Protein AF-A0A9D9LHK0-F1 (afdb_monomer_lite)

Structure (mmCIF, N/CA/C/O backbone):
data_AF-A0A9D9LHK0-F1
#
_entry.id   AF-A0A9D9LHK0-F1
#
loop_
_atom_site.group_PDB
_atom_site.id
_atom_site.type_symbol
_atom_site.label_atom_id
_atom_site.label_alt_id
_atom_site.label_comp_id
_atom_site.label_asym_id
_atom_site.label_entity_id
_atom_site.label_seq_id
_atom_site.pdbx_PDB_ins_code
_atom_site.Cartn_x
_atom_site.Cartn_y
_atom_site.Cartn_z
_atom_site.occupancy
_atom_site.B_iso_or_equiv
_atom_site.auth_seq_id
_atom_site.auth_comp_id
_atom_site.auth_asym_id
_atom_site.auth_atom_id
_atom_site.pdbx_PDB_model_num
ATOM 1 N N . MET A 1 1 ? 52.132 -9.011 28.107 1.00 34.47 1 MET A N 1
ATOM 2 C CA . MET A 1 1 ? 52.948 -7.834 28.507 1.00 34.47 1 MET A CA 1
ATOM 3 C C . MET A 1 1 ? 52.013 -6.724 28.990 1.00 34.47 1 MET A C 1
ATOM 5 O O . MET A 1 1 ? 50.834 -6.835 28.705 1.00 34.47 1 MET A O 1
ATOM 9 N N . LYS A 1 2 ? 52.547 -5.733 29.728 1.00 32.88 2 LYS A N 1
ATOM 10 C CA . LYS A 1 2 ? 52.077 -4.342 29.995 1.00 32.88 2 LYS A CA 1
ATOM 11 C C . LYS A 1 2 ? 50.683 -3.899 29.463 1.00 32.88 2 LYS A C 1
ATOM 13 O O . LYS A 1 2 ? 50.415 -4.134 28.296 1.00 32.88 2 LYS A O 1
ATOM 18 N N . ASN A 1 3 ? 49.856 -3.099 30.164 1.00 31.59 3 ASN A N 1
ATOM 19 C CA . ASN A 1 3 ? 49.909 -2.528 31.533 1.00 31.59 3 ASN A CA 1
ATOM 20 C C . ASN A 1 3 ? 48.580 -1.801 31.907 1.00 31.59 3 ASN A C 1
ATOM 22 O O . ASN A 1 3 ? 47.917 -1.320 31.002 1.00 31.59 3 ASN A O 1
ATOM 26 N N . ILE A 1 4 ? 48.306 -1.661 33.226 1.00 32.28 4 ILE A N 1
ATOM 27 C CA . ILE A 1 4 ? 47.768 -0.491 34.003 1.00 32.28 4 ILE A CA 1
ATOM 28 C C . ILE A 1 4 ? 46.711 0.417 33.311 1.00 32.28 4 ILE A C 1
ATOM 30 O O . ILE A 1 4 ? 46.987 0.959 32.251 1.00 32.28 4 ILE A O 1
ATOM 34 N N . PHE A 1 5 ? 45.549 0.781 33.883 1.00 30.02 5 PHE A N 1
ATOM 35 C CA . PHE A 1 5 ? 45.076 0.889 35.291 1.00 30.02 5 PHE A CA 1
ATOM 36 C C . PHE A 1 5 ? 44.111 -0.278 35.696 1.00 30.02 5 PHE A C 1
ATOM 38 O O . PHE A 1 5 ? 44.142 -1.294 35.014 1.00 30.02 5 PHE A O 1
ATOM 45 N N . ARG A 1 6 ? 43.368 -0.397 36.828 1.00 32.59 6 ARG A N 1
ATOM 46 C CA . ARG A 1 6 ? 42.810 0.491 37.899 1.00 32.59 6 ARG A CA 1
ATOM 47 C C . ARG A 1 6 ? 41.660 1.412 37.427 1.00 32.59 6 ARG A C 1
ATOM 49 O O . ARG A 1 6 ? 41.635 1.759 36.260 1.00 32.59 6 ARG A O 1
ATOM 56 N N . ARG A 1 7 ? 40.671 1.834 38.236 1.00 33.31 7 ARG A N 1
ATOM 57 C CA . ARG A 1 7 ? 40.294 1.735 39.685 1.00 33.31 7 ARG A CA 1
ATOM 58 C C . ARG A 1 7 ? 38.730 1.768 39.740 1.00 33.31 7 ARG A C 1
ATOM 60 O O . ARG A 1 7 ? 38.166 2.258 38.775 1.00 33.31 7 ARG A O 1
ATOM 67 N N . VAL A 1 8 ? 37.941 1.428 40.776 1.00 29.02 8 VAL A N 1
ATOM 68 C CA . VAL A 1 8 ? 37.994 0.668 42.063 1.00 29.02 8 VAL A CA 1
ATOM 69 C C . VAL A 1 8 ? 36.534 0.676 42.605 1.00 29.02 8 VAL A C 1
ATOM 71 O O . VAL A 1 8 ? 35.859 1.668 42.365 1.00 29.02 8 VAL A O 1
ATOM 74 N N . ALA A 1 9 ? 35.974 -0.255 43.389 1.00 26.88 9 ALA A N 1
ATOM 75 C CA . ALA A 1 9 ? 36.167 -1.697 43.634 1.00 26.88 9 ALA A CA 1
ATOM 76 C C . ALA A 1 9 ? 34.973 -2.208 44.500 1.00 26.88 9 ALA A C 1
ATOM 78 O O . ALA A 1 9 ? 34.130 -1.413 44.911 1.00 26.88 9 ALA A O 1
ATOM 79 N N . SER A 1 10 ? 34.886 -3.508 44.810 1.00 25.06 10 SER A N 1
ATOM 80 C CA . SER A 1 10 ? 33.902 -4.095 45.748 1.00 25.06 10 SER A CA 1
ATOM 81 C C . SER A 1 10 ? 34.407 -5.429 46.313 1.00 25.06 10 SER A C 1
ATOM 83 O O . SER A 1 10 ? 34.939 -6.209 45.531 1.00 25.06 10 SER A O 1
ATOM 85 N N . MET A 1 11 ? 34.169 -5.692 47.614 1.00 26.09 11 MET A N 1
ATOM 86 C CA . MET A 1 11 ? 34.353 -6.985 48.334 1.00 26.09 11 MET A CA 1
ATOM 87 C C . MET A 1 11 ? 35.801 -7.575 48.326 1.00 26.09 11 MET A C 1
ATOM 89 O O . MET A 1 11 ? 36.613 -7.219 47.483 1.00 26.09 11 MET A O 1
ATOM 93 N N . LEU A 1 12 ? 36.279 -8.431 49.247 1.00 26.14 12 LEU A N 1
ATOM 94 C CA . LEU A 1 12 ? 35.709 -9.236 50.349 1.00 26.14 12 LEU A CA 1
ATOM 95 C C . LEU A 1 12 ? 36.831 -9.576 51.392 1.00 26.14 12 LEU A C 1
ATOM 97 O O . LEU A 1 12 ? 37.996 -9.276 51.138 1.00 26.14 12 LEU A O 1
ATOM 101 N N . ALA A 1 13 ? 36.499 -10.342 52.450 1.00 27.64 13 ALA A N 1
ATOM 102 C CA . ALA A 1 13 ? 37.400 -11.135 53.327 1.00 27.64 13 ALA A CA 1
ATOM 103 C C . ALA A 1 13 ? 38.243 -10.336 54.368 1.00 27.64 13 ALA A C 1
ATOM 105 O O . ALA A 1 13 ? 38.327 -9.117 54.281 1.00 27.64 13 ALA A O 1
ATOM 106 N N . VAL A 1 14 ? 38.839 -10.918 55.429 1.00 29.03 14 VAL A N 1
ATOM 107 C CA . VAL A 1 14 ? 39.177 -12.327 55.786 1.00 29.03 14 VAL A CA 1
ATOM 108 C C . VAL A 1 14 ? 38.738 -12.658 57.240 1.00 29.03 14 VAL A C 1
ATOM 110 O O . VAL A 1 14 ? 38.367 -11.760 57.988 1.00 29.03 14 VAL A O 1
ATOM 113 N N . ALA A 1 15 ? 38.744 -13.939 57.640 1.00 28.22 15 ALA A N 1
ATOM 114 C CA . ALA A 1 15 ? 38.181 -14.458 58.898 1.00 28.22 15 ALA A CA 1
ATOM 115 C C . ALA A 1 15 ? 39.210 -15.037 59.908 1.00 28.22 15 ALA A C 1
ATOM 117 O O . ALA A 1 15 ? 40.351 -15.300 59.546 1.00 28.22 15 ALA A O 1
ATOM 118 N N . PHE A 1 16 ? 38.716 -15.338 61.124 1.00 28.36 16 PHE A N 1
ATOM 119 C CA . PHE A 1 16 ? 39.218 -16.295 62.143 1.00 28.36 16 PHE A CA 1
ATOM 120 C C . PHE A 1 16 ? 40.612 -16.116 62.794 1.00 28.36 16 PHE A C 1
ATOM 122 O O . PHE A 1 16 ? 41.638 -16.156 62.127 1.00 28.36 16 PHE A O 1
ATOM 129 N N . VAL A 1 17 ? 40.637 -16.118 64.140 1.00 28.39 17 VAL A N 1
ATOM 130 C CA . VAL A 1 17 ? 41.328 -17.094 65.034 1.00 28.39 17 VAL A CA 1
ATOM 131 C C . VAL A 1 17 ? 40.947 -16.782 66.504 1.00 28.39 17 VAL A C 1
ATOM 133 O O . VAL A 1 17 ? 40.496 -15.678 66.798 1.00 28.39 17 VAL A O 1
ATOM 136 N N . ALA A 1 18 ? 41.035 -17.762 67.413 1.00 29.98 18 ALA A N 1
ATOM 137 C CA . ALA A 1 18 ? 40.440 -17.723 68.760 1.00 29.98 18 ALA A CA 1
ATOM 138 C C . ALA A 1 18 ? 41.452 -17.641 69.926 1.00 29.98 18 ALA A C 1
ATOM 140 O O . ALA A 1 18 ? 42.600 -18.058 69.784 1.00 29.98 18 ALA A O 1
ATOM 141 N N . ALA A 1 19 ? 40.979 -17.216 71.109 1.00 27.14 19 ALA A N 1
ATOM 142 C CA . ALA A 1 19 ? 41.570 -17.504 72.425 1.00 27.14 19 ALA A CA 1
ATOM 143 C C . ALA A 1 19 ? 40.523 -17.355 73.557 1.00 27.14 19 ALA A C 1
ATOM 145 O O . ALA A 1 19 ? 39.486 -16.723 73.371 1.00 27.14 19 ALA A O 1
ATOM 146 N N . MET A 1 20 ? 40.788 -17.941 74.731 1.00 32.50 20 MET A N 1
ATOM 147 C CA . MET A 1 20 ? 39.913 -17.911 75.920 1.00 32.50 20 MET A CA 1
ATOM 148 C C . MET A 1 20 ? 40.327 -16.790 76.892 1.00 32.50 20 MET A C 1
ATOM 150 O O . MET A 1 20 ? 41.525 -16.620 77.105 1.00 32.50 20 MET A O 1
ATOM 154 N N . SER A 1 21 ? 39.382 -16.125 77.578 1.00 26.83 21 SER A N 1
ATOM 155 C CA . SER A 1 21 ? 39.274 -16.135 79.065 1.00 26.83 21 SER A CA 1
ATOM 156 C C . SER A 1 21 ? 38.387 -15.023 79.679 1.00 26.83 21 SER A C 1
ATOM 158 O O . SER A 1 21 ? 38.600 -13.844 79.457 1.00 26.83 21 SER A O 1
ATOM 160 N N . LEU A 1 22 ? 37.423 -15.464 80.501 1.00 30.61 22 LEU A N 1
ATOM 161 C CA . LEU A 1 22 ? 37.010 -14.955 81.828 1.00 30.61 22 LEU A CA 1
ATOM 162 C C . LEU A 1 22 ? 36.865 -13.442 82.173 1.00 30.61 22 LEU A C 1
ATOM 164 O O . LEU A 1 22 ? 37.808 -12.667 82.120 1.00 30.61 22 LEU A O 1
ATOM 168 N N . VAL A 1 23 ? 35.722 -13.170 82.831 1.00 31.73 23 VAL A N 1
ATOM 169 C CA . VAL A 1 23 ? 35.391 -12.074 83.782 1.00 31.73 23 VAL A CA 1
ATOM 170 C C . VAL A 1 23 ? 34.970 -10.702 83.217 1.00 31.73 23 VAL A C 1
ATOM 172 O O . VAL A 1 23 ? 35.766 -9.817 82.936 1.00 31.73 23 VAL A O 1
ATOM 175 N N . ALA A 1 24 ? 33.642 -10.559 83.192 1.00 36.31 24 ALA A N 1
ATOM 176 C CA . ALA A 1 24 ? 32.796 -9.381 83.399 1.00 36.31 24 ALA A CA 1
ATOM 177 C C . ALA A 1 24 ? 33.424 -8.008 83.739 1.00 36.31 24 ALA A C 1
ATOM 179 O O . ALA A 1 24 ? 34.045 -7.827 84.785 1.00 36.31 24 ALA A O 1
ATOM 180 N N . CYS A 1 25 ? 32.980 -7.004 82.978 1.00 27.94 25 CYS A N 1
ATOM 181 C CA . CYS A 1 25 ? 32.290 -5.830 83.527 1.00 27.94 25 CYS A CA 1
ATOM 182 C C . CYS A 1 25 ? 30.966 -5.642 82.759 1.00 27.94 25 CYS A C 1
ATOM 184 O O . CYS A 1 25 ? 30.819 -6.174 81.660 1.00 27.94 25 CYS A O 1
ATOM 186 N N . SER A 1 26 ? 29.990 -4.955 83.353 1.00 45.53 26 SER A N 1
ATOM 187 C CA . SER A 1 26 ? 28.621 -4.841 82.831 1.00 45.53 26 SER A CA 1
ATOM 188 C C . SER A 1 26 ? 28.404 -3.609 81.952 1.00 45.53 26 SER A C 1
ATOM 190 O O . SER A 1 26 ? 28.669 -2.494 82.400 1.00 45.53 26 SER A O 1
ATOM 192 N N . GLU A 1 27 ? 27.785 -3.803 80.790 1.00 41.22 27 GLU A N 1
ATOM 193 C CA . GLU A 1 27 ? 26.935 -2.796 80.146 1.00 41.22 27 GLU A CA 1
ATOM 194 C C . GLU A 1 27 ? 25.495 -3.331 80.153 1.00 41.22 27 GLU A C 1
ATOM 196 O O . GLU A 1 27 ? 25.272 -4.527 79.947 1.00 41.22 27 GLU A O 1
ATOM 201 N N . GLU A 1 28 ? 24.523 -2.477 80.475 1.00 43.56 28 GLU A N 1
ATOM 202 C CA . GLU A 1 28 ? 23.112 -2.866 80.562 1.00 43.56 28 GLU A CA 1
ATOM 203 C C . GLU A 1 28 ? 22.485 -2.886 79.164 1.00 43.56 28 GLU A C 1
ATOM 205 O O . GLU A 1 28 ? 22.019 -1.864 78.659 1.00 43.56 28 GLU A O 1
ATOM 210 N N . GLU A 1 29 ? 22.447 -4.064 78.538 1.00 40.56 29 GLU A N 1
ATOM 211 C CA . GLU A 1 29 ? 21.591 -4.302 77.375 1.00 40.56 29 GLU A CA 1
ATOM 212 C C . GLU A 1 29 ? 20.126 -4.302 77.842 1.00 40.56 29 GLU A C 1
ATOM 214 O O . GLU A 1 29 ? 19.578 -5.317 78.278 1.00 40.56 29 GLU A O 1
ATOM 219 N N . VAL A 1 30 ? 19.507 -3.118 77.820 1.00 42.59 30 VAL A N 1
ATOM 220 C CA . VAL A 1 30 ? 18.085 -2.937 78.129 1.00 42.59 30 VAL A CA 1
ATOM 221 C C . VAL A 1 30 ? 17.279 -3.693 77.080 1.00 42.59 30 VAL A C 1
ATOM 223 O O . VAL A 1 30 ? 17.154 -3.244 75.941 1.00 42.59 30 VAL A O 1
ATOM 226 N N . ALA A 1 31 ? 16.743 -4.851 77.466 1.00 46.81 31 ALA A N 1
ATOM 227 C CA . ALA A 1 31 ? 15.894 -5.649 76.596 1.00 46.81 31 ALA A CA 1
ATOM 228 C C . ALA A 1 31 ? 14.715 -4.804 76.086 1.00 46.81 31 ALA A C 1
ATOM 230 O O . ALA A 1 31 ? 14.000 -4.193 76.886 1.00 46.81 31 ALA A O 1
ATOM 231 N N . GLU A 1 32 ? 14.503 -4.799 74.764 1.00 52.53 32 GLU A N 1
ATOM 232 C CA . GLU A 1 32 ? 13.276 -4.269 74.160 1.00 52.53 32 GLU A CA 1
ATOM 233 C C . GLU A 1 32 ? 12.071 -4.870 74.906 1.00 52.53 32 GLU A C 1
ATOM 235 O O . GLU A 1 32 ? 11.996 -6.099 75.049 1.00 52.53 32 GLU A O 1
ATOM 240 N N . PRO A 1 33 ? 11.141 -4.044 75.420 1.00 58.41 33 PRO A N 1
ATOM 241 C CA . PRO A 1 33 ? 9.968 -4.556 76.109 1.00 58.41 33 PRO A CA 1
ATOM 242 C C . PRO A 1 33 ? 9.177 -5.439 75.146 1.00 58.41 33 PRO A C 1
ATOM 244 O O . PRO A 1 33 ? 9.015 -5.094 73.976 1.00 58.41 33 PRO A O 1
ATOM 247 N N . ASN A 1 34 ? 8.682 -6.576 75.639 1.00 77.00 34 ASN A N 1
ATOM 248 C CA . ASN A 1 34 ? 7.937 -7.536 74.829 1.00 77.00 34 ASN A CA 1
ATOM 249 C C . ASN A 1 34 ? 6.773 -6.802 74.137 1.00 77.00 34 ASN A C 1
ATOM 251 O O . ASN A 1 34 ? 5.915 -6.237 74.812 1.00 77.00 34 ASN A O 1
ATOM 255 N N . ARG A 1 35 ? 6.795 -6.703 72.805 1.00 88.56 35 ARG A N 1
ATOM 256 C CA . ARG A 1 35 ? 6.018 -5.698 72.062 1.00 88.56 35 ARG A CA 1
ATOM 257 C C . ARG A 1 35 ? 4.896 -6.350 71.265 1.00 88.56 35 ARG A C 1
ATOM 259 O O . ARG A 1 35 ? 5.109 -7.370 70.614 1.00 88.56 35 ARG A O 1
ATOM 266 N N . LEU A 1 36 ? 3.715 -5.737 71.286 1.00 92.69 36 LEU A N 1
ATOM 267 C CA . LEU A 1 36 ? 2.568 -6.202 70.509 1.00 92.69 36 LEU A CA 1
ATOM 268 C C . LEU A 1 36 ? 2.834 -6.111 68.999 1.00 92.69 36 LEU A C 1
ATOM 270 O O . LEU A 1 36 ? 3.449 -5.159 68.510 1.00 92.69 36 LEU A O 1
ATOM 274 N N . ALA A 1 37 ? 2.311 -7.079 68.244 1.00 92.88 37 ALA A N 1
ATOM 275 C CA . ALA A 1 37 ? 2.323 -7.027 66.787 1.00 92.88 37 ALA A CA 1
ATOM 276 C C . ALA A 1 37 ? 1.425 -5.887 66.271 1.00 92.88 37 ALA A C 1
ATOM 278 O O . ALA A 1 37 ? 0.368 -5.601 66.835 1.00 92.88 37 ALA A O 1
ATOM 279 N N . ALA A 1 38 ? 1.830 -5.232 65.180 1.00 92.75 38 ALA A N 1
ATOM 280 C CA . ALA A 1 38 ? 0.990 -4.232 64.526 1.00 92.75 38 ALA A CA 1
ATOM 281 C C . ALA A 1 38 ? -0.194 -4.919 63.810 1.00 92.75 38 ALA A C 1
ATOM 283 O O . ALA A 1 38 ? 0.035 -5.932 63.145 1.00 92.75 38 ALA A O 1
ATOM 284 N N . PRO A 1 39 ? -1.432 -4.390 63.886 1.00 95.19 39 PRO A N 1
ATOM 285 C CA . PRO A 1 39 ? -2.587 -5.015 63.244 1.00 95.19 39 PRO A CA 1
ATOM 286 C C . PRO A 1 39 ? -2.411 -5.229 61.732 1.00 95.19 39 PRO A C 1
ATOM 288 O O . PRO A 1 39 ? -2.063 -4.309 60.985 1.00 95.19 39 PRO A O 1
ATOM 291 N N . GLU A 1 40 ? -2.698 -6.445 61.266 1.00 93.00 40 GLU A N 1
ATOM 292 C CA . GLU A 1 40 ? -2.875 -6.749 59.844 1.00 93.00 40 GLU A CA 1
ATOM 293 C C . GLU A 1 40 ? -4.301 -6.373 59.438 1.00 93.00 40 GLU A C 1
ATOM 295 O O . GLU A 1 40 ? -5.254 -6.993 59.903 1.00 93.00 40 GLU A O 1
ATOM 300 N N . VAL A 1 41 ? -4.438 -5.324 58.624 1.00 93.94 41 VAL A N 1
ATOM 301 C CA . VAL A 1 41 ? -5.727 -4.704 58.289 1.00 93.94 41 VAL A CA 1
ATOM 302 C C . VAL A 1 41 ? -6.147 -5.062 56.867 1.00 93.94 41 VAL A C 1
ATOM 304 O O . VAL A 1 41 ? -5.502 -4.631 55.910 1.00 93.94 41 VAL A O 1
ATOM 307 N N . ASP A 1 42 ? -7.263 -5.774 56.759 1.00 90.81 42 ASP A N 1
ATOM 308 C CA . ASP A 1 42 ? -8.048 -5.942 55.539 1.00 90.81 42 ASP A CA 1
ATOM 309 C C . ASP A 1 42 ? -9.061 -4.786 55.408 1.00 90.81 42 ASP A C 1
ATOM 311 O O . ASP A 1 42 ? -9.512 -4.228 56.415 1.00 90.81 42 ASP A O 1
ATOM 315 N N . VAL A 1 43 ? -9.421 -4.404 54.177 1.00 89.38 43 VAL A N 1
ATOM 316 C CA . VAL A 1 43 ? -10.263 -3.225 53.888 1.00 89.38 43 VAL A CA 1
ATOM 317 C C . VAL A 1 43 ? -11.364 -3.573 52.886 1.00 89.38 43 VAL A C 1
ATOM 319 O O . VAL A 1 43 ? -11.082 -4.152 51.839 1.00 89.38 43 VAL A O 1
ATOM 322 N N . VAL A 1 44 ? -12.602 -3.162 53.171 1.00 85.69 44 VAL A N 1
ATOM 323 C CA . VAL A 1 44 ? -13.753 -3.282 52.261 1.00 85.69 44 VAL A CA 1
ATOM 324 C C . VAL A 1 44 ? -14.313 -1.887 51.987 1.00 85.69 44 VAL A C 1
ATOM 326 O O . VAL A 1 44 ? -14.848 -1.232 52.879 1.00 85.69 44 VAL A O 1
ATOM 329 N N . PHE A 1 45 ? -14.172 -1.416 50.751 1.00 82.38 45 PHE A N 1
ATOM 330 C CA . PHE A 1 45 ? -14.632 -0.093 50.318 1.00 82.38 45 PHE A CA 1
ATOM 331 C C . PHE A 1 45 ? -16.142 -0.067 50.018 1.00 82.38 45 PHE A C 1
ATOM 333 O O . PHE A 1 45 ? -16.744 -1.119 49.807 1.00 82.38 45 PHE A O 1
ATOM 340 N N . ARG A 1 46 ? -16.719 1.144 49.975 1.00 78.62 46 ARG A N 1
ATOM 341 C CA . ARG A 1 46 ? -18.020 1.555 49.393 1.00 78.62 46 ARG A CA 1
ATOM 342 C C . ARG A 1 46 ? -17.917 3.020 48.921 1.00 78.62 46 ARG A C 1
ATOM 344 O O . ARG A 1 46 ? -16.907 3.660 49.209 1.00 78.62 46 ARG A O 1
ATOM 351 N N . SER A 1 47 ? -18.937 3.586 48.276 1.00 69.19 47 SER A N 1
ATOM 352 C CA . SER A 1 47 ? -18.993 5.006 47.844 1.00 69.19 47 SER A CA 1
ATOM 353 C C . SER A 1 47 ? -18.551 6.014 48.917 1.00 69.19 47 SER A C 1
ATOM 355 O O . SER A 1 47 ? -17.576 6.747 48.736 1.00 69.19 47 SER A O 1
ATOM 357 N N . GLU A 1 48 ? -19.275 6.057 50.039 1.00 81.56 48 GLU A N 1
ATOM 358 C CA . GLU A 1 48 ? -19.073 7.039 51.120 1.00 81.56 48 GLU A CA 1
ATOM 359 C C . GLU A 1 48 ? -18.562 6.419 52.432 1.00 81.56 48 GLU A C 1
ATOM 361 O O . GLU A 1 48 ? -18.590 7.047 53.496 1.00 81.56 48 GLU A O 1
ATOM 366 N N . SER A 1 49 ? -18.108 5.162 52.388 1.00 84.75 49 SER A N 1
ATOM 367 C CA . SER A 1 49 ? -17.581 4.470 53.565 1.00 84.75 49 SER A CA 1
ATOM 368 C C . SER A 1 49 ? -16.505 3.448 53.230 1.00 84.75 49 SER A C 1
ATOM 370 O O . SER A 1 49 ? -16.413 2.968 52.105 1.00 84.75 49 SER A O 1
ATOM 372 N N . PHE A 1 50 ? -15.716 3.063 54.227 1.00 89.31 50 PHE A N 1
ATOM 373 C CA . PHE A 1 50 ? -14.980 1.804 54.180 1.00 89.31 50 PHE A CA 1
ATOM 374 C C . PHE A 1 50 ? -15.039 1.107 55.540 1.00 89.31 50 PHE A C 1
ATOM 376 O O . PHE A 1 50 ? -14.988 1.754 56.592 1.00 89.31 50 PHE A O 1
ATOM 383 N N . ASP A 1 51 ? -15.149 -0.216 55.505 1.00 90.31 51 ASP A N 1
ATOM 384 C CA . ASP A 1 51 ? -14.927 -1.066 56.667 1.00 90.31 51 ASP A CA 1
ATOM 385 C C . ASP A 1 51 ? -13.454 -1.477 56.692 1.00 90.31 51 ASP A C 1
ATOM 387 O O . ASP A 1 51 ? -12.824 -1.684 55.651 1.00 90.31 51 ASP A O 1
ATOM 391 N N . VAL A 1 52 ? -12.918 -1.646 57.892 1.00 93.62 52 VAL A N 1
ATOM 392 C CA . VAL A 1 52 ? -11.640 -2.313 58.133 1.00 93.62 52 VAL A CA 1
ATOM 393 C C . VAL A 1 52 ? -11.832 -3.441 59.128 1.00 93.62 52 VAL A C 1
ATOM 395 O O . VAL A 1 52 ? -12.571 -3.302 60.104 1.00 93.62 52 VAL A O 1
ATOM 398 N N . THR A 1 53 ? -11.133 -4.544 58.902 1.00 95.44 53 THR A N 1
ATOM 399 C CA . THR A 1 53 ? -11.125 -5.716 59.781 1.00 95.44 53 THR A CA 1
ATOM 400 C C . THR A 1 53 ? -9.698 -6.181 59.997 1.00 95.44 53 THR A C 1
ATOM 402 O O . THR A 1 53 ? -8.874 -6.101 59.090 1.00 95.44 53 THR A O 1
ATOM 405 N N . TRP A 1 54 ? -9.396 -6.682 61.189 1.00 96.19 54 TRP A N 1
ATOM 406 C CA . TRP A 1 54 ? -8.104 -7.289 61.494 1.00 96.19 54 TRP A CA 1
ATOM 407 C C . TRP A 1 54 ? -8.281 -8.526 62.375 1.00 96.19 54 TRP A C 1
ATOM 409 O O . TRP A 1 54 ? -9.337 -8.748 62.970 1.00 96.19 54 TRP A O 1
ATOM 419 N N . LYS A 1 55 ? -7.243 -9.359 62.462 1.00 95.00 55 LYS A N 1
ATOM 420 C CA . LYS A 1 55 ? -7.193 -10.455 63.444 1.00 95.00 55 LYS A CA 1
ATOM 421 C C . LYS A 1 55 ? -6.840 -9.885 64.815 1.00 95.00 55 LYS A C 1
ATOM 423 O O . LYS A 1 55 ? -6.062 -8.937 64.902 1.00 95.00 55 LYS A O 1
ATOM 428 N N . ALA A 1 56 ? -7.384 -10.471 65.880 1.00 95.19 56 ALA A N 1
ATOM 429 C CA . ALA A 1 56 ? -6.994 -10.104 67.238 1.00 95.19 56 ALA A CA 1
ATOM 430 C C . ALA A 1 56 ? -5.478 -10.293 67.429 1.00 95.19 56 ALA A C 1
ATOM 432 O O . ALA A 1 56 ? -4.928 -11.320 67.034 1.00 95.19 56 ALA A O 1
ATOM 433 N N . VAL A 1 57 ? -4.816 -9.295 68.015 1.00 95.00 57 VAL A N 1
ATOM 434 C CA . VAL A 1 57 ? -3.393 -9.353 68.365 1.00 95.00 57 VAL A CA 1
ATOM 435 C C . VAL A 1 57 ? -3.258 -9.981 69.750 1.00 95.00 57 VAL A C 1
ATOM 437 O O . VAL A 1 57 ? -3.811 -9.462 70.719 1.00 95.00 57 VAL A O 1
ATOM 440 N N . ASP A 1 58 ? -2.516 -11.084 69.849 1.00 91.25 58 ASP A N 1
ATOM 441 C CA . ASP A 1 58 ? -2.257 -11.752 71.127 1.00 91.25 58 ASP A CA 1
ATOM 442 C C . ASP A 1 58 ? -1.584 -10.788 72.122 1.00 91.25 58 ASP A C 1
ATOM 444 O O . ASP A 1 58 ? -0.589 -10.136 71.806 1.00 91.25 58 ASP A O 1
ATOM 448 N N . GLY A 1 59 ? -2.145 -10.694 73.332 1.00 87.75 59 GLY A N 1
ATOM 449 C CA . GLY A 1 59 ? -1.682 -9.785 74.389 1.00 87.75 59 GLY A CA 1
ATOM 450 C C . GLY A 1 59 ? -2.217 -8.347 74.314 1.00 87.75 59 GLY A C 1
ATOM 451 O O . GLY A 1 59 ? -1.910 -7.559 75.204 1.00 87.75 59 GLY A O 1
ATOM 452 N N . ALA A 1 60 ? -3.014 -7.986 73.301 1.00 91.50 60 ALA A N 1
ATOM 453 C CA . ALA A 1 60 ? -3.625 -6.660 73.209 1.00 91.50 60 ALA A CA 1
ATOM 454 C C . ALA A 1 60 ? -4.962 -6.580 73.971 1.00 91.50 60 ALA A C 1
ATOM 456 O O . ALA A 1 60 ? -5.880 -7.355 73.707 1.00 91.50 60 ALA A O 1
ATOM 457 N N . ASP A 1 61 ? -5.105 -5.578 74.843 1.00 91.44 61 ASP A N 1
ATOM 458 C CA . ASP A 1 61 ? -6.376 -5.239 75.507 1.00 91.44 61 ASP A CA 1
ATOM 459 C C . ASP A 1 61 ? -7.316 -4.438 74.586 1.00 91.44 61 ASP A C 1
ATOM 461 O O . ASP A 1 61 ? -8.526 -4.367 74.812 1.00 91.44 61 ASP A O 1
ATOM 465 N N . GLY A 1 62 ? -6.768 -3.807 73.545 1.00 94.19 62 GLY A N 1
ATOM 466 C CA . GLY A 1 62 ? -7.527 -3.040 72.565 1.00 94.19 62 GLY A CA 1
ATOM 467 C C . GLY A 1 62 ? -6.643 -2.391 71.504 1.00 94.19 62 GLY A C 1
ATOM 468 O O . GLY A 1 62 ? -5.474 -2.737 71.329 1.00 94.19 62 GLY A O 1
ATOM 469 N N . TYR A 1 63 ? -7.218 -1.428 70.788 1.00 97.25 63 TYR A N 1
ATOM 470 C CA . TYR A 1 63 ? -6.595 -0.748 69.657 1.00 97.25 63 TYR A CA 1
ATOM 471 C C . TYR A 1 63 ? -6.818 0.760 69.748 1.00 97.25 63 TYR A C 1
ATOM 473 O O . TYR A 1 63 ? -7.885 1.214 70.168 1.00 97.25 63 TYR A O 1
ATOM 481 N N . VAL A 1 64 ? -5.820 1.532 69.320 1.00 97.06 64 VAL A N 1
ATOM 482 C CA . VAL A 1 64 ? -5.903 2.992 69.168 1.00 97.06 64 VAL A CA 1
ATOM 483 C C . VAL A 1 64 ? -5.809 3.321 67.687 1.00 97.06 64 VAL A C 1
ATOM 485 O O . VAL A 1 64 ? -4.953 2.767 66.994 1.00 97.06 64 VAL A O 1
ATOM 488 N N . TYR A 1 65 ? -6.676 4.204 67.196 1.00 96.81 65 TYR A N 1
ATOM 489 C CA . TYR A 1 65 ? -6.747 4.571 65.787 1.00 96.81 65 TYR A CA 1
ATOM 490 C C . TYR A 1 65 ? -6.983 6.068 65.565 1.00 96.81 65 TYR A C 1
ATOM 492 O O . TYR A 1 65 ? -7.530 6.766 66.413 1.00 96.81 65 TYR A O 1
ATOM 500 N N . SER A 1 66 ? -6.579 6.558 64.395 1.00 95.56 66 SER A N 1
ATOM 501 C CA . SER A 1 66 ? -6.873 7.907 63.902 1.00 95.56 66 SER A CA 1
ATOM 502 C C . SER A 1 66 ? -7.092 7.848 62.392 1.00 95.56 66 SER A C 1
ATOM 504 O O . SER A 1 66 ? -6.316 7.213 61.674 1.00 95.56 66 SER A O 1
ATOM 506 N N . LEU A 1 67 ? -8.139 8.514 61.902 1.00 94.62 67 LEU A N 1
ATOM 507 C CA . LEU A 1 67 ? -8.376 8.716 60.475 1.00 94.62 67 LEU A CA 1
ATOM 508 C C . LEU A 1 67 ? -8.004 10.152 60.098 1.00 94.62 67 LEU A C 1
ATOM 510 O O . LEU A 1 67 ? -8.460 11.102 60.730 1.00 94.62 67 LEU A O 1
ATOM 514 N N . ASN A 1 68 ? -7.190 10.317 59.055 1.00 92.12 68 ASN A N 1
ATOM 515 C CA . ASN A 1 68 ? -6.828 11.610 58.455 1.00 92.12 68 ASN A CA 1
ATOM 516 C C . ASN A 1 68 ? -6.175 12.627 59.418 1.00 92.12 68 ASN A C 1
ATOM 518 O O . ASN A 1 68 ? -6.124 13.816 59.110 1.00 92.12 68 ASN A O 1
ATOM 522 N N . GLY A 1 69 ? -5.648 12.174 60.562 1.00 88.81 69 GLY A N 1
ATOM 523 C CA . GLY A 1 69 ? -5.081 13.048 61.593 1.00 88.81 69 GLY A CA 1
ATOM 524 C C . GLY A 1 69 ? -6.115 13.667 62.541 1.00 88.81 69 GLY A C 1
ATOM 525 O O . GLY A 1 69 ? -5.789 14.628 63.233 1.00 88.81 69 GLY A O 1
ATOM 526 N N . ALA A 1 70 ? -7.340 13.131 62.587 1.00 92.19 70 ALA A N 1
ATOM 527 C CA . ALA A 1 70 ? -8.284 13.396 63.673 1.00 92.19 70 ALA A CA 1
ATOM 528 C C . ALA A 1 70 ? -7.753 12.871 65.025 1.00 92.19 70 ALA A C 1
ATOM 530 O O . ALA A 1 70 ? -6.788 12.102 65.067 1.00 92.19 70 ALA A O 1
ATOM 531 N N . GLU A 1 71 ? -8.393 13.272 66.127 1.00 95.00 71 GLU A N 1
ATOM 532 C CA . GLU A 1 71 ? -8.032 12.826 67.482 1.00 95.00 71 GLU A CA 1
ATOM 533 C C . GLU A 1 71 ? -8.001 11.291 67.602 1.00 95.00 71 GLU A C 1
ATOM 535 O O . GLU A 1 71 ? -8.790 10.587 66.968 1.00 95.00 71 GLU A O 1
ATOM 540 N N . GLU A 1 72 ? -7.072 10.772 68.409 1.00 95.88 72 GLU A N 1
ATOM 541 C CA . GLU A 1 72 ? -6.919 9.331 68.622 1.00 95.88 72 GLU A CA 1
ATOM 542 C C . GLU A 1 72 ? -8.124 8.756 69.383 1.00 95.88 72 GLU A C 1
ATOM 544 O O . GLU A 1 72 ? -8.460 9.199 70.482 1.00 95.88 72 GLU 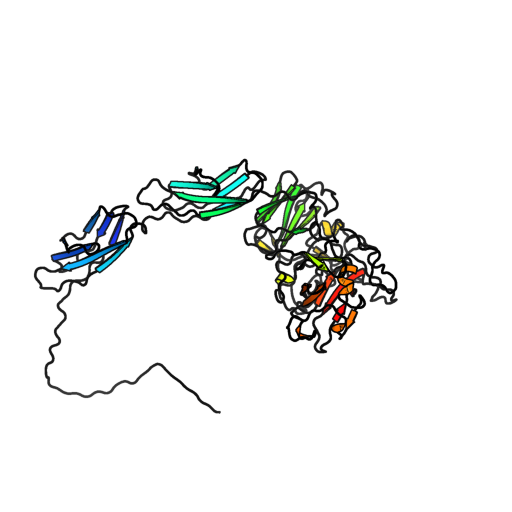A O 1
ATOM 549 N N . GLN A 1 73 ? -8.760 7.741 68.801 1.00 96.12 73 GLN A N 1
ATOM 550 C CA . GLN A 1 73 ? -9.898 7.023 69.371 1.00 96.12 73 GLN A CA 1
ATOM 551 C C . GLN A 1 73 ? -9.515 5.584 69.718 1.00 96.12 73 GLN A C 1
ATOM 553 O O . GLN A 1 73 ? -8.560 5.028 69.175 1.00 96.12 73 GLN A O 1
ATOM 558 N N . THR A 1 74 ? -10.258 4.966 70.637 1.00 95.19 74 THR A N 1
ATOM 559 C CA . THR A 1 74 ? -9.985 3.608 71.125 1.00 95.19 74 THR A CA 1
ATOM 560 C C . THR A 1 74 ? -11.118 2.643 70.786 1.00 95.19 74 THR A C 1
ATOM 562 O O . THR A 1 74 ? -12.277 3.036 70.651 1.00 95.19 74 THR A O 1
ATOM 565 N N . THR A 1 75 ? -10.790 1.362 70.621 1.00 95.44 75 THR A N 1
ATOM 566 C CA . THR A 1 75 ? -11.769 0.282 70.432 1.00 95.44 75 THR A CA 1
ATOM 567 C C . THR A 1 75 ? -11.235 -1.045 70.968 1.00 95.44 75 THR A C 1
ATOM 569 O O . THR A 1 75 ? -10.030 -1.285 70.958 1.00 95.44 75 THR A O 1
ATOM 572 N N . THR A 1 76 ? -12.131 -1.924 71.412 1.00 95.00 76 THR A N 1
ATOM 573 C CA . THR A 1 76 ? -11.832 -3.335 71.719 1.00 95.00 76 THR A CA 1
ATOM 574 C C . THR A 1 76 ? -12.331 -4.291 70.629 1.00 95.00 76 THR A C 1
ATOM 576 O O . THR A 1 76 ? -11.995 -5.472 70.645 1.00 95.00 76 THR A O 1
ATOM 579 N N . ALA A 1 77 ? -13.110 -3.797 69.659 1.00 95.88 77 ALA A N 1
ATOM 580 C CA . ALA A 1 77 ? -13.533 -4.573 68.497 1.00 95.88 77 ALA A CA 1
ATOM 581 C C . ALA A 1 77 ? -12.397 -4.685 67.471 1.00 95.88 77 ALA A C 1
ATOM 583 O O . ALA A 1 77 ? -11.632 -3.741 67.283 1.00 95.88 77 ALA A O 1
ATOM 584 N N . THR A 1 78 ? -12.334 -5.806 66.749 1.00 96.19 78 THR A N 1
ATOM 585 C CA . THR A 1 78 ? -11.360 -6.047 65.667 1.00 96.19 78 THR A CA 1
ATOM 586 C C . THR A 1 78 ? -11.881 -5.617 64.287 1.00 96.19 78 THR A C 1
ATOM 588 O O . THR A 1 78 ? -11.519 -6.180 63.251 1.00 96.19 78 THR A O 1
ATOM 591 N N . SER A 1 79 ? -12.794 -4.646 64.282 1.00 95.25 79 SER A N 1
ATOM 592 C CA . SER A 1 79 ? -13.433 -4.090 63.092 1.00 95.25 79 SER A CA 1
ATOM 593 C C . SER A 1 79 ? -13.876 -2.652 63.343 1.00 95.25 79 SER A C 1
ATOM 595 O O . SER A 1 79 ? -14.427 -2.363 64.409 1.00 95.25 79 SER A O 1
ATOM 597 N N . LEU A 1 80 ? -13.717 -1.775 62.354 1.00 95.31 80 LEU A N 1
ATOM 598 C CA . LEU A 1 80 ? -14.251 -0.409 62.361 1.00 95.31 80 LEU A CA 1
ATOM 599 C C . LEU A 1 80 ? -14.935 -0.109 61.030 1.00 95.31 80 LEU A C 1
ATOM 601 O O . LEU A 1 80 ? -14.548 -0.644 59.994 1.00 95.31 80 LEU A O 1
ATOM 605 N N . LYS A 1 81 ? -15.915 0.792 61.065 1.00 93.25 81 LYS A N 1
ATOM 606 C CA . LYS A 1 81 ? -16.562 1.357 59.883 1.00 93.25 81 LYS A CA 1
ATOM 607 C C . LYS A 1 81 ? -16.412 2.871 59.914 1.00 93.25 81 LYS A C 1
ATOM 609 O O . LYS A 1 81 ? -16.720 3.494 60.928 1.00 93.25 81 LYS A O 1
ATOM 614 N N . PHE A 1 82 ? -15.960 3.447 58.808 1.00 91.75 82 PHE A N 1
ATOM 615 C CA . PHE A 1 82 ? -15.829 4.890 58.632 1.00 91.75 82 PHE A CA 1
ATOM 616 C C . PHE A 1 82 ? -16.836 5.349 57.580 1.00 91.75 82 PHE A C 1
ATOM 618 O O . PHE A 1 82 ? -16.799 4.849 56.461 1.00 91.75 82 PHE A O 1
ATOM 625 N N . GLU A 1 83 ? -17.739 6.264 57.935 1.00 90.25 83 GLU A N 1
ATOM 626 C CA . GLU A 1 83 ? -18.855 6.734 57.093 1.00 90.25 83 GLU A CA 1
ATOM 627 C C . GLU A 1 83 ? -18.782 8.248 56.840 1.00 90.25 83 GLU A C 1
ATOM 629 O O . GLU A 1 83 ? -18.039 8.964 57.514 1.00 90.25 83 GLU A O 1
ATOM 634 N N . GLY A 1 84 ? -19.571 8.746 55.881 1.00 85.25 84 GLY A N 1
ATOM 635 C CA . GLY A 1 84 ? -19.625 10.172 55.535 1.00 85.25 84 GLY A CA 1
ATOM 636 C C . GLY A 1 84 ? -18.364 10.676 54.826 1.00 85.25 84 GLY A C 1
ATOM 637 O O . GLY A 1 84 ? -18.060 11.870 54.857 1.00 85.25 84 GLY A O 1
ATOM 638 N N . LEU A 1 85 ? -17.600 9.768 54.215 1.00 86.31 85 LEU A N 1
ATOM 639 C CA . LEU A 1 85 ? -16.371 10.089 53.503 1.00 86.31 85 LEU A CA 1
ATOM 640 C C . LEU A 1 85 ? -16.691 10.503 52.068 1.00 86.31 85 LEU A C 1
ATOM 642 O O . LEU A 1 85 ? -17.466 9.854 51.376 1.00 86.31 85 LEU A O 1
ATOM 646 N N . LYS A 1 86 ? -16.053 11.567 51.576 1.00 80.44 86 LYS A N 1
ATOM 647 C CA . LYS A 1 86 ? -16.273 12.012 50.196 1.00 80.44 86 LYS A CA 1
ATOM 648 C C . LYS A 1 86 ? -15.686 11.003 49.202 1.00 80.44 86 LYS A C 1
ATOM 650 O O . LYS A 1 86 ? -14.493 10.694 49.283 1.00 80.44 86 LYS A O 1
ATOM 655 N N . TYR A 1 87 ? -16.471 10.589 48.208 1.00 75.12 87 TYR A N 1
ATOM 656 C CA . TYR A 1 87 ? -15.986 9.754 47.108 1.00 75.12 87 TYR A CA 1
ATOM 657 C C . TYR A 1 87 ? -14.724 10.331 46.439 1.00 75.12 87 TYR A C 1
ATOM 659 O O . TYR A 1 87 ? -14.590 11.545 46.252 1.00 75.12 87 TYR A O 1
ATOM 667 N N . GLY A 1 88 ? -13.770 9.457 46.108 1.00 72.56 88 GLY A N 1
ATOM 668 C CA . GLY A 1 88 ? -12.471 9.841 45.544 1.00 72.56 88 GLY A CA 1
ATOM 669 C C . GLY A 1 88 ? -11.534 10.613 46.484 1.00 72.56 88 GLY A C 1
ATOM 670 O O . GLY A 1 88 ? -10.496 11.091 46.031 1.00 72.56 88 GLY A O 1
ATOM 671 N N . SER A 1 89 ? -11.850 10.749 47.779 1.00 82.94 89 SER A N 1
ATOM 672 C CA . SER A 1 89 ? -10.906 11.320 48.748 1.00 82.94 89 SER A CA 1
ATOM 673 C C . SER A 1 89 ? -9.771 10.347 49.089 1.00 82.94 89 SER A C 1
ATOM 675 O O . SER A 1 89 ? -9.973 9.134 49.212 1.00 82.94 89 SER A O 1
ATOM 677 N N . ASN A 1 90 ? -8.570 10.905 49.270 1.00 87.56 90 ASN A N 1
ATOM 678 C CA . ASN A 1 90 ? -7.439 10.210 49.876 1.00 87.56 90 ASN A CA 1
ATOM 679 C C . ASN A 1 90 ? -7.628 10.192 51.393 1.00 87.56 90 ASN A C 1
ATOM 681 O O . ASN A 1 90 ? -7.773 11.244 52.014 1.00 87.56 90 ASN A O 1
ATOM 685 N N . ASN A 1 91 ? -7.588 9.001 51.972 1.00 90.06 91 ASN A N 1
ATOM 686 C CA . ASN A 1 91 ? -7.756 8.747 53.390 1.00 90.06 91 ASN A CA 1
ATOM 687 C C . ASN A 1 91 ? -6.514 8.031 53.931 1.00 90.06 91 ASN A C 1
ATOM 689 O O . ASN A 1 91 ? -5.901 7.222 53.239 1.00 90.06 91 ASN A O 1
ATOM 693 N N . THR A 1 92 ? -6.113 8.334 55.161 1.00 93.44 92 THR A N 1
ATOM 694 C CA . THR A 1 92 ? -5.020 7.642 55.856 1.00 93.44 92 THR A CA 1
ATOM 695 C C . THR A 1 92 ? -5.504 7.217 57.229 1.00 93.44 92 THR A C 1
ATOM 697 O O . THR A 1 92 ? -5.642 8.048 58.127 1.00 93.44 92 THR A O 1
ATOM 700 N N . LEU A 1 93 ? -5.758 5.920 57.380 1.00 94.94 93 LEU A N 1
ATOM 701 C CA . LEU A 1 93 ? -5.989 5.294 58.674 1.00 94.94 93 LEU A CA 1
ATOM 702 C C . LEU A 1 93 ? -4.637 4.995 59.325 1.00 94.94 93 LEU A C 1
ATOM 704 O O . LEU A 1 93 ? -3.732 4.447 58.692 1.00 94.94 93 LEU A O 1
ATOM 708 N N . LYS A 1 94 ? -4.513 5.310 60.609 1.00 96.19 94 LYS A N 1
ATOM 709 C CA . LYS A 1 94 ? -3.463 4.789 61.482 1.00 96.19 94 LYS A CA 1
ATOM 710 C C . LYS A 1 94 ? -4.112 3.930 62.551 1.00 96.19 94 LYS A C 1
ATOM 712 O O . LYS A 1 94 ? -5.115 4.352 63.119 1.00 96.19 94 LYS A O 1
ATOM 717 N N . ILE A 1 95 ? -3.548 2.760 62.833 1.00 96.94 95 ILE A N 1
ATOM 718 C CA . ILE A 1 95 ? -3.985 1.894 63.931 1.00 96.94 95 ILE A CA 1
ATOM 719 C C . ILE A 1 95 ? -2.793 1.202 64.603 1.00 96.94 95 ILE A C 1
ATOM 721 O O . ILE A 1 95 ? -1.837 0.807 63.934 1.00 96.94 95 ILE A O 1
ATOM 725 N N . LYS A 1 96 ? -2.845 1.054 65.927 1.00 96.31 96 LYS A N 1
ATOM 726 C CA . LYS A 1 96 ? -1.911 0.247 66.724 1.00 96.31 96 LYS A CA 1
ATOM 727 C C . LYS A 1 96 ? -2.666 -0.614 67.736 1.00 96.31 96 LYS A C 1
ATOM 729 O O . LYS A 1 96 ? -3.746 -0.232 68.188 1.00 96.31 96 LYS A O 1
ATOM 734 N N . ALA A 1 97 ? -2.093 -1.755 68.099 1.00 96.31 97 ALA A N 1
ATOM 735 C CA . ALA A 1 97 ? -2.539 -2.563 69.227 1.00 96.31 97 ALA A CA 1
ATOM 736 C C . ALA A 1 97 ? -1.947 -2.006 70.531 1.00 96.31 97 ALA A C 1
ATOM 738 O O . ALA A 1 97 ? -0.802 -1.546 70.549 1.00 96.31 97 ALA A O 1
ATOM 739 N N . VAL A 1 98 ? -2.718 -2.035 71.617 1.00 94.69 98 VAL A N 1
ATOM 740 C CA . VAL A 1 98 ? -2.296 -1.531 72.929 1.00 94.69 98 VAL A CA 1
ATOM 741 C C . VAL A 1 98 ? -2.653 -2.500 74.050 1.00 94.69 98 VAL A C 1
ATOM 743 O O . VAL A 1 98 ? -3.705 -3.135 74.048 1.00 94.69 98 VAL A O 1
ATOM 746 N N . ASP A 1 99 ? -1.764 -2.568 75.032 1.00 90.88 99 ASP A N 1
ATOM 747 C CA . ASP A 1 99 ? -1.962 -3.245 76.312 1.00 90.88 99 ASP A CA 1
ATOM 748 C C . ASP A 1 99 ? -2.241 -2.175 77.383 1.00 90.88 99 ASP A C 1
ATOM 750 O O . ASP A 1 99 ? -1.548 -1.154 77.442 1.00 90.88 99 ASP A O 1
ATOM 754 N N . SER A 1 100 ? -3.273 -2.363 78.205 1.00 82.06 100 SER A N 1
ATOM 755 C CA . SER A 1 100 ? -3.621 -1.466 79.313 1.00 82.06 100 SER A CA 1
ATOM 756 C C . SER A 1 100 ? -2.940 -1.868 80.626 1.00 82.06 100 SER A C 1
ATOM 758 O O . SER A 1 100 ? -2.682 -1.005 81.466 1.00 82.06 100 SER A O 1
ATOM 760 N N . SER A 1 101 ? -2.582 -3.147 80.773 1.00 80.50 101 SER A N 1
ATOM 761 C CA . SER A 1 101 ? -1.840 -3.696 81.914 1.00 80.50 101 SER A CA 1
ATOM 762 C C . SER A 1 101 ? -0.352 -3.319 81.916 1.00 80.50 101 SER A C 1
ATOM 764 O O . SER A 1 101 ? 0.270 -3.295 82.979 1.00 80.50 101 SER A O 1
ATOM 766 N N . LYS A 1 102 ? 0.204 -2.990 80.739 1.00 79.06 102 LYS A N 1
ATOM 767 C CA . LYS A 1 102 ? 1.631 -2.703 80.487 1.00 79.06 102 LYS A CA 1
ATOM 768 C C . LYS A 1 102 ? 2.573 -3.866 80.838 1.00 79.06 102 LYS A C 1
ATOM 770 O O . LYS A 1 102 ? 3.727 -3.651 81.205 1.00 79.06 102 LYS A O 1
ATOM 775 N N . ALA A 1 103 ? 2.093 -5.096 80.661 1.00 81.62 103 ALA A N 1
ATOM 776 C CA . ALA A 1 103 ? 2.923 -6.291 80.525 1.00 81.62 103 ALA A CA 1
ATOM 777 C C . ALA A 1 103 ? 3.666 -6.331 79.171 1.00 81.62 103 ALA A C 1
ATOM 779 O O . ALA A 1 103 ? 4.744 -6.919 79.075 1.00 81.62 103 ALA A O 1
ATOM 780 N N . PHE A 1 104 ? 3.105 -5.676 78.151 1.00 84.81 104 PHE A N 1
ATOM 781 C CA . PHE A 1 104 ? 3.652 -5.501 76.812 1.00 84.81 104 PHE A CA 1
ATOM 782 C C . PHE A 1 104 ? 3.765 -4.014 76.443 1.00 84.81 104 PHE A C 1
ATOM 784 O O . PHE A 1 104 ? 3.033 -3.156 76.948 1.00 84.81 104 PHE A O 1
ATOM 791 N N . ALA A 1 105 ? 4.666 -3.703 75.513 1.00 89.38 105 ALA A N 1
ATOM 792 C CA . ALA A 1 105 ? 4.699 -2.403 74.852 1.00 89.38 105 ALA A CA 1
ATOM 793 C C . ALA A 1 105 ? 3.686 -2.339 73.696 1.00 89.38 105 ALA A C 1
ATOM 795 O O . ALA A 1 105 ? 3.536 -3.301 72.939 1.00 89.38 105 ALA A O 1
ATOM 796 N N . ASP A 1 106 ? 3.033 -1.180 73.546 1.00 93.31 106 ASP A N 1
ATOM 797 C CA . ASP A 1 106 ? 2.182 -0.826 72.403 1.00 93.31 106 ASP A CA 1
ATOM 798 C C . ASP A 1 106 ? 2.848 -1.197 71.062 1.00 93.31 106 ASP A C 1
ATOM 800 O O . ASP A 1 106 ? 4.063 -1.044 70.892 1.00 93.31 106 ASP A O 1
ATOM 804 N N . SER A 1 107 ? 2.053 -1.634 70.081 1.00 94.88 107 SER A N 1
ATOM 805 C CA . SER A 1 107 ? 2.584 -1.925 68.750 1.00 94.88 107 SER A CA 1
ATOM 806 C C . SER A 1 107 ? 3.047 -0.656 68.037 1.00 94.88 107 SER A C 1
ATOM 808 O O . SER A 1 107 ? 2.549 0.446 68.279 1.00 94.88 107 SER A O 1
ATOM 810 N N . GLU A 1 108 ? 3.923 -0.834 67.050 1.00 95.12 108 GLU A N 1
ATOM 811 C CA . GLU A 1 108 ? 4.139 0.197 66.036 1.00 95.12 108 GLU A CA 1
ATOM 812 C C . GLU A 1 108 ? 2.838 0.515 65.279 1.00 95.12 108 GLU A C 1
ATOM 814 O O . GLU A 1 108 ? 1.931 -0.319 65.166 1.00 95.12 108 GLU A O 1
ATOM 819 N N . TRP A 1 109 ? 2.746 1.737 64.752 1.00 95.19 109 TRP A N 1
ATOM 820 C CA . TRP A 1 109 ? 1.577 2.203 64.005 1.00 95.19 109 TRP A CA 1
ATOM 821 C C . TRP A 1 109 ? 1.511 1.571 62.608 1.00 95.19 109 TRP A C 1
ATOM 823 O O . TRP A 1 109 ? 2.279 1.932 61.708 1.00 95.19 109 TRP A O 1
ATOM 833 N N . LYS A 1 110 ? 0.508 0.724 62.363 1.00 96.25 110 LYS A N 1
ATOM 834 C CA . LYS A 1 110 ? 0.098 0.375 61.000 1.00 96.25 110 LYS A CA 1
ATOM 835 C C . LYS A 1 110 ? -0.516 1.620 60.358 1.00 96.25 110 LYS A C 1
ATOM 837 O O . LYS A 1 110 ? -1.531 2.131 60.822 1.00 96.25 110 LYS A O 1
ATOM 842 N N . ASN A 1 111 ? 0.112 2.118 59.295 1.00 94.00 111 ASN A N 1
ATOM 843 C CA . ASN A 1 111 ? -0.417 3.202 58.469 1.00 94.00 111 ASN A CA 1
ATOM 844 C C . ASN A 1 111 ? -1.013 2.570 57.198 1.00 94.00 111 ASN A C 1
ATOM 846 O O . ASN A 1 111 ? -0.359 1.736 56.570 1.00 94.00 111 ASN A O 1
ATOM 850 N N . VAL A 1 112 ? -2.238 2.947 56.832 1.00 91.06 112 VAL A N 1
ATOM 851 C CA . VAL A 1 112 ? -2.958 2.441 55.654 1.00 91.06 112 VAL A CA 1
ATOM 852 C C . VAL A 1 112 ? -3.500 3.634 54.867 1.00 91.06 112 VAL A C 1
ATOM 854 O O . VAL A 1 112 ? -4.379 4.351 55.344 1.00 91.06 112 VAL A O 1
ATOM 857 N N . SER A 1 113 ? -2.960 3.861 53.669 1.00 89.62 113 SER A N 1
ATOM 858 C CA . SER A 1 113 ? -3.411 4.916 52.754 1.00 89.62 113 SER A CA 1
ATOM 859 C C . SER A 1 113 ? -4.368 4.339 51.713 1.00 89.62 113 SER A C 1
ATOM 861 O O . SER A 1 113 ? -4.079 3.313 51.102 1.00 89.62 113 SER A O 1
ATOM 863 N N . LEU A 1 114 ? -5.514 4.993 51.537 1.00 86.00 114 LEU A N 1
ATOM 864 C CA . LEU A 1 114 ? -6.685 4.493 50.819 1.00 86.00 114 LEU A CA 1
ATOM 865 C C . LEU A 1 114 ? -7.270 5.603 49.937 1.00 86.00 114 LEU A C 1
ATOM 867 O O . LEU A 1 114 ? -7.346 6.750 50.374 1.00 86.00 114 LEU A O 1
ATOM 871 N N . THR A 1 115 ? -7.757 5.274 48.741 1.00 82.25 115 THR A N 1
ATOM 872 C CA . THR A 1 115 ? -8.487 6.228 47.887 1.00 82.25 115 THR A CA 1
ATOM 873 C C . THR A 1 115 ? -9.797 5.602 47.426 1.00 82.25 115 THR A C 1
ATOM 875 O O . THR A 1 115 ? -9.789 4.576 46.747 1.00 82.25 115 THR A O 1
ATOM 878 N N . LEU A 1 116 ? -10.925 6.222 47.787 1.00 76.62 116 LEU A N 1
ATOM 879 C CA . LEU A 1 116 ? -12.265 5.626 47.647 1.00 76.62 116 LEU A CA 1
ATOM 880 C C . LEU A 1 116 ? -12.696 5.329 46.197 1.00 76.62 116 LEU A C 1
ATOM 882 O O . LEU A 1 116 ? -13.540 4.469 45.988 1.00 76.62 116 LEU A O 1
ATOM 886 N N . ASN A 1 117 ? -12.099 5.981 45.192 1.00 68.62 117 ASN A N 1
ATOM 887 C CA . ASN A 1 117 ? -12.400 5.732 43.774 1.00 68.62 117 ASN A CA 1
ATOM 888 C C . ASN A 1 117 ? -11.490 4.686 43.098 1.00 68.62 117 ASN A C 1
ATOM 890 O O . ASN A 1 117 ? -11.697 4.360 41.932 1.00 68.62 117 ASN A O 1
ATOM 894 N N . THR A 1 118 ? -10.471 4.162 43.787 1.00 63.28 118 THR A N 1
ATOM 895 C CA . THR A 1 118 ? -9.569 3.153 43.200 1.00 63.28 118 THR A CA 1
ATOM 896 C C . THR A 1 118 ? -10.190 1.757 43.218 1.00 63.28 118 THR A C 1
ATOM 898 O O . THR A 1 118 ? -9.886 0.961 42.337 1.00 63.28 118 THR A O 1
ATOM 901 N N . ALA A 1 119 ? -11.082 1.480 44.175 1.00 65.19 119 ALA A N 1
ATOM 902 C CA . ALA A 1 119 ? -11.764 0.193 44.321 1.00 65.19 119 ALA A CA 1
ATOM 903 C C . ALA A 1 119 ? -12.934 -0.019 43.339 1.00 65.19 119 ALA A C 1
ATOM 905 O O . ALA A 1 119 ? -13.316 -1.158 43.097 1.00 65.19 119 ALA A O 1
ATOM 906 N N . PHE A 1 120 ? -13.483 1.058 42.766 1.00 77.00 120 PHE A N 1
ATOM 907 C CA . PHE A 1 120 ? -14.708 1.026 41.959 1.00 77.00 120 PHE A CA 1
ATOM 908 C C . PHE A 1 120 ? -14.502 1.688 40.598 1.00 77.00 120 PHE A C 1
ATOM 910 O O . PHE A 1 120 ? -15.013 2.772 40.300 1.00 77.00 120 PHE A O 1
ATOM 917 N N . LYS A 1 121 ? -13.702 1.023 39.768 1.00 82.62 121 LYS A N 1
ATOM 918 C CA . LYS A 1 121 ? -13.509 1.379 38.364 1.00 82.62 121 LYS A CA 1
ATOM 919 C C . LYS A 1 121 ? -14.203 0.348 37.491 1.00 82.62 121 LYS A C 1
ATOM 921 O O . LYS A 1 121 ? -14.144 -0.844 37.773 1.00 82.62 121 LYS A O 1
ATOM 926 N N . LEU A 1 122 ? -14.846 0.833 36.438 1.00 90.31 122 LEU A N 1
ATOM 927 C CA . LEU A 1 122 ? -15.360 -0.013 35.369 1.00 90.31 122 LEU A CA 1
ATOM 928 C C . LEU A 1 122 ? -14.184 -0.560 34.551 1.00 90.31 122 LEU A C 1
ATOM 930 O O . LEU A 1 122 ? -13.162 0.119 34.417 1.00 90.31 122 LEU A O 1
ATOM 934 N N . GLY A 1 123 ? -14.331 -1.774 34.020 1.00 90.19 123 GLY A N 1
ATOM 935 C CA . GLY A 1 123 ? -13.319 -2.400 33.167 1.00 90.19 123 GLY A CA 1
ATOM 936 C C . GLY A 1 123 ? -13.042 -1.601 31.889 1.00 90.19 123 GLY A C 1
ATOM 937 O O . GLY A 1 123 ? -13.871 -0.814 31.432 1.00 90.19 123 GLY A O 1
ATOM 938 N N . GLU A 1 124 ? -11.864 -1.802 31.304 1.00 94.31 124 GLU A N 1
ATOM 939 C CA . GLU A 1 124 ? -11.460 -1.105 30.079 1.00 94.31 124 GLU A CA 1
ATOM 940 C C . GLU A 1 124 ? -12.165 -1.677 28.834 1.00 94.31 124 GLU A C 1
ATOM 942 O O . GLU A 1 124 ? -12.571 -2.844 28.808 1.00 94.31 124 GLU A O 1
ATOM 947 N N . ILE A 1 125 ? -12.314 -0.841 27.800 1.00 97.12 125 ILE A N 1
ATOM 948 C CA . ILE A 1 125 ? -12.872 -1.239 26.502 1.00 97.12 125 ILE A CA 1
ATOM 949 C C . ILE A 1 125 ? -11.922 -0.908 25.349 1.00 97.12 125 ILE A C 1
ATOM 951 O O . ILE A 1 125 ? -11.391 0.197 25.255 1.00 97.12 125 ILE A O 1
ATOM 955 N N . GLU A 1 126 ? -11.762 -1.870 24.450 1.00 96.25 126 GLU A N 1
ATOM 956 C CA . GLU A 1 126 ? -11.155 -1.747 23.129 1.00 96.25 126 GLU A CA 1
ATOM 957 C C . GLU A 1 126 ? -12.284 -1.520 22.109 1.00 96.25 126 GLU A C 1
ATOM 959 O O . GLU A 1 126 ? -13.293 -2.226 22.146 1.00 96.25 126 GLU A O 1
ATOM 964 N N . LEU A 1 127 ? -12.149 -0.534 21.214 1.00 95.69 127 LEU A N 1
ATOM 965 C CA . LEU A 1 127 ? -13.165 -0.217 20.199 1.00 95.69 127 LEU A CA 1
ATOM 966 C C . LEU A 1 127 ? -12.741 -0.748 18.828 1.00 95.69 127 LEU A C 1
ATOM 968 O O . LEU A 1 127 ? -11.561 -0.687 18.495 1.00 95.69 127 LEU A O 1
ATOM 972 N N . LYS A 1 128 ? -13.695 -1.221 18.015 1.00 92.94 128 LYS A N 1
ATOM 973 C CA . LYS A 1 128 ? -13.444 -1.694 16.638 1.00 92.94 128 LYS A CA 1
ATOM 974 C C . LYS A 1 128 ? -14.532 -1.215 15.683 1.00 92.94 128 LYS A C 1
ATOM 976 O O . LYS A 1 128 ? -15.714 -1.277 16.027 1.00 92.94 128 LYS A O 1
ATOM 981 N N . VAL A 1 129 ? -14.136 -0.763 14.493 1.00 92.31 129 VAL A N 1
ATOM 982 C CA . VAL A 1 129 ? -15.041 -0.348 13.405 1.00 92.31 129 VAL A CA 1
ATOM 983 C C . VAL A 1 129 ? -15.214 -1.503 12.418 1.00 92.31 129 VAL A C 1
ATOM 985 O O . VAL A 1 129 ? -14.264 -2.228 12.142 1.00 92.31 129 VAL A O 1
ATOM 988 N N . SER A 1 130 ? -16.429 -1.688 11.911 1.00 90.69 130 SER A N 1
ATOM 989 C CA . SER A 1 130 ? -16.800 -2.744 10.959 1.00 90.69 130 SER A CA 1
ATOM 990 C C . SER A 1 130 ? -18.024 -2.326 10.138 1.00 90.69 130 SER A C 1
ATOM 992 O O . SER A 1 130 ? -18.681 -1.335 10.471 1.00 90.69 130 SER A O 1
ATOM 994 N N . ASN A 1 131 ? -18.368 -3.096 9.100 1.00 88.81 131 ASN A N 1
ATOM 995 C CA . ASN A 1 131 ? -19.574 -2.899 8.281 1.00 88.81 131 ASN A CA 1
ATOM 996 C C . ASN A 1 131 ? -19.721 -1.467 7.723 1.00 88.81 131 ASN A C 1
ATOM 998 O O . ASN A 1 131 ? -20.819 -0.912 7.686 1.00 88.81 131 ASN A O 1
ATOM 1002 N N . GLN A 1 132 ? -18.606 -0.851 7.327 1.00 92.44 132 GLN A N 1
ATOM 1003 C CA . GLN A 1 132 ? -18.579 0.460 6.686 1.00 92.44 132 GLN A CA 1
ATOM 1004 C C . GLN A 1 132 ? -19.304 0.407 5.332 1.00 92.44 132 GLN A C 1
ATOM 1006 O O . GLN A 1 132 ? -18.997 -0.444 4.495 1.00 92.44 132 GLN A O 1
ATOM 1011 N N . THR A 1 133 ? -20.214 1.354 5.107 1.00 91.25 133 THR A N 1
ATOM 1012 C CA . THR A 1 133 ? -20.886 1.631 3.827 1.00 91.25 133 THR A CA 1
ATOM 1013 C C . THR A 1 133 ? -20.790 3.127 3.508 1.00 91.25 133 THR A C 1
ATOM 1015 O O . THR A 1 133 ? -20.349 3.912 4.349 1.00 91.25 133 THR A O 1
ATOM 1018 N N . GLU A 1 134 ? -21.239 3.547 2.324 1.00 89.81 134 GLU A N 1
ATOM 1019 C CA . GLU A 1 134 ? -21.252 4.959 1.892 1.00 89.81 134 GLU A CA 1
ATOM 1020 C C . GLU A 1 134 ? -22.096 5.877 2.820 1.00 89.81 134 GLU A C 1
ATOM 1022 O O . GLU A 1 134 ? -22.007 7.098 2.732 1.00 89.81 134 GLU A O 1
ATOM 1027 N N . SER A 1 135 ? -22.913 5.321 3.735 1.00 92.75 135 SER A N 1
ATOM 1028 C CA . SER A 1 135 ? -23.731 6.102 4.689 1.00 92.75 135 SER A CA 1
ATOM 1029 C C . SER A 1 135 ? -23.879 5.491 6.096 1.00 92.75 135 SER A C 1
ATOM 1031 O O . SER A 1 135 ? -24.706 5.960 6.893 1.00 92.75 135 SER A O 1
ATOM 1033 N N . SER A 1 136 ? -23.102 4.455 6.434 1.00 93.19 136 SER A N 1
ATOM 1034 C CA . SER A 1 136 ? -23.146 3.801 7.751 1.00 93.19 136 SER A CA 1
ATOM 1035 C C . SER A 1 136 ? -21.828 3.144 8.176 1.00 93.19 136 SER A C 1
ATOM 1037 O O . SER A 1 136 ? -20.931 2.927 7.364 1.00 93.19 136 SER A O 1
ATOM 1039 N N . PHE A 1 137 ? -21.724 2.819 9.466 1.00 96.00 137 PHE A N 1
ATOM 1040 C CA . PHE A 1 137 ? -20.736 1.888 10.027 1.00 96.00 137 PHE A CA 1
ATOM 1041 C C . PHE A 1 137 ? -21.222 1.331 11.376 1.00 96.00 137 PHE A C 1
ATOM 1043 O O . PHE A 1 137 ? -22.098 1.905 12.031 1.00 96.00 137 PHE A O 1
ATOM 1050 N N . VAL A 1 138 ? -20.608 0.241 11.840 1.00 96.06 138 VAL A N 1
ATOM 1051 C CA . VAL A 1 138 ? -20.802 -0.326 13.182 1.00 96.06 138 VAL A CA 1
ATOM 1052 C C . VAL A 1 138 ? -19.540 -0.128 14.015 1.00 96.06 138 VAL A C 1
ATOM 1054 O O . VAL A 1 138 ? -18.456 -0.544 13.610 1.00 96.06 138 VAL A O 1
ATOM 1057 N N . VAL A 1 139 ? -19.688 0.441 15.215 1.00 97.31 139 VAL A N 1
ATOM 1058 C CA . VAL A 1 139 ? -18.650 0.389 16.258 1.00 97.31 139 VAL A CA 1
ATOM 1059 C C . VAL A 1 139 ? -19.025 -0.673 17.284 1.00 97.31 139 VAL A C 1
ATOM 1061 O O . VAL A 1 139 ? -20.173 -0.736 17.720 1.00 97.31 139 VAL A O 1
ATOM 1064 N N . SER A 1 140 ? -18.054 -1.496 17.666 1.00 97.44 140 SER A N 1
ATOM 1065 C CA . SER A 1 140 ? -18.182 -2.594 18.631 1.00 97.44 140 SER A CA 1
ATOM 1066 C C . SER A 1 140 ? -17.097 -2.522 19.708 1.00 97.44 140 SER A C 1
ATOM 1068 O O . SER A 1 140 ? -16.100 -1.818 19.529 1.00 97.44 140 SER A O 1
ATOM 1070 N N . TRP A 1 141 ? -17.308 -3.204 20.836 1.00 98.06 141 TRP A N 1
ATOM 1071 C CA . TRP A 1 141 ? -16.396 -3.206 21.984 1.00 98.06 141 TRP A CA 1
ATOM 1072 C C . TRP A 1 141 ? -16.516 -4.478 22.838 1.00 98.06 141 TRP A C 1
ATOM 1074 O O . TRP A 1 141 ? -17.531 -5.173 22.805 1.00 98.06 141 TRP A O 1
ATOM 1084 N N . ASN A 1 142 ? -15.489 -4.800 23.632 1.00 97.44 142 ASN A N 1
ATOM 1085 C CA . ASN A 1 142 ? -15.580 -5.884 24.619 1.00 97.44 142 ASN A CA 1
ATOM 1086 C C . ASN A 1 142 ? -16.491 -5.512 25.800 1.00 97.44 142 ASN A C 1
ATOM 1088 O O . ASN A 1 142 ? -16.712 -4.341 26.103 1.00 97.44 142 ASN A O 1
ATOM 1092 N N . ALA A 1 143 ? -16.971 -6.523 26.527 1.00 97.00 143 ALA A N 1
ATOM 1093 C CA . ALA A 1 143 ? -17.636 -6.294 27.803 1.00 97.00 143 ALA A CA 1
ATOM 1094 C C . ALA A 1 143 ? -16.643 -5.750 28.847 1.00 97.00 143 ALA A C 1
ATOM 1096 O O . ALA A 1 143 ? -15.556 -6.307 29.017 1.00 97.00 143 ALA A O 1
ATOM 1097 N N . ALA A 1 144 ? -17.038 -4.691 29.552 1.00 96.12 144 ALA A N 1
ATOM 1098 C CA . ALA A 1 144 ? -16.326 -4.136 30.698 1.00 96.12 144 ALA A CA 1
ATOM 1099 C C . ALA A 1 144 ? -16.869 -4.700 32.019 1.00 96.12 144 ALA A C 1
ATOM 1101 O O . ALA A 1 144 ? -18.080 -4.816 32.213 1.00 96.12 144 ALA A O 1
ATOM 1102 N N . GLU A 1 145 ? -15.975 -5.000 32.961 1.00 92.75 145 GLU A N 1
ATOM 1103 C CA . GLU A 1 145 ? -16.357 -5.397 34.319 1.00 92.75 145 GLU A CA 1
ATOM 1104 C C . GLU A 1 145 ? -17.105 -4.260 35.044 1.00 92.75 145 GLU A C 1
ATOM 1106 O O . GLU A 1 145 ? -16.756 -3.086 34.909 1.00 92.75 145 GLU A O 1
ATOM 1111 N N . GLY A 1 146 ? -18.166 -4.605 35.781 1.00 90.31 146 GLY A N 1
ATOM 1112 C CA . GLY A 1 146 ? -19.035 -3.654 36.491 1.00 90.31 146 GLY A CA 1
ATOM 1113 C C . GLY A 1 146 ? -19.996 -2.837 35.611 1.00 90.31 146 GLY A C 1
ATOM 1114 O O . GLY A 1 146 ? -20.825 -2.106 36.150 1.00 90.31 146 GLY A O 1
ATOM 1115 N N . ALA A 1 147 ? -19.920 -2.939 34.279 1.00 95.88 147 ALA A N 1
ATOM 1116 C CA . ALA A 1 147 ? -20.762 -2.159 33.374 1.00 95.88 147 ALA A CA 1
ATOM 1117 C C . ALA A 1 147 ? -22.157 -2.783 33.192 1.00 95.88 147 ALA A C 1
ATOM 1119 O O . ALA A 1 147 ? -22.291 -3.937 32.789 1.00 95.88 147 ALA A O 1
ATOM 1120 N N . GLU A 1 148 ? -23.205 -1.991 33.420 1.00 96.38 148 GLU A N 1
ATOM 1121 C CA . GLU A 1 148 ? -24.593 -2.358 33.098 1.00 96.38 148 GLU A CA 1
ATOM 1122 C C . GLU A 1 148 ? -24.982 -1.947 31.670 1.00 96.38 148 GLU A C 1
ATOM 1124 O O . GLU A 1 148 ? -25.905 -2.508 31.078 1.00 96.38 148 GLU A O 1
ATOM 1129 N N . TYR A 1 149 ? -24.333 -0.908 31.141 1.00 97.50 149 TYR A N 1
ATOM 1130 C CA . TYR A 1 149 ? -24.585 -0.338 29.822 1.00 97.50 149 TYR A CA 1
ATOM 1131 C C . TYR A 1 149 ? -23.376 0.472 29.344 1.00 97.50 149 TYR A C 1
ATOM 1133 O O . TYR A 1 149 ? -22.391 0.642 30.061 1.00 97.50 149 TYR A O 1
ATOM 1141 N N . TYR A 1 150 ? -23.472 1.006 28.132 1.00 98.25 150 TYR A N 1
ATOM 1142 C CA . TYR A 1 150 ? -22.473 1.877 27.532 1.00 98.25 150 TYR A CA 1
ATOM 1143 C C . TYR A 1 150 ? -23.115 3.201 27.142 1.00 98.25 150 TYR A C 1
ATOM 1145 O O . TYR A 1 150 ? -24.263 3.250 26.693 1.00 98.25 150 TYR A O 1
ATOM 1153 N N . GLU A 1 151 ? -22.374 4.282 27.331 1.00 97.88 151 GLU A N 1
ATOM 1154 C CA . GLU A 1 151 ? -22.711 5.592 26.789 1.00 97.88 151 GLU A CA 1
ATOM 1155 C C . GLU A 1 151 ? -21.949 5.778 25.481 1.00 97.88 151 GLU A C 1
ATOM 1157 O O . GLU A 1 151 ? -20.742 5.538 25.427 1.00 97.88 151 GLU A O 1
ATOM 1162 N N . VAL A 1 152 ? -22.660 6.180 24.427 1.00 97.94 152 VAL A N 1
ATOM 1163 C CA . VAL A 1 152 ? -22.132 6.289 23.063 1.00 97.94 152 VAL A CA 1
ATOM 1164 C C . VAL A 1 152 ? -22.500 7.645 22.470 1.00 97.94 152 VAL A C 1
ATOM 1166 O O . VAL A 1 152 ? -23.648 8.076 22.572 1.00 97.94 152 VAL A O 1
ATOM 1169 N N . ALA A 1 153 ? -21.544 8.324 21.839 1.00 95.50 153 ALA A N 1
ATOM 1170 C CA . ALA A 1 153 ? -21.763 9.611 21.180 1.00 95.50 153 ALA A CA 1
ATOM 1171 C C . ALA A 1 153 ? -20.811 9.816 19.992 1.00 95.50 153 ALA A C 1
ATOM 1173 O O . ALA A 1 153 ? -19.705 9.282 19.966 1.00 95.50 153 ALA A O 1
ATOM 1174 N N . LEU A 1 154 ? -21.204 10.663 19.038 1.00 94.06 154 LEU A N 1
ATOM 1175 C CA . LEU A 1 154 ? -20.250 11.311 18.132 1.00 94.06 154 LEU A CA 1
ATOM 1176 C C . LEU A 1 154 ? -19.635 12.515 18.855 1.00 94.06 154 LEU A C 1
ATOM 1178 O O . LEU A 1 154 ? -20.362 13.263 19.503 1.00 94.06 154 LEU A O 1
ATOM 1182 N N . ALA A 1 155 ? -18.328 12.754 18.721 1.00 90.19 155 ALA A N 1
ATOM 1183 C CA . ALA A 1 155 ? -17.645 13.855 19.419 1.00 90.19 155 ALA A CA 1
ATOM 1184 C C . ALA A 1 155 ? -18.142 15.263 19.019 1.00 90.19 155 ALA A C 1
ATOM 1186 O O . ALA A 1 155 ? -17.919 16.230 19.745 1.00 90.19 155 ALA A O 1
ATOM 1187 N N . THR A 1 156 ? -18.820 15.377 17.874 1.00 86.69 156 THR A N 1
ATOM 1188 C CA . THR A 1 156 ? -19.489 16.591 17.377 1.00 86.69 156 THR A CA 1
ATOM 1189 C C . THR A 1 156 ? -20.927 16.756 17.888 1.00 86.69 156 THR A C 1
ATOM 1191 O O . THR A 1 156 ? -21.536 17.800 17.664 1.00 86.69 156 THR A O 1
ATOM 1194 N N . SER A 1 157 ? -21.483 15.749 18.571 1.00 85.44 157 SER A N 1
ATOM 1195 C CA . SER A 1 157 ? -22.856 15.732 19.078 1.00 85.44 157 SER A CA 1
ATOM 1196 C C . SER A 1 157 ? -22.906 15.978 20.585 1.00 85.44 157 SER A C 1
ATOM 1198 O O . SER A 1 157 ? -22.094 15.465 21.350 1.00 85.44 157 SER A O 1
ATOM 1200 N N . SER A 1 158 ? -23.923 16.716 21.032 1.00 85.75 158 SER A N 1
ATOM 1201 C CA . SER A 1 158 ? -24.300 16.814 22.448 1.00 85.75 158 SER A CA 1
ATOM 1202 C C . SER A 1 158 ? -25.207 15.665 22.914 1.00 85.75 158 SER A C 1
ATOM 1204 O O . SER A 1 158 ? -25.550 15.596 24.093 1.00 85.75 158 SER A O 1
ATOM 1206 N N . THR A 1 159 ? -25.619 14.775 22.004 1.00 92.19 159 THR A N 1
ATOM 1207 C CA . THR A 1 159 ? -26.493 13.635 22.309 1.00 92.19 159 THR A CA 1
ATOM 1208 C C . THR A 1 159 ? -25.657 12.423 22.701 1.00 92.19 159 THR A C 1
ATOM 1210 O O . THR A 1 159 ? -24.813 11.978 21.925 1.00 92.19 159 THR A O 1
ATOM 1213 N N . ILE A 1 160 ? -25.934 11.876 23.885 1.00 95.31 160 ILE A N 1
ATOM 1214 C CA . ILE A 1 160 ? -25.385 10.608 24.370 1.00 95.31 160 ILE A CA 1
ATOM 1215 C C . ILE A 1 160 ? -26.500 9.561 24.304 1.00 95.31 160 ILE A C 1
ATOM 1217 O O . ILE A 1 160 ? -27.559 9.740 24.908 1.00 95.31 160 ILE A O 1
ATOM 1221 N N . GLU A 1 161 ? -26.265 8.470 23.583 1.00 96.50 161 GLU A N 1
ATOM 1222 C CA . GLU A 1 161 ? -27.143 7.302 23.552 1.00 96.50 161 GLU A CA 1
ATOM 1223 C C . GLU A 1 161 ? -26.730 6.289 24.630 1.00 96.50 161 GLU A C 1
ATOM 1225 O O . GLU A 1 161 ? -25.544 6.006 24.808 1.00 96.50 161 GLU A O 1
ATOM 1230 N N . LYS A 1 162 ? -27.714 5.703 25.327 1.00 97.38 162 LYS A N 1
ATOM 1231 C CA . LYS A 1 162 ? -27.510 4.544 26.209 1.00 97.38 162 LYS A CA 1
ATOM 1232 C C . LYS A 1 162 ? -27.687 3.257 25.406 1.00 97.38 162 LYS A C 1
ATOM 1234 O O . LYS A 1 162 ? -28.779 2.978 24.915 1.00 97.38 162 LYS A O 1
ATOM 1239 N N . VAL A 1 163 ? -26.628 2.458 25.326 1.00 97.94 163 VAL A N 1
ATOM 1240 C CA . VAL A 1 163 ? -26.577 1.192 24.588 1.00 97.94 163 VAL A CA 1
ATOM 1241 C C . VAL A 1 163 ? -26.366 0.043 25.573 1.00 97.94 163 VAL A C 1
ATOM 1243 O O . VAL A 1 163 ? -25.371 0.003 26.288 1.00 97.94 163 VAL A O 1
ATOM 1246 N N . ASN A 1 164 ? -27.303 -0.907 25.615 1.00 96.06 164 ASN A N 1
ATOM 1247 C CA . ASN A 1 164 ? -27.217 -2.092 26.488 1.00 96.06 164 ASN A CA 1
ATOM 1248 C C . ASN A 1 164 ? -26.502 -3.287 25.812 1.00 96.06 164 ASN A C 1
ATOM 1250 O O . ASN A 1 164 ? -26.390 -4.354 26.408 1.00 96.06 164 ASN A O 1
ATOM 1254 N N . GLY A 1 165 ? -26.091 -3.139 24.548 1.00 96.12 165 GLY A N 1
ATOM 1255 C CA . GLY A 1 165 ? -25.325 -4.132 23.791 1.00 96.12 165 GLY A CA 1
ATOM 1256 C C . GLY A 1 165 ? -23.833 -3.796 23.719 1.00 96.12 165 GLY A C 1
ATOM 1257 O O . GLY A 1 165 ? -23.390 -2.780 24.246 1.00 96.12 165 GLY A O 1
ATOM 1258 N N . LEU A 1 166 ? -23.077 -4.644 23.019 1.00 98.06 166 LEU A N 1
ATOM 1259 C CA . LEU A 1 166 ? -21.631 -4.492 22.784 1.00 98.06 166 LEU A CA 1
ATOM 1260 C C . LEU A 1 166 ? -21.285 -3.851 21.425 1.00 98.06 166 LEU A C 1
ATOM 1262 O O . LEU A 1 166 ? -20.140 -3.890 20.985 1.00 98.06 166 LEU A O 1
ATOM 1266 N N . GLN A 1 167 ? -22.283 -3.295 20.733 1.00 97.94 167 GLN A N 1
ATOM 1267 C CA . GLN A 1 167 ? -22.101 -2.584 19.470 1.00 97.94 167 GLN A CA 1
ATOM 1268 C C . GLN A 1 167 ? -23.218 -1.565 19.222 1.00 97.94 167 GLN A C 1
ATOM 1270 O O . GLN A 1 167 ? -24.323 -1.689 19.759 1.00 97.94 167 GLN A O 1
ATOM 1275 N N . LYS A 1 168 ? -22.936 -0.587 18.361 1.00 97.38 168 LYS A N 1
ATOM 1276 C CA . LYS A 1 168 ? -23.859 0.446 17.882 1.00 97.38 168 LYS A CA 1
ATOM 1277 C C . LYS A 1 168 ? -23.610 0.696 16.395 1.00 97.38 168 LYS A C 1
ATOM 1279 O O . LYS A 1 168 ? -22.490 0.996 15.988 1.00 97.38 168 LYS A O 1
ATOM 1284 N N . GLU A 1 169 ? -24.673 0.601 15.604 1.00 96.88 169 GLU A N 1
ATOM 1285 C CA . GLU A 1 169 ? -24.693 1.052 14.212 1.00 96.88 169 GLU A CA 1
ATOM 1286 C C . GLU A 1 169 ? -25.017 2.552 14.143 1.00 96.88 169 GLU A C 1
ATOM 1288 O O . GLU A 1 169 ? -25.888 3.053 14.865 1.00 96.88 169 GLU A O 1
ATOM 1293 N N . PHE A 1 170 ? -24.316 3.262 13.265 1.00 95.56 170 PHE A N 1
ATOM 1294 C CA . PHE A 1 170 ? -24.563 4.653 12.905 1.00 95.56 170 PHE A CA 1
ATOM 1295 C C . PHE A 1 170 ? -24.961 4.682 11.429 1.00 95.56 170 PHE A C 1
ATOM 1297 O O . PHE A 1 170 ? -24.253 4.117 10.604 1.00 95.56 170 PHE A O 1
ATOM 1304 N N . THR A 1 171 ? -26.085 5.317 11.095 1.00 95.25 171 THR A N 1
ATOM 1305 C CA . THR A 1 171 ? -26.702 5.269 9.754 1.00 95.25 171 THR A CA 1
ATOM 1306 C C . THR A 1 171 ? -27.193 6.643 9.316 1.00 95.25 171 THR A C 1
ATOM 1308 O O . THR A 1 171 ? -27.517 7.475 10.165 1.00 95.25 171 THR A O 1
ATOM 1311 N N . GLY A 1 172 ? -27.353 6.856 8.007 1.00 93.19 172 GLY A N 1
ATOM 1312 C CA . GLY A 1 172 ? -27.784 8.150 7.465 1.00 93.19 172 GLY A CA 1
ATOM 1313 C C . GLY A 1 172 ? -26.686 9.211 7.560 1.00 93.19 172 GLY A C 1
ATOM 1314 O O . GLY A 1 172 ? -26.976 10.401 7.686 1.00 93.19 172 GLY A O 1
ATOM 1315 N N . LEU A 1 173 ? -25.432 8.758 7.560 1.00 92.69 173 LEU A N 1
ATOM 1316 C CA . LEU A 1 173 ? -24.244 9.595 7.525 1.00 92.69 173 LEU A CA 1
ATOM 1317 C C . LEU A 1 173 ? -23.977 10.084 6.095 1.00 92.69 173 LEU A C 1
ATOM 1319 O O . LEU A 1 173 ? -24.513 9.540 5.129 1.00 92.69 173 LEU A O 1
ATOM 1323 N N . ALA A 1 174 ? -23.138 11.109 5.981 1.00 92.12 174 ALA A N 1
ATOM 1324 C CA . ALA A 1 174 ? -22.489 11.462 4.726 1.00 92.12 174 ALA A CA 1
ATOM 1325 C C . ALA A 1 174 ? -21.117 10.772 4.658 1.00 92.12 174 ALA A C 1
ATOM 1327 O O . ALA A 1 174 ? -20.617 10.276 5.671 1.00 92.12 174 ALA A O 1
ATOM 1328 N N . GLU A 1 175 ? -20.495 10.775 3.483 1.00 89.06 175 GLU A N 1
ATOM 1329 C CA . GLU A 1 175 ? -19.121 10.302 3.315 1.00 89.06 175 GLU A CA 1
ATOM 1330 C C . GLU A 1 175 ? -18.142 11.152 4.155 1.00 89.06 175 GLU A C 1
ATOM 1332 O O . GLU A 1 175 ? -18.266 12.379 4.223 1.00 89.06 175 GLU A O 1
ATOM 1337 N N . GLY A 1 176 ? -17.193 10.503 4.839 1.00 88.94 176 GLY A N 1
ATOM 1338 C CA . GLY A 1 176 ? -16.215 11.154 5.715 1.00 88.94 176 GLY A CA 1
ATOM 1339 C C . GLY A 1 176 ? -15.859 10.394 7.001 1.00 88.94 176 GLY A C 1
ATOM 1340 O O . GLY A 1 176 ? -16.346 9.292 7.272 1.00 88.94 176 GLY A O 1
ATOM 1341 N N . VAL A 1 177 ? -14.987 11.018 7.804 1.00 90.25 177 VAL A N 1
ATOM 1342 C CA . VAL A 1 177 ? -14.459 10.499 9.079 1.00 90.25 177 VAL A CA 1
ATOM 1343 C C . VAL A 1 177 ? -15.271 11.023 10.267 1.00 90.25 177 VAL A C 1
ATOM 1345 O O . VAL A 1 177 ? -15.489 12.226 10.418 1.00 90.25 177 VAL A O 1
ATOM 1348 N N . TYR A 1 178 ? -15.665 10.115 11.158 1.00 92.94 178 TYR A N 1
ATOM 1349 C CA . TYR A 1 178 ? -16.449 10.394 12.356 1.00 92.94 178 TYR A CA 1
ATOM 1350 C C . TYR A 1 178 ? -15.702 9.955 13.619 1.00 92.94 178 TYR A C 1
ATOM 1352 O O . TYR A 1 178 ? -15.360 8.788 13.787 1.00 92.94 178 TYR A O 1
ATOM 1360 N N . HIS A 1 179 ? -15.494 10.877 14.560 1.00 94.38 179 HIS A N 1
ATOM 1361 C CA . HIS A 1 179 ? -14.932 10.541 15.870 1.00 94.38 179 HIS A CA 1
ATOM 1362 C C . HIS A 1 179 ? -16.029 9.981 16.783 1.00 94.38 179 HIS A C 1
ATOM 1364 O O . HIS A 1 179 ? -16.866 10.732 17.299 1.00 94.38 179 HIS A O 1
ATOM 1370 N N . VAL A 1 180 ? -16.021 8.667 16.996 1.00 96.44 180 VAL A N 1
ATOM 1371 C CA . VAL A 1 180 ? -16.946 7.982 17.904 1.00 96.44 180 VAL A CA 1
ATOM 1372 C C . VAL A 1 180 ? -16.331 7.931 19.298 1.00 96.44 180 VAL A C 1
ATOM 1374 O O . VAL A 1 180 ? -15.140 7.667 19.464 1.00 96.44 180 VAL A O 1
ATOM 1377 N N . MET A 1 181 ? -17.149 8.193 20.313 1.00 97.06 181 MET A N 1
ATOM 1378 C CA . MET A 1 181 ? -16.790 8.090 21.722 1.00 97.06 181 MET A CA 1
ATOM 1379 C C . MET A 1 181 ? -17.675 7.038 22.388 1.00 97.06 181 MET A C 1
ATOM 1381 O O . MET A 1 181 ? -18.898 7.076 22.240 1.00 97.06 181 MET A O 1
ATOM 1385 N N . VAL A 1 182 ? -17.063 6.130 23.146 1.00 98.12 182 VAL A N 1
ATOM 1386 C CA . VAL A 1 182 ? -17.759 5.109 23.941 1.00 98.12 182 VAL A CA 1
ATOM 1387 C C . VAL A 1 182 ? -17.170 5.088 25.348 1.00 98.12 182 VAL A C 1
ATOM 1389 O O . VAL A 1 182 ? -15.968 5.294 25.530 1.00 98.12 182 VAL A O 1
ATOM 1392 N N . ARG A 1 183 ? -18.000 4.824 26.355 1.00 97.06 183 ARG A N 1
ATOM 1393 C CA . ARG A 1 183 ? -17.533 4.452 27.695 1.00 97.06 183 ARG A CA 1
ATOM 1394 C C . ARG A 1 183 ? -18.478 3.460 28.372 1.00 97.06 183 ARG A C 1
ATOM 1396 O O . ARG A 1 183 ? -19.686 3.541 28.138 1.00 97.06 183 ARG A O 1
ATOM 1403 N N . PRO A 1 184 ? -17.972 2.556 29.227 1.00 97.75 184 PRO A N 1
ATOM 1404 C CA . PRO A 1 184 ? -18.827 1.777 30.111 1.00 97.75 184 PRO A CA 1
ATOM 1405 C C . PRO A 1 184 ? -19.497 2.686 31.147 1.00 97.75 184 PRO A C 1
ATOM 1407 O O . PRO A 1 184 ? -18.948 3.717 31.547 1.00 97.75 184 PRO A O 1
ATOM 1410 N N . ALA A 1 185 ? -20.682 2.285 31.595 1.00 96.25 185 ALA A N 1
ATOM 1411 C CA . ALA A 1 185 ? -21.456 2.975 32.614 1.00 96.25 185 ALA A CA 1
ATOM 1412 C C . ALA A 1 185 ? -22.309 1.993 33.438 1.00 96.25 185 ALA A C 1
ATOM 1414 O O . ALA A 1 185 ? -22.594 0.863 33.034 1.00 96.25 185 ALA A O 1
ATOM 1415 N N . THR A 1 186 ? -22.721 2.440 34.619 1.00 93.81 186 THR A N 1
ATOM 1416 C CA . THR A 1 186 ? -23.588 1.710 35.549 1.00 93.81 186 THR A CA 1
ATOM 1417 C C . THR A 1 186 ? -24.476 2.703 36.293 1.00 93.81 186 THR A C 1
ATOM 1419 O O . THR A 1 186 ? -24.146 3.886 36.384 1.00 93.81 186 THR A O 1
ATOM 1422 N N . SER A 1 187 ? -25.627 2.243 36.779 1.00 90.00 187 SER A N 1
ATOM 1423 C CA . SER A 1 187 ? -26.483 2.993 37.700 1.00 90.00 187 SER A CA 1
ATOM 1424 C C . SER A 1 187 ? -26.038 2.883 39.165 1.00 90.00 187 SER A C 1
ATOM 1426 O O . SER A 1 187 ? -26.561 3.611 40.009 1.00 90.00 187 SER A O 1
ATOM 1428 N N . ASP A 1 188 ? -25.052 2.029 39.459 1.00 85.38 188 ASP A N 1
ATOM 1429 C CA . ASP A 1 188 ? -24.409 1.935 40.769 1.00 85.38 188 ASP A CA 1
ATOM 1430 C C . ASP A 1 188 ? -23.556 3.184 41.069 1.00 85.38 188 ASP A C 1
ATOM 1432 O O . ASP A 1 188 ? -22.619 3.523 40.342 1.00 85.38 188 ASP A O 1
ATOM 1436 N N . ALA A 1 189 ? -23.890 3.870 42.163 1.00 77.00 189 ALA A N 1
ATOM 1437 C CA . ALA A 1 189 ? -23.243 5.103 42.601 1.00 77.00 189 ALA A CA 1
ATOM 1438 C C . ALA A 1 189 ? -21.868 4.891 43.265 1.00 77.00 189 ALA A C 1
ATOM 1440 O O . ALA A 1 189 ? -21.158 5.872 43.497 1.00 77.00 189 ALA A O 1
ATOM 1441 N N . ASP A 1 190 ? -21.472 3.648 43.559 1.00 77.94 190 ASP A N 1
ATOM 1442 C CA . ASP A 1 190 ? -20.131 3.342 44.068 1.00 77.94 190 ASP A CA 1
ATOM 1443 C C . ASP A 1 190 ? -19.051 3.487 42.971 1.00 77.94 190 ASP A C 1
ATOM 1445 O O . ASP A 1 190 ? -17.892 3.785 43.279 1.00 77.94 190 ASP A O 1
ATOM 1449 N N . TYR A 1 191 ? -19.416 3.369 41.687 1.00 81.56 191 TYR A N 1
ATOM 1450 C CA . TYR A 1 191 ? -18.484 3.420 40.555 1.00 81.56 191 TYR A CA 1
ATOM 1451 C C . TYR A 1 191 ? -18.147 4.831 40.056 1.00 81.56 191 TYR A C 1
ATOM 1453 O O . TYR A 1 191 ? -18.996 5.711 39.907 1.00 81.56 191 TYR A O 1
ATOM 1461 N N . ALA A 1 192 ? -16.876 5.029 39.698 1.00 79.25 192 ALA A N 1
ATOM 1462 C CA . ALA A 1 192 ? -16.429 6.241 39.026 1.00 79.25 192 ALA A CA 1
ATOM 1463 C C . ALA A 1 192 ? -16.950 6.270 37.576 1.00 79.25 192 ALA A C 1
ATOM 1465 O O . ALA A 1 192 ? -16.789 5.276 36.860 1.00 79.25 192 ALA A O 1
ATOM 1466 N N . PRO A 1 193 ? -17.475 7.410 37.080 1.00 85.88 193 PRO A N 1
ATOM 1467 C CA . PRO A 1 193 ? -17.759 7.578 35.661 1.00 85.88 193 PRO A CA 1
ATOM 1468 C C . PRO A 1 193 ? -16.495 7.340 34.831 1.00 85.88 193 PRO A C 1
ATOM 1470 O O . PRO A 1 193 ? -15.484 8.021 35.025 1.00 85.88 193 PRO A O 1
ATOM 1473 N N . ALA A 1 194 ? -16.552 6.386 33.904 1.00 92.38 194 ALA A N 1
ATOM 1474 C CA . ALA A 1 194 ? -15.404 6.039 33.081 1.00 92.38 194 ALA A CA 1
ATOM 1475 C C . ALA A 1 194 ? -14.976 7.192 32.156 1.00 92.38 194 ALA A C 1
ATOM 1477 O O . ALA A 1 194 ? -15.767 8.076 31.788 1.00 92.38 194 ALA A O 1
ATOM 1478 N N . ALA A 1 195 ? -13.700 7.160 31.768 1.00 93.56 195 ALA A N 1
ATOM 1479 C CA . ALA A 1 195 ? -13.176 8.006 30.707 1.00 93.56 195 ALA A CA 1
ATOM 1480 C C . ALA A 1 195 ? -13.774 7.596 29.351 1.00 93.56 195 ALA A C 1
ATOM 1482 O O . ALA A 1 195 ? -14.128 6.438 29.137 1.00 93.56 195 ALA A O 1
ATOM 1483 N N . TRP A 1 196 ? -13.871 8.553 28.430 1.00 96.31 196 TRP A N 1
ATOM 1484 C CA . TRP A 1 196 ? -14.272 8.282 27.053 1.00 96.31 196 TRP A CA 1
ATOM 1485 C C . TRP A 1 196 ? -13.117 7.647 26.281 1.00 96.31 196 TRP A C 1
ATOM 1487 O O . TRP A 1 196 ? -12.104 8.307 26.044 1.00 96.31 196 TRP A O 1
ATOM 1497 N N . VAL A 1 197 ? -13.301 6.402 25.844 1.00 97.50 197 VAL A N 1
ATOM 1498 C CA . VAL A 1 197 ? -12.481 5.805 24.787 1.00 97.50 197 VAL A CA 1
ATOM 1499 C C . VAL A 1 197 ? -12.974 6.362 23.449 1.00 97.50 197 VAL A C 1
ATOM 1501 O O . VAL A 1 197 ? -14.160 6.671 23.291 1.00 97.50 197 VAL A O 1
ATOM 1504 N N . ARG A 1 198 ? -12.061 6.564 22.499 1.00 95.50 198 ARG A N 1
ATOM 1505 C CA . ARG A 1 198 ? -12.348 7.171 21.194 1.00 95.50 198 ARG A CA 1
ATOM 1506 C C . ARG A 1 198 ? -11.821 6.302 20.067 1.00 95.50 198 ARG A C 1
ATOM 1508 O O . ARG A 1 198 ? -10.772 5.688 20.225 1.00 95.50 198 ARG A O 1
ATOM 1515 N N . ILE A 1 199 ? -12.521 6.315 18.940 1.00 93.62 199 ILE A N 1
ATOM 1516 C CA . ILE A 1 199 ? -12.078 5.698 17.690 1.00 93.62 199 ILE A CA 1
ATOM 1517 C C . ILE A 1 199 ? -12.497 6.561 16.498 1.00 93.62 199 ILE A C 1
ATOM 1519 O O . ILE A 1 199 ? -13.525 7.246 16.544 1.00 93.62 199 ILE A O 1
ATOM 1523 N N . ASN A 1 200 ? -11.693 6.538 15.439 1.00 91.38 200 ASN A N 1
ATOM 1524 C CA . ASN A 1 200 ? -12.047 7.125 14.156 1.00 91.38 200 ASN A CA 1
ATOM 1525 C C . ASN A 1 200 ? -12.826 6.085 13.348 1.00 91.38 200 ASN A C 1
ATOM 1527 O O . ASN A 1 200 ? -12.322 5.000 13.082 1.00 91.38 200 ASN A O 1
ATOM 1531 N N . ALA A 1 201 ? -14.054 6.409 12.958 1.00 90.62 201 ALA A N 1
ATOM 1532 C CA . ALA A 1 201 ? -14.864 5.584 12.078 1.00 90.62 201 ALA A CA 1
ATOM 1533 C C . ALA A 1 201 ? -15.091 6.335 10.765 1.00 90.62 201 ALA A C 1
ATOM 1535 O O . ALA A 1 201 ? -15.807 7.336 10.721 1.00 90.62 201 ALA A O 1
ATOM 1536 N N . LYS A 1 202 ? -14.443 5.872 9.698 1.00 89.75 202 LYS A N 1
ATOM 1537 C CA . LYS A 1 202 ? -14.688 6.341 8.334 1.00 89.75 202 LYS A CA 1
ATOM 1538 C C . LYS A 1 202 ? -15.875 5.565 7.756 1.00 89.75 202 LYS A C 1
ATOM 1540 O O . LYS A 1 202 ? -16.026 4.372 8.027 1.00 89.75 202 LYS A O 1
ATOM 1545 N N . THR A 1 203 ? -16.726 6.236 6.990 1.00 92.44 203 THR A N 1
ATOM 1546 C CA . THR A 1 203 ? -17.638 5.559 6.049 1.00 92.44 203 THR A CA 1
ATOM 1547 C C . THR A 1 203 ? -16.827 4.837 4.966 1.00 92.44 203 THR A C 1
ATOM 1549 O O . THR A 1 203 ? -15.604 4.954 4.906 1.00 92.44 203 THR A O 1
ATOM 1552 N N . GLN A 1 204 ? -17.482 4.042 4.127 1.00 91.81 204 GLN A N 1
ATOM 1553 C CA . GLN A 1 204 ? -16.825 3.507 2.938 1.00 91.81 204 GLN A CA 1
ATOM 1554 C C . GLN A 1 204 ? -16.604 4.638 1.929 1.00 91.81 204 GLN A C 1
ATOM 1556 O O . GLN A 1 204 ? -17.564 5.314 1.568 1.00 91.81 204 GLN A O 1
ATOM 1561 N N . GLU A 1 205 ? -15.365 4.807 1.477 1.00 92.88 205 GLU A N 1
ATOM 1562 C CA . GLU A 1 205 ? -14.991 5.785 0.456 1.00 92.88 205 GLU A CA 1
ATOM 1563 C C . GLU A 1 205 ? -15.218 5.203 -0.946 1.00 92.88 205 GLU A C 1
ATOM 1565 O O . GLU A 1 205 ? -14.844 4.054 -1.212 1.00 92.88 205 GLU A O 1
ATOM 1570 N N . SER A 1 206 ? -15.817 5.978 -1.854 1.00 92.75 206 SER A N 1
ATOM 1571 C CA . SER A 1 206 ? -15.976 5.571 -3.255 1.00 92.75 206 SER A CA 1
ATOM 1572 C C . SER A 1 206 ? -14.960 6.275 -4.149 1.00 92.75 206 SER A C 1
ATOM 1574 O O . SER A 1 206 ? -15.171 7.410 -4.573 1.00 92.75 206 SER A O 1
ATOM 1576 N N . ILE A 1 207 ? -13.899 5.560 -4.526 1.00 94.31 207 ILE A N 1
ATOM 1577 C CA . ILE A 1 207 ? -12.917 6.034 -5.506 1.00 94.31 207 ILE A CA 1
ATOM 1578 C C . ILE A 1 207 ? -13.645 6.275 -6.838 1.00 94.31 207 ILE A C 1
ATOM 1580 O O . ILE A 1 207 ? -14.332 5.388 -7.351 1.00 94.31 207 ILE A O 1
ATOM 1584 N N . ALA A 1 208 ? -13.522 7.488 -7.377 1.00 94.25 208 ALA A N 1
ATOM 1585 C CA . ALA A 1 208 ? -14.245 7.909 -8.572 1.00 94.25 208 ALA A CA 1
ATOM 1586 C C . ALA A 1 208 ? -13.739 7.211 -9.848 1.00 94.25 208 ALA A C 1
ATOM 1588 O O . ALA A 1 208 ? -12.546 6.953 -9.995 1.00 94.25 208 ALA A O 1
ATOM 1589 N N . ASP A 1 209 ? -14.637 6.976 -10.810 1.00 94.81 209 ASP A N 1
ATOM 1590 C CA . ASP A 1 209 ? -14.338 6.293 -12.082 1.00 94.81 209 ASP A CA 1
ATOM 1591 C C . ASP A 1 209 ? -13.235 6.993 -12.905 1.00 94.81 209 ASP A C 1
ATOM 1593 O O . ASP A 1 209 ? -12.454 6.347 -13.600 1.00 94.81 209 ASP A O 1
ATOM 1597 N N . GLU A 1 210 ? -13.120 8.319 -12.789 1.00 93.50 210 GLU A N 1
ATOM 1598 C CA . GLU A 1 210 ? -12.054 9.133 -13.397 1.00 93.50 210 GLU A CA 1
ATOM 1599 C C . GLU A 1 210 ? -10.657 8.896 -12.789 1.00 93.50 210 GLU A C 1
ATOM 1601 O O . GLU A 1 210 ? -9.648 9.270 -13.389 1.00 93.50 210 GLU A O 1
ATOM 1606 N N . LEU A 1 211 ? -10.587 8.222 -11.636 1.00 95.44 211 LEU A N 1
ATOM 1607 C CA . LEU A 1 211 ? -9.360 7.769 -10.978 1.00 95.44 211 LEU A CA 1
ATOM 1608 C C . LEU A 1 211 ? -9.053 6.283 -11.258 1.00 95.44 211 LEU A C 1
ATOM 1610 O O . LEU A 1 211 ? -8.219 5.684 -10.577 1.00 95.44 211 LEU A O 1
ATOM 1614 N N . ALA A 1 212 ? -9.699 5.671 -12.257 1.00 97.19 212 ALA A N 1
ATOM 1615 C CA . ALA A 1 212 ? -9.402 4.307 -12.686 1.00 97.19 212 ALA A CA 1
ATOM 1616 C C . ALA A 1 212 ? -7.927 4.142 -13.109 1.00 97.19 212 ALA A C 1
ATOM 1618 O O . ALA A 1 212 ? -7.415 4.835 -13.992 1.00 97.19 212 ALA A O 1
ATOM 1619 N N . ALA A 1 213 ? -7.233 3.203 -12.469 1.00 97.88 213 ALA A N 1
ATOM 1620 C CA . ALA A 1 213 ? -5.817 2.916 -12.675 1.00 97.88 213 ALA A CA 1
ATOM 1621 C C . ALA A 1 213 ? -5.513 1.468 -12.264 1.00 97.88 213 ALA A C 1
ATOM 1623 O O . ALA A 1 213 ? -6.373 0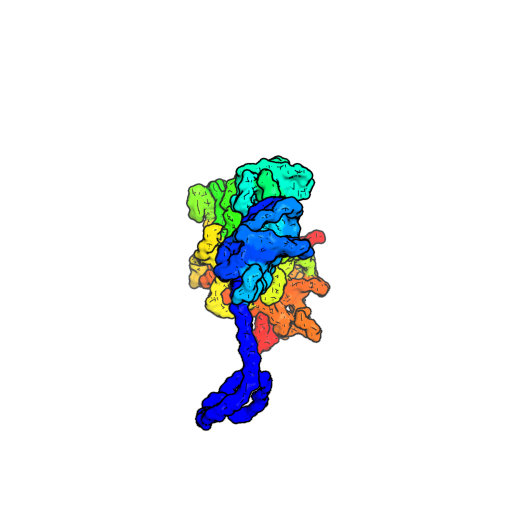.781 -11.725 1.00 97.88 213 ALA A O 1
ATOM 1624 N N . ASN A 1 214 ? -4.292 0.984 -12.513 1.00 98.44 214 ASN A N 1
ATOM 1625 C CA . ASN A 1 214 ? -3.864 -0.334 -12.022 1.00 98.44 214 ASN A CA 1
ATOM 1626 C C . ASN A 1 214 ? -3.285 -0.299 -10.602 1.00 98.44 214 ASN A C 1
ATOM 1628 O O . ASN A 1 214 ? -3.077 -1.359 -10.019 1.00 98.44 214 ASN A O 1
ATOM 1632 N N . SER A 1 215 ? -3.027 0.892 -10.060 1.00 98.44 215 SER A N 1
ATOM 1633 C CA . SER A 1 215 ? -2.600 1.106 -8.679 1.00 98.44 215 SER A CA 1
ATOM 1634 C C . SER A 1 215 ? -3.470 2.179 -8.034 1.00 98.44 215 SER A C 1
ATOM 1636 O O . SER A 1 215 ? -3.762 3.199 -8.658 1.00 98.44 215 SER A O 1
ATOM 1638 N N . TYR A 1 216 ? -3.869 1.959 -6.788 1.00 98.56 216 TYR A N 1
ATOM 1639 C CA . TYR A 1 216 ? -4.586 2.929 -5.972 1.00 98.56 216 TYR A CA 1
ATOM 1640 C C . TYR A 1 216 ? -3.690 3.365 -4.814 1.00 98.56 216 TYR A C 1
ATOM 1642 O O . TYR A 1 216 ? -3.311 2.548 -3.976 1.00 98.56 216 TYR A O 1
ATOM 1650 N N . LEU A 1 217 ? -3.341 4.654 -4.794 1.00 97.94 217 LEU A N 1
ATOM 1651 C CA . LEU A 1 217 ? -2.661 5.303 -3.676 1.00 97.94 217 LEU A CA 1
ATOM 1652 C C . LEU A 1 217 ? -3.699 5.614 -2.595 1.00 97.94 217 LEU A C 1
ATOM 1654 O O . LEU A 1 217 ? -4.658 6.334 -2.863 1.00 97.94 217 LEU A O 1
ATOM 1658 N N . ILE A 1 218 ? -3.499 5.075 -1.396 1.00 97.12 218 ILE A N 1
ATOM 1659 C CA . ILE A 1 218 ? -4.416 5.188 -0.264 1.00 97.12 218 ILE A CA 1
ATOM 1660 C C . ILE A 1 218 ? -3.670 5.830 0.910 1.00 97.12 218 ILE A C 1
ATOM 1662 O O . ILE A 1 218 ? -2.761 5.229 1.477 1.00 97.12 218 ILE A O 1
ATOM 1666 N N . GLU A 1 219 ? -4.043 7.065 1.258 1.00 92.75 219 GLU A N 1
ATOM 1667 C CA . GLU A 1 219 ? -3.392 7.855 2.321 1.00 92.75 219 GLU A CA 1
ATOM 1668 C C . GLU A 1 219 ? -4.006 7.631 3.723 1.00 92.75 219 GLU A C 1
ATOM 1670 O O . GLU A 1 219 ? -3.429 8.059 4.721 1.00 92.75 219 GLU A O 1
ATOM 1675 N N . GLU A 1 220 ? -5.159 6.956 3.829 1.00 90.94 220 GLU A N 1
ATOM 1676 C CA . GLU A 1 220 ? -5.870 6.710 5.093 1.00 90.94 220 GLU A CA 1
ATOM 1677 C C . GLU A 1 220 ? -6.372 5.261 5.212 1.00 90.94 220 GLU A C 1
ATOM 1679 O O . GLU A 1 220 ? -6.681 4.600 4.224 1.00 90.94 220 GLU A O 1
ATOM 1684 N N . ALA A 1 221 ? -6.532 4.774 6.444 1.00 91.94 221 ALA A N 1
ATOM 1685 C CA . ALA A 1 221 ? -7.212 3.508 6.703 1.00 91.94 221 ALA A CA 1
ATOM 1686 C C . ALA A 1 221 ? -8.740 3.638 6.556 1.00 91.94 221 ALA A C 1
ATOM 1688 O O . ALA A 1 221 ? -9.328 4.683 6.847 1.00 91.94 221 ALA A O 1
ATOM 1689 N N . GLY A 1 222 ? -9.405 2.559 6.141 1.00 91.62 222 GLY A N 1
ATOM 1690 C CA . GLY A 1 222 ? -10.846 2.564 5.886 1.00 91.62 222 GLY A CA 1
ATOM 1691 C C . GLY A 1 222 ? -11.296 1.496 4.895 1.00 91.62 222 GLY A C 1
ATOM 1692 O O . GLY A 1 222 ? -10.496 0.698 4.411 1.00 91.62 222 GLY A O 1
ATOM 1693 N N . ALA A 1 223 ? -12.596 1.486 4.599 1.00 94.88 223 ALA A N 1
ATOM 1694 C CA . ALA A 1 223 ? -13.165 0.679 3.525 1.00 94.88 223 ALA A CA 1
ATOM 1695 C C . ALA A 1 223 ? -13.222 1.500 2.234 1.00 94.88 223 ALA A C 1
ATOM 1697 O O . ALA A 1 223 ? -13.670 2.644 2.259 1.00 94.88 223 ALA A O 1
ATOM 1698 N N . TYR A 1 224 ? -12.823 0.898 1.121 1.00 96.50 224 TYR A N 1
ATOM 1699 C CA . TYR A 1 224 ? -12.726 1.536 -0.187 1.00 96.50 224 TYR A CA 1
ATOM 1700 C C . TYR A 1 224 ? -13.484 0.718 -1.228 1.00 96.50 224 TYR A C 1
ATOM 1702 O O . TYR A 1 224 ? -13.393 -0.513 -1.226 1.00 96.50 224 TYR A O 1
ATOM 1710 N N . VAL A 1 225 ? -14.197 1.393 -2.133 1.00 96.88 225 VAL A N 1
ATOM 1711 C CA . VAL A 1 225 ? -14.798 0.776 -3.324 1.00 96.88 225 VAL A CA 1
ATOM 1712 C C . VAL A 1 225 ? -14.438 1.501 -4.613 1.00 96.88 225 VAL A C 1
ATOM 1714 O O . VAL A 1 225 ? -14.338 2.724 -4.632 1.00 96.88 225 VAL A O 1
ATOM 1717 N N . PHE A 1 226 ? -14.290 0.745 -5.702 1.00 97.50 226 PHE A N 1
ATOM 1718 C CA . PHE A 1 226 ? -14.050 1.279 -7.046 1.00 97.50 226 PHE A CA 1
ATOM 1719 C C . PHE A 1 226 ? -14.727 0.430 -8.134 1.00 97.50 226 PHE A C 1
ATOM 1721 O O . PHE A 1 226 ? -14.934 -0.776 -7.970 1.00 97.50 226 PHE A O 1
ATOM 1728 N N . ALA A 1 227 ? -15.091 1.051 -9.257 1.00 97.19 227 ALA A N 1
ATOM 1729 C CA . ALA A 1 227 ? -15.640 0.337 -10.408 1.00 97.19 227 ALA A CA 1
ATOM 1730 C C . ALA A 1 227 ? -14.545 -0.500 -11.113 1.00 97.19 227 ALA A C 1
ATOM 1732 O O . ALA A 1 227 ? -13.443 0.008 -11.337 1.00 97.19 227 ALA A O 1
ATOM 1733 N N . PRO A 1 228 ? -14.804 -1.774 -11.472 1.00 97.56 228 PRO A N 1
A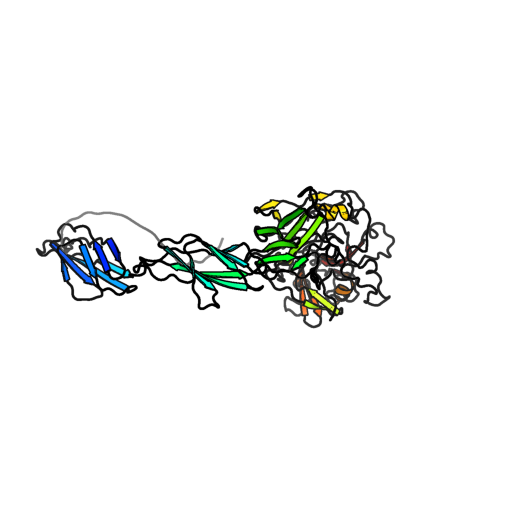TOM 1734 C CA . PRO A 1 228 ? -13.778 -2.704 -11.950 1.00 97.56 228 PRO A CA 1
ATOM 1735 C C . PRO A 1 228 ? -13.342 -2.413 -13.398 1.00 97.56 228 PRO A C 1
ATOM 1737 O O . PRO A 1 228 ? -13.748 -3.102 -14.334 1.00 97.56 228 PRO A O 1
ATOM 1740 N N . PHE A 1 229 ? -12.496 -1.402 -13.595 1.00 98.00 229 PHE A N 1
ATOM 1741 C CA . PHE A 1 229 ? -11.940 -1.032 -14.900 1.00 98.00 229 PHE A CA 1
ATOM 1742 C C . PHE A 1 229 ? -10.538 -1.611 -15.147 1.00 98.00 229 PHE A C 1
ATOM 1744 O O . PHE A 1 229 ? -9.724 -1.764 -14.230 1.00 98.00 229 PHE A O 1
ATOM 1751 N N . LYS A 1 230 ? -10.237 -1.897 -16.419 1.00 97.56 230 LYS A N 1
ATOM 1752 C CA . LYS A 1 230 ? -8.927 -2.360 -16.899 1.00 97.56 230 LYS A CA 1
ATOM 1753 C C . LYS A 1 230 ? -7.945 -1.190 -16.971 1.00 97.56 230 LYS A C 1
ATOM 1755 O O . LYS A 1 230 ? -7.815 -0.530 -18.009 1.00 97.56 230 LYS A O 1
ATOM 1760 N N . GLY A 1 231 ? -7.295 -0.884 -15.851 1.00 95.44 231 GLY A N 1
ATOM 1761 C CA . GLY A 1 231 ? -6.462 0.311 -15.716 1.00 95.44 231 GLY A CA 1
ATOM 1762 C C . GLY A 1 231 ? -7.258 1.588 -16.019 1.00 95.44 231 GLY A C 1
ATOM 1763 O O . GLY A 1 231 ? -8.436 1.684 -15.690 1.00 95.44 231 GLY A O 1
ATOM 1764 N N . ASN A 1 232 ? -6.642 2.553 -16.705 1.00 93.75 232 ASN A N 1
ATOM 1765 C CA . ASN A 1 232 ? -7.273 3.832 -17.068 1.00 93.75 232 ASN A CA 1
ATOM 1766 C C . ASN A 1 232 ? -8.066 3.816 -18.394 1.00 93.75 232 ASN A C 1
ATOM 1768 O O . ASN A 1 232 ? -8.271 4.869 -18.996 1.00 93.75 232 ASN A O 1
ATOM 1772 N N . SER A 1 233 ? -8.459 2.644 -18.902 1.00 94.88 233 SER A N 1
ATOM 1773 C CA . SER A 1 233 ? -9.119 2.526 -20.217 1.00 94.88 233 SER A CA 1
ATOM 1774 C C . SER A 1 233 ? -10.604 2.904 -20.232 1.00 94.88 233 SER A C 1
ATOM 1776 O O . SER A 1 233 ? -11.146 3.177 -21.300 1.00 94.88 233 SER A O 1
ATOM 1778 N N . GLY A 1 234 ? -11.278 2.853 -19.078 1.00 92.56 234 GLY A N 1
ATOM 1779 C CA . GLY A 1 234 ? -12.743 2.858 -19.000 1.00 92.56 234 GLY A CA 1
ATOM 1780 C C . GLY A 1 234 ? -13.405 1.563 -19.506 1.00 92.56 234 GLY A C 1
ATOM 1781 O O . GLY A 1 234 ? -14.630 1.476 -19.539 1.00 92.56 234 GLY A O 1
ATOM 1782 N N . GLU A 1 235 ? -12.628 0.543 -19.888 1.00 96.94 235 GLU A N 1
ATOM 1783 C CA . GLU A 1 235 ? -13.144 -0.778 -20.250 1.00 96.94 235 GLU A CA 1
ATOM 1784 C C . GLU A 1 235 ? -13.395 -1.602 -18.981 1.00 96.94 235 GLU A C 1
ATOM 1786 O O . GLU A 1 235 ? -12.492 -1.790 -18.162 1.00 96.94 235 GLU A O 1
ATOM 1791 N N . ALA A 1 236 ? -14.624 -2.085 -18.798 1.00 97.00 236 ALA A N 1
ATOM 1792 C CA . ALA A 1 236 ? -14.998 -2.870 -17.628 1.00 97.00 236 ALA A CA 1
ATOM 1793 C C . ALA A 1 236 ? -14.419 -4.297 -17.669 1.00 97.00 236 ALA A C 1
ATOM 1795 O O . ALA A 1 236 ? -14.244 -4.907 -18.728 1.00 97.00 236 ALA A O 1
ATOM 1796 N N . VAL A 1 237 ? -14.166 -4.860 -16.492 1.00 97.75 237 VAL A N 1
ATOM 1797 C CA . VAL A 1 237 ? -13.912 -6.289 -16.300 1.00 97.75 237 VAL A CA 1
ATOM 1798 C C . VAL A 1 237 ? -15.270 -6.987 -16.175 1.00 97.75 237 VAL A C 1
ATOM 1800 O O . VAL A 1 237 ? -15.981 -6.827 -15.186 1.00 97.75 237 VAL A O 1
ATOM 1803 N N . GLU A 1 238 ? -15.664 -7.721 -17.214 1.00 96.00 238 GLU A N 1
ATOM 1804 C CA . GLU A 1 238 ? -16.946 -8.433 -17.267 1.00 96.00 238 GLU A CA 1
ATOM 1805 C C . GLU A 1 238 ? -16.911 -9.776 -16.512 1.00 96.00 238 GLU A C 1
ATOM 1807 O O . GLU A 1 238 ? -15.848 -10.340 -16.279 1.00 96.00 238 GLU A O 1
ATOM 1812 N N . ASN A 1 239 ? -18.090 -10.336 -16.212 1.00 96.12 239 ASN A N 1
ATOM 1813 C CA . ASN A 1 239 ? -18.281 -11.699 -15.677 1.00 96.12 239 ASN A CA 1
ATOM 1814 C C . ASN A 1 239 ? -17.655 -11.985 -14.294 1.00 96.12 239 ASN A C 1
ATOM 1816 O O . ASN A 1 239 ? -17.458 -13.145 -13.933 1.00 96.12 239 ASN A O 1
ATOM 1820 N N . ILE A 1 240 ? -17.398 -10.946 -13.495 1.00 97.88 240 ILE A N 1
ATOM 1821 C CA . ILE A 1 240 ? -16.902 -11.078 -12.119 1.00 97.88 240 ILE A CA 1
ATOM 1822 C C . ILE A 1 240 ? -17.926 -11.824 -11.250 1.00 97.88 240 ILE A C 1
ATOM 1824 O O . ILE A 1 240 ? -19.049 -11.356 -11.061 1.00 97.88 240 ILE A O 1
ATOM 1828 N N . ALA A 1 241 ? -17.516 -12.957 -10.681 1.00 97.56 241 ALA A N 1
ATOM 1829 C CA . ALA A 1 241 ? -18.259 -13.684 -9.653 1.00 97.56 241 ALA A CA 1
ATOM 1830 C C . ALA A 1 241 ? -17.837 -13.271 -8.232 1.00 97.56 241 ALA A C 1
ATOM 1832 O O . ALA A 1 241 ? -18.637 -13.364 -7.302 1.00 97.56 241 ALA A O 1
ATOM 1833 N N . GLY A 1 242 ? -16.601 -12.793 -8.059 1.00 98.06 242 GLY A N 1
ATOM 1834 C CA . GLY A 1 242 ? -16.102 -12.299 -6.781 1.00 98.06 242 GLY A CA 1
ATOM 1835 C C . GLY A 1 242 ? -14.744 -11.607 -6.877 1.00 98.06 242 GLY A C 1
ATOM 1836 O O . GLY A 1 242 ? -14.176 -11.427 -7.954 1.00 98.06 242 GLY A O 1
ATOM 1837 N N . VAL A 1 243 ? -14.241 -11.192 -5.717 1.00 98.44 243 VAL A N 1
ATOM 1838 C CA . VAL A 1 243 ? -12.960 -10.497 -5.535 1.00 98.44 243 VAL A CA 1
ATOM 1839 C C . VAL A 1 243 ? -12.220 -11.143 -4.368 1.00 98.44 243 VAL A C 1
ATOM 1841 O O . VAL A 1 243 ? -12.857 -11.622 -3.429 1.00 98.44 243 VAL A O 1
ATOM 1844 N N . GLY A 1 244 ? -10.890 -11.157 -4.419 1.00 97.88 244 GLY A N 1
ATOM 1845 C CA . GLY A 1 244 ? -10.035 -11.627 -3.331 1.00 97.88 244 GLY A CA 1
ATOM 1846 C C . GLY A 1 244 ? -8.737 -10.831 -3.205 1.00 97.88 244 GLY A C 1
ATOM 1847 O O . GLY A 1 244 ? -8.396 -10.014 -4.062 1.00 97.88 244 GLY A O 1
ATOM 1848 N N . LEU A 1 245 ? -7.998 -11.093 -2.128 1.00 98.38 245 LEU A N 1
ATOM 1849 C CA . LEU A 1 245 ? -6.611 -10.665 -1.963 1.00 98.38 245 LEU A CA 1
ATOM 1850 C C . LEU A 1 245 ? -5.697 -11.726 -2.592 1.00 98.38 245 LEU A C 1
ATOM 1852 O O . LEU A 1 245 ? -5.772 -12.892 -2.213 1.00 98.38 245 LEU A O 1
ATOM 1856 N N . LEU A 1 246 ? -4.860 -11.336 -3.555 1.00 97.75 246 LEU A N 1
ATOM 1857 C CA . LEU A 1 246 ? -3.853 -12.212 -4.162 1.00 97.75 246 LEU A CA 1
ATOM 1858 C C . LEU A 1 246 ? -2.654 -12.341 -3.223 1.00 97.75 246 LEU A C 1
ATOM 1860 O O . LEU A 1 246 ? -2.224 -13.444 -2.905 1.00 97.75 246 LEU A O 1
ATOM 1864 N N . TRP A 1 247 ? -2.135 -11.194 -2.783 1.00 98.25 247 TRP A N 1
ATOM 1865 C CA . TRP A 1 247 ? -1.079 -11.099 -1.786 1.00 98.25 247 TRP A CA 1
ATOM 1866 C C . TRP A 1 247 ? -1.053 -9.728 -1.106 1.00 98.25 247 TRP A C 1
ATOM 1868 O O . TRP A 1 247 ? -1.492 -8.732 -1.682 1.00 98.25 247 TRP A O 1
ATOM 1878 N N . GLN A 1 248 ? -0.476 -9.676 0.093 1.00 98.50 248 GLN A N 1
ATOM 1879 C CA . GLN A 1 248 ? -0.024 -8.465 0.784 1.00 98.50 248 GLN A CA 1
ATOM 1880 C C . GLN A 1 248 ? 1.425 -8.639 1.261 1.00 98.50 248 GLN A C 1
ATOM 1882 O O . GLN A 1 248 ? 1.830 -9.748 1.598 1.00 98.50 248 GLN A O 1
ATOM 1887 N N . ASP A 1 249 ? 2.224 -7.569 1.276 1.00 96.94 249 ASP A N 1
ATOM 1888 C CA . ASP A 1 249 ? 3.625 -7.612 1.734 1.00 96.94 249 ASP A CA 1
ATOM 1889 C C . ASP A 1 249 ? 3.795 -7.235 3.222 1.00 96.94 249 ASP A C 1
ATOM 1891 O O . ASP A 1 249 ? 4.885 -7.364 3.781 1.00 96.94 249 ASP A O 1
ATOM 1895 N N . THR A 1 250 ? 2.714 -6.814 3.876 1.00 96.75 250 THR A N 1
ATOM 1896 C CA . THR A 1 250 ? 2.604 -6.638 5.328 1.00 96.75 250 THR A CA 1
ATOM 1897 C C . THR A 1 250 ? 1.349 -7.398 5.786 1.00 96.75 250 THR A C 1
ATOM 1899 O O . THR A 1 250 ? 0.264 -7.086 5.291 1.00 96.75 250 THR A O 1
ATOM 1902 N N . PRO A 1 251 ? 1.445 -8.401 6.684 1.00 96.88 251 PRO A N 1
ATOM 1903 C CA . PRO A 1 251 ? 0.281 -9.172 7.128 1.00 96.88 251 PRO A CA 1
ATOM 1904 C C . PRO A 1 251 ? -0.799 -8.286 7.757 1.00 96.88 251 PRO A C 1
ATOM 1906 O O . PRO A 1 251 ? -0.504 -7.473 8.632 1.00 96.88 251 PRO A O 1
ATOM 1909 N N . GLY A 1 252 ? -2.053 -8.467 7.338 1.00 97.00 252 GLY A N 1
ATOM 1910 C CA . GLY A 1 252 ? -3.193 -7.712 7.865 1.00 97.00 252 GLY A CA 1
ATOM 1911 C C . GLY A 1 252 ? -3.288 -6.256 7.394 1.00 97.00 252 GLY A C 1
ATOM 1912 O O . GLY A 1 252 ? -4.076 -5.505 7.961 1.00 97.00 252 GLY A O 1
ATOM 1913 N N . LEU A 1 253 ? -2.528 -5.853 6.367 1.00 98.31 253 LEU A N 1
ATOM 1914 C CA . LEU A 1 253 ? -2.711 -4.572 5.676 1.00 98.31 253 LEU A CA 1
ATOM 1915 C C . LEU A 1 253 ? -4.110 -4.480 5.056 1.00 98.31 253 LEU A C 1
ATOM 1917 O O . LEU A 1 253 ? -4.804 -3.483 5.249 1.00 98.31 253 LEU A O 1
ATOM 1921 N N . ILE A 1 254 ? -4.513 -5.534 4.341 1.00 98.44 254 ILE A N 1
ATOM 1922 C CA . ILE A 1 254 ? -5.868 -5.734 3.832 1.00 98.44 254 ILE A CA 1
ATOM 1923 C C . ILE A 1 254 ? -6.560 -6.783 4.699 1.00 98.44 254 ILE A C 1
ATOM 1925 O O . ILE A 1 254 ? -6.154 -7.945 4.726 1.00 98.44 254 ILE A O 1
ATOM 1929 N N . THR A 1 255 ? -7.609 -6.367 5.407 1.00 96.50 255 THR A N 1
ATOM 1930 C CA . THR A 1 255 ? -8.377 -7.228 6.326 1.00 96.50 255 THR A CA 1
ATOM 1931 C C . THR A 1 255 ? -9.622 -7.832 5.683 1.00 96.50 255 THR A C 1
ATOM 1933 O O . THR A 1 255 ? -10.077 -8.896 6.094 1.00 96.50 255 THR A O 1
ATOM 1936 N N . GLU A 1 256 ? -10.166 -7.177 4.658 1.00 96.31 256 GLU A N 1
ATOM 1937 C CA . GLU A 1 256 ? -11.311 -7.642 3.876 1.00 96.31 256 GLU A CA 1
ATOM 1938 C C . GLU A 1 256 ? -11.075 -7.321 2.394 1.00 96.31 256 GLU A C 1
ATOM 1940 O O . GLU A 1 256 ? -10.618 -6.228 2.057 1.00 96.31 256 GLU A O 1
ATOM 1945 N N . ALA A 1 257 ? -11.447 -8.240 1.502 1.00 97.50 257 ALA A N 1
ATOM 1946 C CA . ALA A 1 257 ? -11.548 -8.015 0.060 1.00 97.50 257 ALA A CA 1
ATOM 1947 C C . ALA A 1 257 ? -12.814 -8.716 -0.463 1.00 97.50 257 ALA A C 1
ATOM 1949 O O . ALA A 1 257 ? -13.142 -9.809 -0.004 1.00 97.50 257 ALA A O 1
ATOM 1950 N N . GLY A 1 258 ? -13.553 -8.092 -1.382 1.00 96.56 258 GLY A N 1
ATOM 1951 C CA . GLY A 1 258 ? -14.831 -8.632 -1.854 1.00 96.56 258 GLY A CA 1
ATOM 1952 C C . GLY A 1 258 ? -15.521 -7.772 -2.913 1.00 96.56 258 GLY A C 1
ATOM 1953 O O . GLY A 1 258 ? -14.966 -6.783 -3.386 1.00 96.56 258 GLY A O 1
ATOM 1954 N N . LEU A 1 259 ? -16.729 -8.169 -3.311 1.00 95.44 259 LEU A N 1
ATOM 1955 C CA . LEU A 1 259 ? -17.549 -7.466 -4.301 1.00 95.44 259 LEU A CA 1
ATOM 1956 C C . LEU A 1 259 ? -18.798 -6.904 -3.609 1.00 95.44 259 LEU A C 1
ATOM 1958 O O . LEU A 1 259 ? -19.522 -7.657 -2.958 1.00 95.44 259 LEU A O 1
ATOM 1962 N N . VAL A 1 260 ? -19.061 -5.603 -3.750 1.00 92.06 260 VAL A N 1
ATOM 1963 C CA . VAL A 1 260 ? -20.244 -4.929 -3.181 1.00 92.06 260 VAL A CA 1
ATOM 1964 C C . VAL A 1 260 ? -20.889 -4.073 -4.263 1.00 92.06 260 VAL A C 1
ATOM 1966 O O . VAL A 1 260 ? -20.224 -3.243 -4.872 1.00 92.06 260 VAL A O 1
ATOM 1969 N N . ASP A 1 261 ? -22.170 -4.322 -4.544 1.00 90.56 261 ASP A N 1
ATOM 1970 C CA . ASP A 1 261 ? -22.967 -3.624 -5.569 1.00 90.56 261 ASP A CA 1
ATOM 1971 C C . ASP A 1 261 ? -22.295 -3.533 -6.960 1.00 90.56 261 ASP A C 1
ATOM 1973 O O . ASP A 1 261 ? -22.502 -2.593 -7.724 1.00 90.56 261 ASP A O 1
ATOM 1977 N N . GLY A 1 262 ? -21.477 -4.538 -7.298 1.00 93.38 262 GLY A N 1
ATOM 1978 C CA . GLY A 1 262 ? -20.704 -4.611 -8.545 1.00 93.38 262 GLY A CA 1
ATOM 1979 C C . GLY A 1 262 ? -19.370 -3.851 -8.533 1.00 93.38 262 GLY A C 1
ATOM 1980 O O . GLY A 1 262 ? -18.585 -4.014 -9.466 1.00 93.38 262 GLY A O 1
ATOM 1981 N N . LYS A 1 263 ? -19.076 -3.075 -7.482 1.00 96.00 263 LYS A N 1
ATOM 1982 C CA . LYS A 1 263 ? -17.762 -2.463 -7.237 1.00 96.00 263 LYS A CA 1
ATOM 1983 C C . LYS A 1 263 ? -16.817 -3.460 -6.554 1.00 96.00 263 LYS A C 1
ATOM 1985 O O . LYS A 1 263 ? -17.239 -4.270 -5.722 1.00 96.00 263 LYS A O 1
ATOM 1990 N N . VAL A 1 264 ? -15.523 -3.359 -6.855 1.00 98.25 264 VAL A N 1
ATOM 1991 C CA . VAL A 1 264 ? -14.453 -4.002 -6.074 1.00 98.25 264 VAL A CA 1
ATOM 1992 C C . VAL A 1 264 ? -14.387 -3.308 -4.718 1.00 98.25 264 VAL A C 1
ATOM 1994 O O . VAL A 1 264 ? -14.364 -2.081 -4.683 1.00 98.25 264 VAL A O 1
ATOM 1997 N N . ARG A 1 265 ? -14.341 -4.065 -3.617 1.00 97.12 265 ARG A N 1
ATOM 1998 C CA . ARG A 1 265 ? -14.190 -3.554 -2.247 1.00 97.12 265 ARG A CA 1
ATOM 1999 C C . ARG A 1 265 ? -12.936 -4.112 -1.584 1.00 97.12 265 ARG A C 1
ATOM 2001 O O . ARG A 1 265 ? -12.677 -5.312 -1.674 1.00 97.12 265 ARG A O 1
ATOM 2008 N N . PHE A 1 266 ? -12.228 -3.269 -0.839 1.00 97.81 266 PHE A N 1
ATOM 2009 C CA . PHE A 1 266 ? -11.185 -3.687 0.101 1.00 97.81 266 PHE A CA 1
ATOM 2010 C C . PHE A 1 266 ? -11.211 -2.838 1.382 1.00 97.81 266 PHE A C 1
ATOM 2012 O O . PHE A 1 266 ? -11.803 -1.759 1.402 1.00 97.81 266 PHE A O 1
ATOM 2019 N N . VAL A 1 267 ? -10.594 -3.327 2.460 1.00 96.31 267 VAL A N 1
ATOM 2020 C CA . VAL A 1 267 ? -10.453 -2.597 3.734 1.00 96.31 267 VAL A CA 1
ATOM 2021 C C . VAL A 1 267 ? -8.989 -2.546 4.151 1.00 96.31 267 VAL A C 1
ATOM 2023 O O . VAL A 1 267 ? -8.358 -3.591 4.285 1.00 96.31 267 VAL A O 1
ATOM 2026 N N . VAL A 1 268 ? -8.476 -1.333 4.371 1.00 96.62 268 VAL A N 1
ATOM 2027 C CA . VAL A 1 268 ? -7.116 -1.047 4.855 1.00 96.62 268 VAL A CA 1
ATOM 2028 C C . VAL A 1 268 ? -7.126 -0.868 6.374 1.00 96.62 268 VAL A C 1
ATOM 2030 O O . VAL A 1 268 ? -7.959 -0.125 6.902 1.00 96.62 268 VAL A O 1
ATOM 2033 N N . ALA A 1 269 ? -6.200 -1.525 7.074 1.00 93.94 269 ALA A N 1
ATOM 2034 C CA . ALA A 1 269 ? -6.067 -1.457 8.532 1.00 93.94 269 ALA A CA 1
ATOM 2035 C C . ALA A 1 269 ? -5.403 -0.160 9.045 1.00 93.94 269 ALA A C 1
ATOM 2037 O O . ALA A 1 269 ? -4.508 0.401 8.414 1.00 93.94 269 ALA A O 1
ATOM 2038 N N . GLU A 1 270 ? -5.810 0.305 10.233 1.00 89.38 270 GLU A N 1
ATOM 2039 C CA . GLU A 1 270 ? -5.256 1.514 10.862 1.00 89.38 270 GLU A CA 1
ATOM 2040 C C . GLU A 1 270 ? -3.802 1.304 11.315 1.00 89.38 270 GLU A C 1
ATOM 2042 O O . GLU A 1 270 ? -3.493 0.370 12.053 1.00 89.38 270 GLU A O 1
ATOM 2047 N N . GLY A 1 271 ? -2.903 2.190 10.870 1.00 91.94 271 GLY A N 1
ATOM 2048 C CA . GLY A 1 271 ? -1.478 2.156 11.218 1.00 91.94 271 GLY A CA 1
ATOM 2049 C C . GLY A 1 271 ? -0.656 1.064 10.522 1.00 91.94 271 GLY A C 1
ATOM 2050 O O . GLY A 1 271 ? 0.490 0.846 10.916 1.00 91.94 271 GLY A O 1
ATOM 2051 N N . VAL A 1 272 ? -1.208 0.385 9.509 1.00 96.56 272 VAL A N 1
ATOM 2052 C CA . VAL A 1 272 ? -0.495 -0.625 8.713 1.00 96.56 272 VAL A CA 1
ATOM 2053 C C . VAL A 1 272 ? -0.167 -0.053 7.334 1.00 96.56 272 VAL A C 1
ATOM 2055 O O . VAL A 1 272 ? -1.049 0.440 6.637 1.00 96.56 272 VAL A O 1
ATOM 2058 N N . TYR A 1 273 ? 1.103 -0.141 6.937 1.00 97.81 273 TYR A N 1
ATOM 2059 C CA . TYR A 1 273 ? 1.619 0.386 5.669 1.00 97.81 273 TYR A CA 1
ATOM 2060 C C . TYR A 1 273 ? 2.234 -0.733 4.821 1.00 97.81 273 TYR A C 1
ATOM 2062 O O . TYR A 1 273 ? 2.723 -1.740 5.348 1.00 97.81 273 TYR A O 1
ATOM 2070 N N . GLY A 1 274 ? 2.236 -0.551 3.502 1.00 97.94 274 GLY A N 1
ATOM 2071 C CA . GLY A 1 274 ? 2.802 -1.502 2.549 1.00 97.94 274 GLY A CA 1
ATOM 2072 C C . GLY A 1 274 ? 2.024 -1.573 1.240 1.00 97.94 274 GLY A C 1
ATOM 2073 O O . GLY A 1 274 ? 1.533 -0.571 0.714 1.00 97.94 274 GLY A O 1
ATOM 2074 N N . ASN A 1 275 ? 1.946 -2.786 0.706 1.00 98.56 275 ASN A N 1
ATOM 2075 C CA . ASN A 1 275 ? 1.419 -3.105 -0.608 1.00 98.56 275 ASN A CA 1
ATOM 2076 C C . ASN A 1 275 ? 0.530 -4.342 -0.568 1.00 98.56 275 ASN A C 1
ATOM 2078 O O . ASN A 1 275 ? 0.849 -5.336 0.085 1.00 98.56 275 ASN A O 1
ATOM 2082 N N . ALA A 1 276 ? -0.528 -4.317 -1.367 1.00 98.69 276 ALA A N 1
ATOM 2083 C CA . ALA A 1 276 ? -1.354 -5.478 -1.647 1.00 98.69 276 ALA A CA 1
ATOM 2084 C C . ALA A 1 276 ? -1.730 -5.546 -3.128 1.00 98.69 276 ALA A C 1
ATOM 2086 O O . ALA A 1 276 ? -1.729 -4.535 -3.826 1.00 98.69 276 ALA A O 1
ATOM 2087 N N . VAL A 1 277 ? -2.094 -6.731 -3.608 1.00 98.75 277 VAL A N 1
ATOM 2088 C CA . VAL A 1 277 ? -2.743 -6.916 -4.908 1.00 98.75 277 VAL A CA 1
ATOM 2089 C C . VAL A 1 277 ? -4.093 -7.574 -4.677 1.00 98.75 277 VAL A C 1
ATOM 2091 O O . VAL A 1 277 ? -4.165 -8.700 -4.191 1.00 98.75 277 VAL A O 1
ATOM 2094 N N . VAL A 1 278 ? -5.167 -6.877 -5.038 1.00 98.69 278 VAL A N 1
ATOM 2095 C CA . VAL A 1 278 ? -6.530 -7.427 -5.064 1.00 98.69 278 VAL A CA 1
ATOM 2096 C C . VAL A 1 278 ? -6.875 -7.861 -6.484 1.00 98.69 278 VAL A C 1
ATOM 2098 O O . VAL A 1 278 ? -6.396 -7.272 -7.454 1.00 98.69 278 VAL A O 1
ATOM 2101 N N . TYR A 1 279 ? -7.691 -8.900 -6.633 1.00 98.31 279 TYR A N 1
ATOM 2102 C CA . TYR A 1 279 ? -8.051 -9.457 -7.936 1.00 98.31 279 TYR A CA 1
ATOM 2103 C C . TYR A 1 279 ? -9.543 -9.754 -8.040 1.00 98.31 279 TYR A C 1
ATOM 2105 O O . TYR A 1 279 ? -10.180 -10.114 -7.053 1.00 98.31 279 TYR A O 1
ATOM 2113 N N . ALA A 1 280 ? -10.084 -9.607 -9.248 1.00 98.56 280 ALA A N 1
ATOM 2114 C CA . ALA A 1 280 ? -11.429 -10.035 -9.606 1.00 98.56 280 ALA A CA 1
ATOM 2115 C C . ALA A 1 280 ? -11.358 -11.383 -10.327 1.00 98.56 280 ALA A C 1
ATOM 2117 O O . ALA A 1 280 ? -10.459 -11.605 -11.144 1.00 98.56 280 ALA A O 1
ATOM 2118 N N . TYR A 1 281 ? -12.311 -12.265 -10.040 1.00 98.50 281 TYR A N 1
ATOM 2119 C CA . TYR A 1 281 ? -12.346 -13.620 -10.579 1.00 98.50 281 TYR A CA 1
ATOM 2120 C C . TYR A 1 281 ? -13.727 -14.020 -11.110 1.00 98.50 281 TYR A C 1
ATOM 2122 O O . TYR A 1 281 ? -14.755 -13.490 -10.680 1.00 98.50 281 TYR A O 1
ATOM 2130 N N . GLY A 1 282 ? -13.732 -14.946 -12.068 1.00 98.25 282 GLY A N 1
ATOM 2131 C CA . GLY A 1 282 ? -14.919 -15.468 -12.741 1.00 98.25 282 GLY A CA 1
ATOM 2132 C C . GLY A 1 282 ? -15.584 -16.638 -12.013 1.00 98.25 282 GL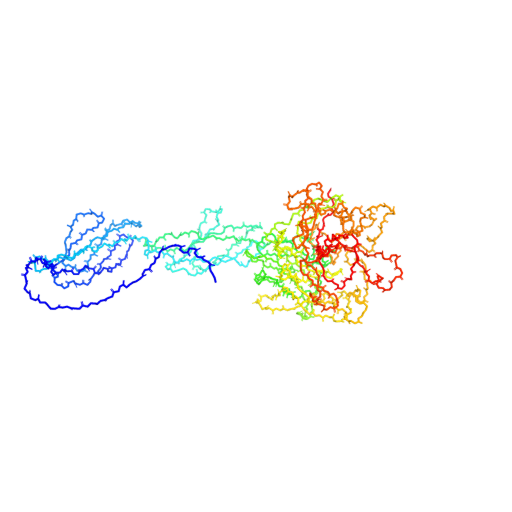Y A C 1
ATOM 2133 O O . GLY A 1 282 ? -15.327 -16.913 -10.839 1.00 98.25 282 GLY A O 1
ATOM 2134 N N . ALA A 1 283 ? -16.469 -17.347 -12.712 1.00 96.75 283 ALA A N 1
ATOM 2135 C CA . ALA A 1 283 ? -17.223 -18.472 -12.158 1.00 96.75 283 ALA A CA 1
ATOM 2136 C C . ALA A 1 283 ? -16.341 -19.680 -11.767 1.00 96.75 283 ALA A C 1
ATOM 2138 O O . ALA A 1 283 ? -16.777 -20.507 -10.966 1.00 96.75 283 ALA A O 1
ATOM 2139 N N . GLY A 1 284 ? -15.116 -19.772 -12.294 1.00 94.81 284 GLY A N 1
ATOM 2140 C CA . GLY A 1 284 ? -14.086 -20.732 -11.885 1.00 94.81 284 GLY A CA 1
ATOM 2141 C C . GLY A 1 284 ? -13.399 -20.416 -10.549 1.00 94.81 284 GLY A C 1
ATOM 2142 O O . GLY A 1 284 ? -12.581 -21.208 -10.090 1.00 94.81 284 GLY A O 1
ATOM 2143 N N . GLY A 1 285 ? -13.714 -19.290 -9.897 1.00 92.94 285 GLY A N 1
ATOM 2144 C CA . GLY A 1 285 ? -13.052 -18.889 -8.655 1.00 92.94 285 GLY A CA 1
ATOM 2145 C C . GLY A 1 285 ? -11.600 -18.469 -8.894 1.00 92.94 285 GLY A C 1
ATOM 2146 O O . GLY A 1 285 ? -11.276 -17.895 -9.928 1.00 92.94 285 GLY A O 1
ATOM 2147 N N . ASN A 1 286 ? -10.701 -18.773 -7.957 1.00 83.88 286 ASN A N 1
ATOM 2148 C CA . ASN A 1 286 ? -9.286 -18.391 -8.038 1.00 83.88 286 ASN A CA 1
ATOM 2149 C C . ASN A 1 286 ? -8.509 -19.024 -9.214 1.00 83.88 286 ASN A C 1
ATOM 2151 O O . ASN A 1 286 ? -7.406 -18.571 -9.504 1.00 83.88 286 ASN A O 1
ATOM 2155 N N . GLU A 1 287 ? -9.074 -20.018 -9.909 1.00 90.00 287 GLU A N 1
ATOM 2156 C CA . GLU A 1 287 ? -8.532 -20.563 -11.167 1.00 90.00 287 GLU A CA 1
ATOM 2157 C C . GLU A 1 287 ? -8.906 -19.717 -12.410 1.00 90.00 287 GLU A C 1
ATOM 2159 O O . GLU A 1 287 ? -8.369 -19.940 -13.493 1.00 90.00 287 GLU A O 1
ATOM 2164 N N . GLU A 1 288 ? -9.804 -18.730 -12.278 1.00 96.38 288 GLU A N 1
ATOM 2165 C CA . GLU A 1 288 ? -10.280 -17.848 -13.357 1.00 96.38 288 GLU A CA 1
ATOM 2166 C C . GLU A 1 288 ? -10.099 -16.364 -12.977 1.00 96.38 288 GLU A C 1
ATOM 2168 O O . GLU A 1 288 ? -11.065 -15.621 -12.790 1.00 96.38 288 GLU A O 1
ATOM 2173 N N . ILE A 1 289 ? -8.850 -15.910 -12.833 1.00 98.25 289 ILE A N 1
ATOM 2174 C CA . ILE A 1 289 ? -8.546 -14.493 -12.572 1.00 98.25 289 ILE A CA 1
ATOM 2175 C C . ILE A 1 289 ? -8.793 -13.662 -13.841 1.00 98.25 289 ILE A C 1
ATOM 2177 O O . ILE A 1 289 ? -8.301 -13.982 -14.922 1.00 98.25 289 ILE A O 1
ATOM 2181 N N . LEU A 1 290 ? -9.554 -12.574 -13.697 1.00 98.38 290 LEU A N 1
ATOM 2182 C CA . LEU A 1 290 ? -10.007 -11.716 -14.800 1.00 98.38 290 LEU A CA 1
ATOM 2183 C C . LEU A 1 290 ? -9.200 -10.415 -14.901 1.00 98.38 290 LEU A C 1
ATOM 2185 O O . LEU A 1 290 ? -8.926 -9.927 -15.998 1.00 98.38 290 LEU A O 1
ATOM 2189 N N . TRP A 1 291 ? -8.845 -9.837 -13.751 1.00 98.62 291 TRP A N 1
ATOM 2190 C CA . TRP A 1 291 ? -7.951 -8.684 -13.620 1.00 98.62 291 TRP A CA 1
ATOM 2191 C C . TRP A 1 291 ? -7.459 -8.560 -12.172 1.00 98.62 291 TRP A C 1
ATOM 2193 O O . TRP A 1 291 ? -8.009 -9.177 -11.258 1.00 98.62 291 TRP A O 1
ATOM 2203 N N . SER A 1 292 ? -6.445 -7.727 -11.953 1.00 98.50 292 SER A N 1
ATOM 2204 C CA . SER A 1 292 ? -5.931 -7.404 -10.619 1.00 98.50 292 SER A CA 1
ATOM 2205 C C . SER A 1 292 ? -5.361 -5.990 -10.554 1.00 98.50 292 SER A C 1
ATOM 2207 O O . SER A 1 292 ? -4.878 -5.466 -11.563 1.00 98.50 292 SER A O 1
ATOM 2209 N N . TRP A 1 293 ? -5.418 -5.401 -9.360 1.00 98.81 293 TRP A N 1
ATOM 2210 C CA . TRP A 1 293 ? -5.045 -4.023 -9.051 1.00 98.81 293 TRP A CA 1
ATOM 2211 C C . TRP A 1 293 ? -4.143 -3.988 -7.812 1.00 98.81 293 TRP A C 1
ATOM 2213 O O . TRP A 1 293 ? -4.373 -4.710 -6.841 1.00 98.81 293 TRP A O 1
ATOM 2223 N N . HIS A 1 294 ? -3.126 -3.132 -7.839 1.00 98.81 294 HIS A N 1
ATOM 2224 C CA . HIS A 1 294 ? -2.255 -2.816 -6.708 1.00 98.81 294 HIS A CA 1
ATOM 2225 C C . HIS A 1 294 ? -2.953 -1.822 -5.769 1.00 98.81 294 HIS A C 1
ATOM 2227 O O . HIS A 1 294 ? -3.505 -0.817 -6.206 1.00 98.81 294 HIS A O 1
ATOM 2233 N N . VAL A 1 295 ? -2.913 -2.089 -4.468 1.00 98.81 295 VAL A N 1
ATOM 2234 C CA . VAL A 1 295 ? -3.261 -1.137 -3.409 1.00 98.81 295 VAL A CA 1
ATOM 2235 C C . VAL A 1 295 ? -1.965 -0.732 -2.718 1.00 98.81 295 VAL A C 1
ATOM 2237 O O . VAL A 1 295 ? -1.209 -1.589 -2.252 1.00 98.81 295 VAL A O 1
ATOM 2240 N N . TRP A 1 296 ? -1.698 0.571 -2.678 1.00 98.75 296 TRP A N 1
ATOM 2241 C CA . TRP A 1 296 ? -0.477 1.159 -2.143 1.00 98.75 296 TRP A CA 1
ATOM 2242 C C . TRP A 1 296 ? -0.801 2.053 -0.950 1.00 98.75 296 TRP A C 1
ATOM 2244 O O . TRP A 1 296 ? -1.484 3.064 -1.102 1.00 98.75 296 TRP A O 1
ATOM 2254 N N . VAL A 1 297 ? -0.283 1.689 0.223 1.00 98.62 297 VAL A N 1
ATOM 2255 C CA . VAL A 1 297 ? -0.516 2.398 1.486 1.00 98.62 297 VAL A CA 1
ATOM 2256 C C . VAL A 1 297 ? 0.839 2.855 2.045 1.00 98.62 297 VAL A C 1
ATOM 2258 O O . VAL A 1 297 ? 1.470 2.114 2.804 1.00 98.62 297 VAL A O 1
ATOM 2261 N N . PRO A 1 298 ? 1.376 4.011 1.614 1.00 98.12 298 PRO A N 1
ATOM 2262 C CA . PRO A 1 298 ? 2.670 4.490 2.083 1.00 98.12 298 PRO A CA 1
ATOM 2263 C C . PRO A 1 298 ? 2.590 5.106 3.490 1.00 98.12 298 PRO A C 1
ATOM 2265 O O . PRO A 1 298 ? 1.549 5.587 3.921 1.00 98.12 298 PRO A O 1
ATOM 2268 N N . GLU A 1 299 ? 3.720 5.114 4.198 1.00 97.69 299 GLU A N 1
ATOM 2269 C CA . GLU A 1 299 ? 3.876 5.740 5.523 1.00 97.69 299 GLU A CA 1
ATOM 2270 C C . GLU A 1 299 ? 4.210 7.240 5.407 1.00 97.69 299 GLU A C 1
ATOM 2272 O O . GLU A 1 299 ? 3.912 8.036 6.296 1.00 97.69 299 GLU A O 1
ATOM 2277 N N . GLN A 1 300 ? 4.830 7.640 4.293 1.00 97.38 300 GLN A N 1
ATOM 2278 C CA . GLN A 1 300 ? 5.141 9.026 3.949 1.00 97.38 300 GLN A CA 1
ATOM 2279 C C . GLN A 1 300 ? 4.319 9.484 2.742 1.00 97.38 300 GLN A C 1
ATOM 2281 O O . GLN A 1 300 ? 4.047 8.707 1.830 1.00 97.38 300 GLN A O 1
ATOM 2286 N N . GLN A 1 301 ? 3.974 10.772 2.701 1.00 96.69 301 GLN A N 1
ATOM 2287 C CA . GLN A 1 301 ? 3.210 11.338 1.592 1.00 96.69 301 GLN A CA 1
ATOM 2288 C C . GLN A 1 301 ? 3.982 11.271 0.262 1.00 96.69 301 GLN A C 1
ATOM 2290 O O . GLN A 1 301 ? 5.183 11.560 0.196 1.00 96.69 301 GLN A O 1
ATOM 2295 N N . VAL A 1 302 ? 3.268 10.933 -0.814 1.00 97.75 302 VAL A N 1
ATOM 2296 C CA . VAL A 1 302 ? 3.796 10.928 -2.184 1.00 97.75 302 VAL A CA 1
ATOM 2297 C C . VAL A 1 302 ? 3.778 12.354 -2.737 1.00 97.75 302 VAL A C 1
ATOM 2299 O O . VAL A 1 302 ? 2.739 12.879 -3.125 1.00 97.75 302 VAL A O 1
ATOM 2302 N N . GLU A 1 303 ? 4.942 12.999 -2.774 1.00 97.00 303 GLU A N 1
ATOM 2303 C CA . GLU A 1 303 ? 5.083 14.378 -3.258 1.00 97.00 303 GLU A CA 1
ATOM 2304 C C . GLU A 1 303 ? 5.367 14.439 -4.765 1.00 97.00 303 GLU A C 1
ATOM 2306 O O . GLU A 1 303 ? 6.042 13.576 -5.334 1.00 97.00 303 GLU A O 1
ATOM 2311 N N . SER A 1 304 ? 4.918 15.531 -5.389 1.00 97.00 304 SER A N 1
ATOM 2312 C CA . SER A 1 304 ? 5.132 15.842 -6.804 1.00 97.00 304 SER A CA 1
ATOM 2313 C C . SER A 1 304 ? 6.286 16.833 -6.978 1.00 97.00 304 SER A C 1
ATOM 2315 O O . SER A 1 304 ? 6.174 18.003 -6.611 1.00 97.00 304 SER A O 1
ATOM 2317 N N . LEU A 1 305 ? 7.425 16.360 -7.499 1.00 97.56 305 LEU A N 1
ATOM 2318 C CA . LEU A 1 305 ? 8.677 17.123 -7.550 1.00 97.56 305 LEU A CA 1
ATOM 2319 C C . LEU A 1 305 ? 9.041 17.553 -8.988 1.00 97.56 305 LEU A C 1
ATOM 2321 O O . LEU A 1 305 ? 9.179 16.691 -9.859 1.00 97.56 305 LEU A O 1
ATOM 2325 N N . PRO A 1 306 ? 9.266 18.853 -9.264 1.00 97.00 306 PRO A N 1
ATOM 2326 C CA . PRO A 1 306 ? 9.466 19.348 -10.626 1.00 97.00 306 PRO A CA 1
ATOM 2327 C C . PRO A 1 306 ? 10.842 18.997 -11.207 1.00 97.00 306 PRO A C 1
ATOM 2329 O O . PRO A 1 306 ? 11.886 19.271 -10.607 1.00 97.00 306 PRO A O 1
ATOM 2332 N N . MET A 1 307 ? 10.849 18.463 -12.429 1.00 96.62 307 MET A N 1
ATOM 2333 C CA . MET A 1 307 ? 12.051 18.133 -13.196 1.00 96.62 307 MET A CA 1
ATOM 2334 C C . MET A 1 307 ? 12.401 19.220 -14.222 1.00 96.62 307 MET A C 1
ATOM 2336 O O . MET A 1 307 ? 11.537 19.805 -14.873 1.00 96.62 307 MET A O 1
ATOM 2340 N N . ILE A 1 308 ? 13.696 19.404 -14.485 1.00 94.88 308 ILE A N 1
ATOM 2341 C CA . ILE A 1 308 ? 14.238 20.245 -15.569 1.00 94.88 308 ILE A CA 1
ATOM 2342 C C . ILE A 1 308 ? 13.786 19.796 -16.977 1.00 94.88 308 ILE A C 1
ATOM 2344 O O . ILE A 1 308 ? 13.902 20.544 -17.947 1.00 94.88 308 ILE A O 1
ATOM 2348 N N . THR A 1 309 ? 13.268 18.573 -17.102 1.00 93.31 309 THR A N 1
ATOM 2349 C CA . THR A 1 309 ? 12.682 18.001 -18.325 1.00 93.31 309 THR A CA 1
ATOM 2350 C C . THR A 1 309 ? 11.219 18.395 -18.547 1.00 93.31 309 THR A C 1
ATOM 2352 O O . THR A 1 309 ? 10.697 18.138 -19.628 1.00 93.31 309 THR A O 1
ATOM 2355 N N . GLY A 1 310 ? 10.580 19.056 -17.574 1.00 93.75 310 GLY A N 1
ATOM 2356 C CA . GLY A 1 310 ? 9.214 19.582 -17.652 1.00 93.75 310 GLY A CA 1
ATOM 2357 C C . GLY A 1 310 ? 8.167 18.750 -16.908 1.00 93.75 310 GLY A C 1
ATOM 2358 O O . GLY A 1 310 ? 7.149 19.307 -16.518 1.00 93.75 310 GLY A O 1
ATOM 2359 N N . PHE A 1 311 ? 8.429 17.463 -16.675 1.00 96.50 311 PHE A N 1
ATOM 2360 C CA . PHE A 1 311 ? 7.581 16.569 -15.877 1.00 96.50 311 PHE A CA 1
ATOM 2361 C C . PHE A 1 311 ? 7.656 16.890 -14.379 1.00 96.50 311 PHE A C 1
ATOM 2363 O O . PHE A 1 311 ? 8.643 17.467 -13.916 1.00 96.50 311 PHE A O 1
ATOM 2370 N N . ASN A 1 312 ? 6.679 16.407 -13.612 1.00 97.69 312 ASN A N 1
ATOM 2371 C CA . ASN A 1 312 ? 6.840 16.204 -12.172 1.00 97.69 312 ASN A CA 1
ATOM 2372 C C . ASN A 1 312 ? 7.062 14.710 -11.888 1.00 97.69 312 ASN A C 1
ATOM 2374 O O . ASN A 1 312 ? 6.467 13.869 -12.556 1.00 97.69 312 ASN A O 1
ATOM 2378 N N . VAL A 1 313 ? 7.898 14.361 -10.911 1.00 98.25 313 VAL A N 1
ATOM 2379 C CA . VAL A 1 313 ? 8.216 12.970 -10.532 1.00 98.25 313 VAL A CA 1
ATOM 2380 C C . VAL A 1 313 ? 7.879 12.709 -9.068 1.00 98.25 313 VAL A C 1
ATOM 2382 O O . VAL A 1 313 ? 8.019 13.607 -8.238 1.00 98.25 313 VAL A O 1
ATOM 2385 N N . MET A 1 314 ? 7.467 11.480 -8.745 1.00 98.38 314 MET A N 1
ATOM 2386 C CA . MET A 1 314 ? 7.260 11.057 -7.357 1.00 98.38 314 MET A CA 1
ATOM 2387 C C . MET A 1 314 ? 8.553 11.152 -6.524 1.00 98.38 314 MET A C 1
ATOM 2389 O O . MET A 1 314 ? 9.649 10.795 -6.980 1.00 98.38 314 MET A O 1
ATOM 2393 N N . ASN A 1 315 ? 8.422 11.565 -5.262 1.00 98.00 315 ASN A N 1
ATOM 2394 C CA . ASN A 1 315 ? 9.516 11.557 -4.283 1.00 98.00 315 ASN A CA 1
ATOM 2395 C C . ASN A 1 315 ? 10.007 10.145 -3.890 1.00 98.00 315 ASN A C 1
ATOM 2397 O O . ASN A 1 315 ? 11.147 10.009 -3.440 1.00 98.00 315 ASN A O 1
ATOM 2401 N N . MET A 1 316 ? 9.215 9.095 -4.126 1.00 98.12 316 MET A N 1
ATOM 2402 C CA . MET A 1 316 ? 9.550 7.695 -3.834 1.00 98.12 316 MET A CA 1
ATOM 2403 C C . MET A 1 316 ? 9.230 6.746 -5.005 1.00 98.12 316 MET A C 1
ATOM 2405 O O . MET A 1 316 ? 8.693 7.164 -6.030 1.00 98.12 316 MET A O 1
ATOM 2409 N N . ASN A 1 317 ? 9.622 5.473 -4.893 1.00 98.44 317 ASN A N 1
ATOM 2410 C CA . ASN A 1 317 ? 9.304 4.450 -5.897 1.00 98.44 317 ASN A CA 1
ATOM 2411 C C . ASN A 1 317 ? 7.842 4.001 -5.778 1.00 98.44 317 ASN A C 1
ATOM 2413 O O . ASN A 1 317 ? 7.260 4.061 -4.698 1.00 98.44 317 ASN A O 1
ATOM 2417 N N . LEU A 1 318 ? 7.261 3.494 -6.869 1.00 98.62 318 LEU A N 1
ATOM 2418 C CA . LEU A 1 318 ? 5.918 2.920 -6.834 1.00 98.62 318 LEU A CA 1
ATOM 2419 C C . LEU A 1 318 ? 5.891 1.713 -5.880 1.00 98.62 318 LEU A C 1
ATOM 2421 O O . LEU A 1 318 ? 6.628 0.742 -6.070 1.00 98.62 318 LEU A O 1
ATOM 2425 N N . GLY A 1 319 ? 5.054 1.789 -4.846 1.00 98.25 319 GLY A N 1
ATOM 2426 C CA . GLY A 1 319 ? 4.974 0.781 -3.789 1.00 98.25 319 GLY A CA 1
ATOM 2427 C C . GLY A 1 319 ? 6.032 0.897 -2.680 1.00 98.25 319 GLY A C 1
ATOM 2428 O O . GLY A 1 319 ? 6.174 -0.017 -1.872 1.00 98.25 319 GLY A O 1
ATOM 2429 N N . ALA A 1 320 ? 6.809 1.982 -2.624 1.00 98.19 320 ALA A N 1
ATOM 2430 C CA . ALA A 1 320 ? 7.641 2.297 -1.458 1.00 98.19 320 ALA A CA 1
ATOM 2431 C C . ALA A 1 320 ? 6.782 2.898 -0.335 1.00 98.19 320 ALA A C 1
ATOM 2433 O O . ALA A 1 320 ? 5.835 3.618 -0.629 1.00 98.19 320 ALA A O 1
ATOM 2434 N N . THR A 1 321 ? 7.101 2.673 0.942 1.00 97.94 321 THR A N 1
ATOM 2435 C CA . THR A 1 321 ? 6.387 3.374 2.036 1.00 97.94 321 THR A CA 1
ATOM 2436 C C . THR A 1 321 ? 7.063 4.681 2.453 1.00 97.94 321 THR A C 1
ATOM 2438 O O . THR A 1 321 ? 6.476 5.459 3.198 1.00 97.94 321 THR A O 1
ATOM 2441 N N . THR A 1 322 ? 8.282 4.946 1.974 1.00 97.62 322 THR A N 1
ATOM 2442 C CA . THR A 1 322 ? 9.149 6.044 2.426 1.00 97.62 322 THR A CA 1
ATOM 2443 C C . THR A 1 322 ? 10.042 6.557 1.293 1.00 97.62 322 THR A C 1
ATOM 2445 O O . THR A 1 322 ? 10.408 5.810 0.387 1.00 97.62 322 THR A O 1
ATOM 2448 N N . ALA A 1 323 ? 10.442 7.828 1.357 1.00 96.44 323 ALA A N 1
ATOM 2449 C CA . ALA A 1 323 ? 11.457 8.423 0.481 1.00 96.44 323 ALA A CA 1
ATOM 2450 C C . ALA A 1 323 ? 12.875 8.418 1.106 1.00 96.44 323 ALA A C 1
ATOM 2452 O O . ALA A 1 323 ? 13.807 9.013 0.553 1.00 96.44 323 ALA A O 1
ATOM 2453 N N . ALA A 1 324 ? 13.053 7.797 2.278 1.00 95.38 324 ALA A N 1
ATOM 2454 C CA . ALA A 1 324 ? 14.292 7.858 3.050 1.00 95.38 324 ALA A CA 1
ATOM 2455 C C . ALA A 1 324 ? 15.486 7.154 2.372 1.00 95.38 324 ALA A C 1
ATOM 2457 O O . ALA A 1 324 ? 15.393 6.030 1.878 1.00 95.38 324 ALA A O 1
ATOM 2458 N N . ALA A 1 325 ? 16.650 7.808 2.405 1.00 92.88 325 ALA A N 1
ATOM 2459 C CA . ALA A 1 325 ? 17.912 7.202 1.991 1.00 92.88 325 ALA A CA 1
ATOM 2460 C C . ALA A 1 325 ? 18.464 6.272 3.078 1.00 92.88 325 ALA A C 1
ATOM 2462 O O . ALA A 1 325 ? 18.365 6.580 4.264 1.00 92.88 325 ALA A O 1
ATOM 2463 N N . ALA A 1 326 ? 19.074 5.158 2.661 1.00 90.50 326 ALA A N 1
ATOM 2464 C CA . ALA A 1 326 ? 19.413 4.033 3.539 1.00 90.50 326 ALA A CA 1
ATOM 2465 C C . ALA A 1 326 ? 18.221 3.465 4.338 1.00 90.50 326 ALA A C 1
ATOM 2467 O O . ALA A 1 326 ? 18.407 2.949 5.438 1.00 90.50 326 ALA A O 1
ATOM 2468 N N . ASP A 1 327 ? 17.021 3.493 3.752 1.00 95.00 327 ASP A N 1
ATOM 2469 C CA . ASP A 1 327 ? 15.897 2.643 4.147 1.00 95.00 327 ASP A CA 1
ATOM 2470 C C . ASP A 1 327 ? 15.580 1.654 3.011 1.00 95.00 327 ASP A C 1
ATOM 2472 O O . ASP A 1 327 ? 15.608 2.011 1.830 1.00 95.00 327 ASP A O 1
ATOM 2476 N N . VAL A 1 328 ? 15.319 0.393 3.358 1.00 93.25 328 VAL A N 1
ATOM 2477 C CA . VAL A 1 328 ? 14.921 -0.641 2.392 1.00 93.25 328 VAL A CA 1
ATOM 2478 C C . VAL A 1 328 ? 13.489 -0.421 1.906 1.00 93.25 328 VAL A C 1
ATOM 2480 O O . VAL A 1 328 ? 13.180 -0.686 0.747 1.00 93.25 328 VAL A O 1
ATOM 2483 N N . ASN A 1 329 ? 12.632 0.162 2.744 1.00 95.44 329 ASN A N 1
ATOM 2484 C CA . ASN A 1 329 ? 11.241 0.448 2.411 1.00 95.44 329 ASN A CA 1
ATOM 2485 C C . ASN A 1 329 ? 11.098 1.508 1.298 1.00 95.44 329 ASN A C 1
ATOM 2487 O O . ASN A 1 329 ? 10.026 1.644 0.709 1.00 95.44 329 ASN A O 1
ATOM 2491 N N . ALA A 1 330 ? 12.183 2.219 0.957 1.00 96.88 330 ALA A N 1
ATOM 2492 C CA . ALA A 1 330 ? 12.247 3.119 -0.194 1.00 96.88 330 ALA A CA 1
ATOM 2493 C C . ALA A 1 330 ? 12.347 2.388 -1.548 1.00 96.88 330 ALA A C 1
ATOM 2495 O O . ALA A 1 330 ? 12.111 2.994 -2.595 1.00 96.88 330 ALA A O 1
ATOM 2496 N N . TYR A 1 331 ? 12.715 1.100 -1.560 1.00 95.12 331 TYR A N 1
ATOM 2497 C CA . TYR A 1 331 ? 12.957 0.337 -2.792 1.00 95.12 331 TYR A CA 1
ATOM 2498 C C . TYR A 1 331 ? 11.680 0.150 -3.624 1.00 95.12 331 TYR A C 1
ATOM 2500 O O . TYR A 1 331 ? 11.740 0.195 -4.857 1.00 95.12 331 TYR A O 1
ATOM 2508 N N . GLY A 1 332 ? 10.538 0.002 -2.951 1.00 96.00 332 GLY A N 1
ATOM 2509 C CA . GLY A 1 332 ? 9.237 -0.231 -3.568 1.00 96.00 332 GLY A CA 1
ATOM 2510 C C . GLY A 1 332 ? 9.134 -1.573 -4.291 1.00 96.00 332 GLY A C 1
ATOM 2511 O O . GLY A 1 332 ? 9.836 -2.533 -3.966 1.00 96.00 332 GLY A O 1
ATOM 2512 N N . LEU A 1 333 ? 8.233 -1.636 -5.270 1.00 96.94 333 LEU A N 1
ATOM 2513 C CA . LEU A 1 333 ? 7.926 -2.851 -6.021 1.00 96.94 333 LEU A CA 1
ATOM 2514 C C . LEU A 1 333 ? 8.677 -2.911 -7.359 1.00 96.94 333 LEU A C 1
ATOM 2516 O O . LEU A 1 333 ? 9.127 -1.901 -7.910 1.00 96.94 333 LEU A O 1
ATOM 2520 N N . SER A 1 334 ? 8.808 -4.129 -7.881 1.00 95.56 334 SER A N 1
ATOM 2521 C CA . SER A 1 334 ? 9.458 -4.436 -9.155 1.00 95.56 334 SER A CA 1
ATOM 2522 C C . SER A 1 334 ? 8.426 -4.867 -10.194 1.00 95.56 334 SER A C 1
ATOM 2524 O O . SER A 1 334 ? 7.599 -5.725 -9.912 1.00 95.56 334 SER A O 1
ATOM 2526 N N . TYR A 1 335 ? 8.507 -4.334 -11.411 1.00 96.75 335 TYR A N 1
ATOM 2527 C CA . TYR A 1 335 ? 7.564 -4.626 -12.499 1.00 96.75 335 TYR A CA 1
ATOM 2528 C C . TYR A 1 335 ? 8.311 -5.194 -13.703 1.00 96.75 335 TYR A C 1
ATOM 2530 O O . TYR A 1 335 ? 9.322 -4.614 -14.110 1.00 96.75 335 TYR A O 1
ATOM 2538 N N . GLN A 1 336 ? 7.839 -6.301 -14.289 1.00 95.44 336 GLN A N 1
ATOM 2539 C CA . GLN A 1 336 ? 8.306 -6.714 -15.621 1.00 95.44 336 GLN A CA 1
ATOM 2540 C C . GLN A 1 336 ? 7.804 -5.690 -16.647 1.00 95.44 336 GLN A C 1
ATOM 2542 O O . GLN A 1 336 ? 6.690 -5.177 -16.519 1.00 95.44 336 GLN A O 1
ATOM 2547 N N . TRP A 1 337 ? 8.620 -5.347 -17.642 1.00 94.44 337 TRP A N 1
ATOM 2548 C CA . TRP A 1 337 ? 8.295 -4.219 -18.519 1.00 94.44 337 TRP A CA 1
ATOM 2549 C C . TRP A 1 337 ? 7.022 -4.487 -19.331 1.00 94.44 337 TRP A C 1
ATOM 2551 O O . TRP A 1 337 ? 6.911 -5.530 -19.971 1.00 94.44 337 TRP A O 1
ATOM 2561 N N . GLY A 1 338 ? 6.074 -3.551 -19.319 1.00 93.88 338 GLY A N 1
ATOM 2562 C CA . GLY A 1 338 ? 4.776 -3.699 -19.984 1.00 93.88 338 GLY A CA 1
ATOM 2563 C C . GLY A 1 338 ? 3.701 -4.426 -19.162 1.00 93.88 338 GLY A C 1
ATOM 2564 O O . GLY A 1 338 ? 2.561 -4.497 -19.609 1.00 93.88 338 GLY A O 1
ATOM 2565 N N . ARG A 1 339 ? 4.011 -4.943 -17.963 1.00 96.06 339 ARG A N 1
ATOM 2566 C CA . ARG A 1 339 ? 3.001 -5.506 -17.048 1.00 96.06 339 ARG A CA 1
ATOM 2567 C C . ARG A 1 339 ? 2.497 -4.469 -16.049 1.00 96.06 339 ARG A C 1
ATOM 2569 O O . ARG A 1 339 ? 3.240 -3.600 -15.602 1.00 96.06 339 ARG A O 1
ATOM 2576 N N . LYS A 1 340 ? 1.241 -4.632 -15.637 1.00 96.75 340 LYS A N 1
ATOM 2577 C CA . LYS A 1 340 ? 0.641 -3.907 -14.507 1.00 96.75 340 LYS A CA 1
ATOM 2578 C C . LYS A 1 340 ? 0.971 -4.532 -13.144 1.00 96.75 340 LYS A C 1
ATOM 2580 O O . LYS A 1 340 ? 0.844 -3.871 -12.121 1.00 96.75 340 LYS A O 1
ATOM 2585 N N . ASP A 1 341 ? 1.340 -5.814 -13.131 1.00 96.75 341 ASP A N 1
ATOM 2586 C CA . ASP A 1 341 ? 1.433 -6.623 -11.913 1.00 96.75 341 ASP A CA 1
ATOM 2587 C C . ASP A 1 341 ? 2.785 -6.415 -11.204 1.00 96.75 341 ASP A C 1
ATOM 2589 O O . ASP A 1 341 ? 3.829 -6.537 -11.859 1.00 96.75 341 ASP A O 1
ATOM 2593 N N . PRO A 1 342 ? 2.800 -6.131 -9.889 1.00 96.88 342 PRO A N 1
ATOM 2594 C CA . PRO A 1 342 ? 4.036 -6.017 -9.131 1.00 96.88 342 PRO A CA 1
ATOM 2595 C C . PRO A 1 342 ? 4.578 -7.352 -8.609 1.00 96.88 342 PRO A C 1
ATOM 2597 O O . PRO A 1 342 ? 3.834 -8.270 -8.268 1.00 96.88 342 PRO A O 1
ATOM 2600 N N . PHE A 1 343 ? 5.891 -7.357 -8.392 1.00 95.88 343 PHE A N 1
ATOM 2601 C CA . PHE A 1 343 ? 6.639 -8.289 -7.551 1.00 95.88 343 PHE A CA 1
ATOM 2602 C C . PHE A 1 343 ? 7.279 -7.527 -6.384 1.00 95.88 343 PHE A C 1
ATOM 2604 O O . PHE A 1 343 ? 7.563 -6.328 -6.500 1.00 95.88 343 PHE A O 1
ATOM 2611 N N . THR A 1 344 ? 7.532 -8.193 -5.254 1.00 93.50 344 THR A N 1
ATOM 2612 C CA . THR A 1 344 ? 8.095 -7.524 -4.069 1.00 93.50 344 THR A CA 1
ATOM 2613 C C . THR A 1 344 ? 9.515 -6.994 -4.294 1.00 93.50 344 THR A C 1
ATOM 2615 O O . THR A 1 344 ? 10.272 -7.480 -5.138 1.00 93.50 344 THR A O 1
ATOM 2618 N N . GLY A 1 345 ? 9.885 -5.962 -3.531 1.00 87.75 345 GLY A N 1
ATOM 2619 C CA . GLY A 1 345 ? 11.262 -5.477 -3.446 1.00 87.75 345 GLY A CA 1
ATOM 2620 C C . GLY A 1 345 ? 12.191 -6.435 -2.688 1.00 87.75 345 GLY A C 1
ATOM 2621 O O . GLY A 1 345 ? 11.770 -7.453 -2.131 1.00 87.75 345 GLY A O 1
ATOM 2622 N N . MET A 1 346 ? 13.481 -6.095 -2.644 1.00 87.56 346 MET A N 1
ATOM 2623 C CA . MET A 1 346 ? 14.458 -6.831 -1.832 1.00 87.56 346 MET A CA 1
ATOM 2624 C C . MET A 1 346 ? 14.241 -6.539 -0.335 1.00 87.56 346 MET A C 1
ATOM 2626 O O . MET A 1 346 ? 14.008 -5.385 0.014 1.00 87.56 346 MET A O 1
ATOM 2630 N N . PRO A 1 347 ? 14.367 -7.531 0.567 1.00 88.19 347 PRO A N 1
ATOM 2631 C CA . PRO A 1 347 ? 14.127 -7.356 2.004 1.00 88.19 347 PRO A CA 1
ATOM 2632 C C . PRO A 1 347 ? 15.305 -6.709 2.756 1.00 88.19 347 PRO A C 1
ATOM 2634 O O . PRO A 1 347 ? 15.246 -6.542 3.973 1.00 88.19 347 PRO A O 1
ATOM 2637 N N . THR A 1 348 ? 16.398 -6.361 2.067 1.00 89.88 348 THR A N 1
ATOM 2638 C CA . THR A 1 348 ? 17.616 -5.794 2.664 1.00 89.88 348 THR A CA 1
ATOM 2639 C C . THR A 1 348 ? 18.224 -4.675 1.813 1.00 89.88 348 THR A C 1
ATOM 2641 O O . THR A 1 348 ? 18.193 -4.725 0.587 1.00 89.88 348 THR A O 1
ATOM 2644 N N . LEU A 1 349 ? 18.866 -3.699 2.472 1.00 88.62 349 LEU A N 1
ATOM 2645 C CA . LEU A 1 349 ? 19.647 -2.614 1.842 1.00 88.62 349 LEU A CA 1
ATOM 2646 C C . LEU A 1 349 ? 20.885 -3.083 1.065 1.00 88.62 349 LEU A C 1
ATOM 2648 O O . LEU A 1 349 ? 21.434 -2.344 0.253 1.00 88.62 349 LEU A O 1
ATOM 2652 N N . THR A 1 350 ? 21.371 -4.286 1.359 1.00 86.75 350 THR A N 1
ATOM 2653 C CA . THR A 1 350 ? 22.509 -4.908 0.684 1.00 86.75 350 THR A CA 1
ATOM 2654 C C . THR A 1 350 ? 22.164 -6.341 0.324 1.00 86.75 350 THR A C 1
ATOM 2656 O O . THR A 1 350 ? 21.485 -7.041 1.078 1.00 86.75 350 THR A O 1
ATOM 2659 N N . GLY A 1 351 ? 22.607 -6.775 -0.853 1.00 80.25 351 GLY A N 1
ATOM 2660 C CA . GLY A 1 351 ? 22.352 -8.117 -1.363 1.00 80.25 351 GLY A CA 1
ATOM 2661 C C . GLY A 1 351 ? 23.628 -8.889 -1.669 1.00 80.25 351 GLY A C 1
ATOM 2662 O O . GLY A 1 351 ? 24.723 -8.337 -1.762 1.00 80.25 351 GLY A O 1
ATOM 2663 N N . THR A 1 352 ? 23.456 -10.185 -1.884 1.00 79.25 352 THR A N 1
ATOM 2664 C CA . THR A 1 352 ? 24.435 -11.054 -2.542 1.00 79.25 352 THR A CA 1
ATOM 2665 C C . THR A 1 352 ? 23.748 -11.727 -3.724 1.00 79.25 352 THR A C 1
ATOM 2667 O O . THR A 1 352 ? 22.523 -11.709 -3.813 1.00 79.25 352 THR A O 1
ATOM 2670 N N . SER A 1 353 ? 24.504 -12.428 -4.569 1.00 69.38 353 SER A N 1
ATOM 2671 C CA . SER A 1 353 ? 23.941 -13.254 -5.645 1.00 69.38 353 SER A CA 1
ATOM 2672 C C . SER A 1 353 ? 22.924 -14.310 -5.179 1.00 69.38 353 SER A C 1
ATOM 2674 O O . SER A 1 353 ? 22.259 -14.890 -6.027 1.00 69.38 353 SER A O 1
ATOM 2676 N N . SER A 1 354 ? 22.820 -14.573 -3.872 1.00 70.56 354 SER A N 1
ATOM 2677 C CA . SER A 1 354 ? 21.907 -15.543 -3.256 1.00 70.56 354 SER A CA 1
ATOM 2678 C C . SER A 1 354 ? 20.724 -14.900 -2.512 1.00 70.56 354 SER A C 1
ATOM 2680 O O . SER A 1 354 ? 20.066 -15.589 -1.737 1.00 70.56 354 SER A O 1
ATOM 2682 N N . THR A 1 355 ? 20.478 -13.592 -2.654 1.00 71.62 355 THR A N 1
ATOM 2683 C CA . THR A 1 355 ? 19.373 -12.927 -1.941 1.00 71.62 355 THR A CA 1
ATOM 2684 C C . THR A 1 355 ? 18.005 -13.350 -2.497 1.00 71.62 355 THR A C 1
ATOM 2686 O O . THR A 1 355 ? 17.836 -13.522 -3.703 1.00 71.62 355 THR A O 1
ATOM 2689 N N . VAL A 1 356 ? 17.036 -13.511 -1.593 1.00 77.44 356 VAL A N 1
ATOM 2690 C CA . VAL A 1 356 ? 15.634 -13.864 -1.870 1.00 77.44 356 VAL A CA 1
ATOM 2691 C C . VAL A 1 356 ? 14.728 -12.626 -1.819 1.00 77.44 356 VAL A C 1
ATOM 2693 O O . VAL A 1 356 ? 15.161 -11.550 -1.404 1.00 77.44 356 VAL A O 1
ATOM 2696 N N . ALA A 1 357 ? 13.481 -12.763 -2.268 1.00 78.62 357 ALA A N 1
ATOM 2697 C CA . ALA A 1 357 ? 12.486 -11.693 -2.222 1.00 78.62 357 ALA A CA 1
ATOM 2698 C C . ALA A 1 357 ? 12.000 -11.397 -0.790 1.00 78.62 357 ALA A C 1
ATOM 2700 O O . ALA A 1 357 ? 12.210 -12.197 0.123 1.00 78.62 357 ALA A O 1
ATOM 2701 N N . LYS A 1 358 ? 11.332 -10.252 -0.587 1.00 87.81 358 LYS A N 1
ATOM 2702 C CA . LYS A 1 358 ? 10.498 -10.049 0.607 1.00 87.81 358 LYS A CA 1
ATOM 2703 C C . LYS A 1 358 ? 9.300 -11.018 0.519 1.00 87.81 358 LYS A C 1
ATOM 2705 O O . LYS A 1 358 ? 8.687 -11.057 -0.555 1.00 87.81 358 LYS A O 1
ATOM 2710 N N . PRO A 1 359 ? 8.981 -11.780 1.585 1.00 91.31 359 PRO A N 1
ATOM 2711 C CA . PRO A 1 359 ? 7.848 -12.703 1.589 1.00 91.31 359 PRO A CA 1
ATOM 2712 C C . PRO A 1 359 ? 6.524 -11.974 1.358 1.00 91.31 359 PRO A C 1
ATOM 2714 O O . PRO A 1 359 ? 6.391 -10.779 1.644 1.00 91.31 359 PRO A O 1
ATOM 2717 N N . ILE A 1 360 ? 5.551 -12.720 0.846 1.00 96.31 360 ILE A N 1
ATOM 2718 C CA . ILE A 1 360 ? 4.174 -12.275 0.646 1.00 96.31 360 ILE A CA 1
ATOM 2719 C C . ILE A 1 360 ? 3.220 -13.124 1.481 1.00 96.31 360 ILE A C 1
ATOM 2721 O O . ILE A 1 360 ? 3.545 -14.252 1.843 1.00 96.31 360 ILE A O 1
ATOM 2725 N N . TYR A 1 361 ? 2.042 -12.580 1.774 1.00 98.19 361 TYR A N 1
ATOM 2726 C CA . TYR A 1 361 ? 1.052 -13.207 2.644 1.00 98.19 361 TYR A CA 1
ATOM 2727 C C . TYR A 1 361 ? -0.336 -13.216 2.005 1.00 98.19 361 TYR A C 1
ATOM 2729 O O . TYR A 1 361 ? -0.695 -12.275 1.292 1.00 98.19 361 TYR A O 1
ATOM 2737 N N . ASN A 1 362 ? -1.134 -14.247 2.288 1.00 96.56 362 ASN A N 1
ATOM 2738 C CA . ASN A 1 362 ? -2.563 -14.258 1.955 1.00 96.56 362 ASN A CA 1
ATOM 2739 C C . ASN A 1 362 ? -3.388 -13.440 2.981 1.00 96.56 362 ASN A C 1
ATOM 2741 O O . ASN A 1 362 ? -2.833 -12.694 3.797 1.00 96.56 362 ASN A O 1
ATOM 2745 N N . ILE A 1 363 ? -4.723 -13.521 2.917 1.00 96.12 363 ILE A N 1
ATOM 2746 C CA . ILE A 1 363 ? -5.612 -12.763 3.819 1.00 96.12 363 ILE A CA 1
ATOM 2747 C C . ILE A 1 363 ? -5.628 -13.325 5.249 1.00 96.12 363 ILE A C 1
ATOM 2749 O O . ILE A 1 363 ? -5.742 -12.561 6.203 1.00 96.12 363 ILE A O 1
ATOM 2753 N N . ASP A 1 364 ? -5.415 -14.634 5.399 1.00 96.00 364 ASP A N 1
ATOM 2754 C CA . ASP A 1 364 ? -5.286 -15.335 6.682 1.00 96.00 364 ASP A CA 1
ATOM 2755 C C . ASP A 1 364 ? -3.900 -15.142 7.339 1.00 96.00 364 ASP A C 1
ATOM 2757 O O . ASP A 1 364 ? -3.678 -15.554 8.479 1.00 96.00 364 ASP A O 1
ATOM 2761 N N . GLY A 1 365 ? -2.967 -14.480 6.642 1.00 95.25 365 GLY A N 1
ATOM 2762 C CA . GLY A 1 365 ? -1.611 -14.188 7.113 1.00 95.25 365 GLY A CA 1
ATOM 2763 C C . GLY A 1 365 ? -0.600 -15.319 6.892 1.00 95.25 365 GLY A C 1
ATOM 2764 O O . GLY A 1 365 ? 0.499 -15.260 7.442 1.00 95.25 365 GLY A O 1
ATOM 2765 N N . GLU A 1 366 ? -0.942 -16.337 6.101 1.00 96.81 366 GLU A N 1
ATOM 2766 C CA . GLU A 1 366 ? -0.028 -17.419 5.727 1.00 96.81 366 GLU A CA 1
ATOM 2767 C C . GLU A 1 366 ? 0.995 -16.930 4.691 1.00 96.81 366 GLU A C 1
ATOM 2769 O O . GLU A 1 366 ? 0.643 -16.216 3.751 1.00 96.81 366 GLU A O 1
ATOM 2774 N N . GLU A 1 367 ? 2.261 -17.312 4.869 1.00 96.75 367 GLU A N 1
ATOM 2775 C CA . GLU A 1 367 ? 3.385 -16.926 4.007 1.00 96.75 367 GLU A CA 1
ATOM 2776 C C . GLU A 1 367 ? 3.407 -17.727 2.693 1.00 96.75 367 GLU A C 1
ATOM 2778 O O . GLU A 1 367 ? 3.165 -18.936 2.686 1.00 96.75 367 GLU A O 1
ATOM 2783 N N . GLY A 1 368 ? 3.738 -17.058 1.587 1.00 93.44 368 GLY A N 1
ATOM 2784 C CA . GLY A 1 368 ? 3.848 -17.643 0.253 1.00 93.44 368 GLY A CA 1
ATOM 2785 C C . GLY A 1 368 ? 4.951 -17.015 -0.607 1.00 93.44 368 GLY A C 1
ATOM 2786 O O . GLY A 1 368 ? 5.631 -16.067 -0.209 1.00 93.44 368 GLY A O 1
ATOM 2787 N N . GLU A 1 369 ? 5.108 -17.553 -1.816 1.00 91.50 369 GLU A N 1
ATOM 2788 C CA . GLU A 1 369 ? 6.098 -17.142 -2.819 1.00 91.50 369 GLU A CA 1
ATOM 2789 C C . GLU A 1 369 ? 5.417 -16.885 -4.179 1.00 91.50 369 GLU A C 1
ATOM 2791 O O . GLU A 1 369 ? 4.263 -17.256 -4.387 1.00 91.50 369 GLU A O 1
ATOM 2796 N N . PHE A 1 370 ? 6.127 -16.244 -5.112 1.00 93.50 370 PHE A N 1
ATOM 2797 C CA . PHE A 1 370 ? 5.653 -16.035 -6.486 1.00 93.50 370 PHE A CA 1
ATOM 2798 C C . PHE A 1 370 ? 5.965 -17.255 -7.369 1.00 93.50 370 PHE A C 1
ATOM 2800 O O . PHE A 1 370 ? 7.085 -17.767 -7.348 1.00 93.50 370 PHE A O 1
ATOM 2807 N N . ASP A 1 371 ? 5.009 -17.673 -8.201 1.00 93.69 371 ASP A N 1
ATOM 2808 C CA . ASP A 1 371 ? 5.216 -18.729 -9.201 1.00 93.69 371 ASP A CA 1
ATOM 2809 C C . ASP A 1 371 ? 6.201 -18.297 -10.300 1.00 93.69 371 ASP A C 1
ATOM 2811 O O . ASP A 1 371 ? 6.338 -17.109 -10.593 1.00 93.69 371 ASP A O 1
ATOM 2815 N N . VAL A 1 372 ? 6.837 -19.257 -10.986 1.00 93.06 372 VAL A N 1
ATOM 2816 C CA . VAL A 1 372 ? 7.772 -18.971 -12.092 1.00 93.06 372 VAL A CA 1
ATOM 2817 C C . VAL A 1 372 ? 7.431 -19.755 -13.365 1.00 93.06 372 VAL A C 1
ATOM 2819 O O . VAL A 1 372 ? 7.598 -20.973 -13.438 1.00 93.06 372 VAL A O 1
ATOM 2822 N N . ALA A 1 373 ? 7.029 -19.042 -14.420 1.00 93.38 373 ALA A N 1
ATOM 2823 C CA . ALA A 1 373 ? 6.831 -19.593 -15.759 1.00 93.38 373 ALA A CA 1
ATOM 2824 C C . ALA A 1 373 ? 8.143 -19.559 -16.563 1.00 93.38 373 ALA A C 1
ATOM 2826 O O . ALA A 1 373 ? 8.636 -18.496 -16.941 1.00 93.38 373 ALA A O 1
ATOM 2827 N N . VAL A 1 374 ? 8.696 -20.737 -16.873 1.00 91.38 374 VAL A N 1
ATOM 2828 C CA . VAL A 1 374 ? 10.038 -20.889 -17.481 1.00 91.38 374 VAL A CA 1
ATOM 2829 C C . VAL A 1 374 ? 10.100 -20.719 -19.010 1.00 91.38 374 VAL A C 1
ATOM 2831 O O . VAL A 1 374 ? 11.098 -21.059 -19.640 1.00 91.38 374 VAL A O 1
ATOM 2834 N N . THR A 1 375 ? 9.041 -20.204 -19.639 1.00 90.00 375 THR A N 1
ATOM 2835 C CA . THR A 1 375 ? 8.961 -19.929 -21.091 1.00 90.00 375 THR A CA 1
ATOM 2836 C C . THR A 1 375 ? 8.156 -18.649 -21.344 1.00 90.00 375 THR A C 1
ATOM 2838 O O . THR A 1 375 ? 7.347 -18.303 -20.482 1.00 90.00 375 THR A O 1
ATOM 2841 N N . PRO A 1 376 ? 8.337 -17.940 -22.480 1.00 90.50 376 PRO A N 1
ATOM 2842 C CA . PRO A 1 376 ? 7.592 -16.712 -22.765 1.00 90.50 376 PRO A CA 1
ATOM 2843 C C . PRO A 1 376 ? 6.080 -16.959 -22.833 1.00 90.50 376 PRO A C 1
ATOM 2845 O O . PRO A 1 376 ? 5.649 -17.967 -23.391 1.00 90.50 376 PRO A O 1
ATOM 2848 N N . GLN A 1 377 ? 5.286 -16.035 -22.294 1.00 94.44 377 GLN A N 1
ATOM 2849 C CA . GLN A 1 377 ? 3.829 -16.167 -22.136 1.00 94.44 377 GLN A CA 1
ATOM 2850 C C . GLN A 1 377 ? 3.069 -15.088 -22.911 1.00 94.44 377 GLN A C 1
ATOM 2852 O O . GLN A 1 377 ? 3.676 -14.164 -23.443 1.00 94.44 377 GLN A O 1
ATOM 2857 N N . SER A 1 378 ? 1.749 -15.199 -23.050 1.00 95.94 378 SER A N 1
ATOM 2858 C CA . SER A 1 378 ? 0.945 -14.119 -23.641 1.00 95.94 378 SER A CA 1
ATOM 2859 C C . SER A 1 378 ? 0.546 -13.074 -22.590 1.00 95.94 378 SER A C 1
ATOM 2861 O O . SER A 1 378 ? 0.679 -13.309 -21.385 1.00 95.94 378 SER A O 1
ATOM 2863 N N . VAL A 1 379 ? 0.041 -11.920 -23.033 1.00 96.19 379 VAL A N 1
ATOM 2864 C CA . VAL A 1 379 ? -0.467 -10.877 -22.125 1.00 96.19 379 VAL A CA 1
ATOM 2865 C C . VAL A 1 379 ? -1.662 -11.416 -21.327 1.00 96.19 379 VAL A C 1
ATOM 2867 O O . VAL A 1 379 ? -1.730 -11.241 -20.112 1.00 96.19 379 VAL A O 1
ATOM 2870 N N . GLU A 1 380 ? -2.549 -12.169 -21.981 1.00 97.00 380 GLU A N 1
ATOM 2871 C CA . GLU A 1 380 ? -3.711 -12.829 -21.376 1.00 97.00 380 GLU A CA 1
ATOM 2872 C C . GLU A 1 380 ? -3.301 -13.833 -20.293 1.00 97.00 380 GLU A C 1
ATOM 2874 O O . GLU A 1 380 ? -3.909 -13.848 -19.224 1.00 97.00 380 GLU A O 1
ATOM 2879 N N . PHE A 1 381 ? -2.231 -14.612 -20.515 1.00 97.44 381 PHE A N 1
ATOM 2880 C CA . PHE A 1 381 ? -1.679 -15.472 -19.466 1.00 97.44 381 PHE A CA 1
ATOM 2881 C C . PHE A 1 381 ? -1.280 -14.646 -18.241 1.00 97.44 381 PHE A C 1
ATOM 2883 O O . PHE A 1 381 ? -1.642 -15.015 -17.129 1.00 97.44 381 PHE A O 1
ATOM 2890 N N . THR A 1 382 ? -0.574 -13.523 -18.415 1.00 97.00 382 THR A N 1
ATOM 2891 C CA . THR A 1 382 ? -0.137 -12.700 -17.272 1.00 97.00 382 THR A CA 1
ATOM 2892 C C . THR A 1 382 ? -1.277 -11.974 -16.556 1.00 97.00 382 THR A C 1
ATOM 2894 O O . THR A 1 382 ? -1.185 -11.771 -15.349 1.00 97.00 382 THR A O 1
ATOM 2897 N N . ILE A 1 383 ? -2.374 -11.658 -17.254 1.00 97.56 383 ILE A N 1
ATOM 2898 C CA . ILE A 1 383 ? -3.606 -11.127 -16.645 1.00 97.56 383 ILE A CA 1
ATOM 2899 C C . ILE A 1 383 ? -4.285 -12.193 -15.770 1.00 97.56 383 ILE A C 1
ATOM 2901 O O . ILE A 1 383 ? -4.722 -11.876 -14.665 1.00 97.56 383 ILE A O 1
ATOM 2905 N N . ALA A 1 384 ? -4.339 -13.442 -16.246 1.00 97.88 384 ALA A N 1
ATOM 2906 C CA . ALA A 1 384 ? -4.914 -14.575 -15.516 1.00 97.88 384 ALA A CA 1
ATOM 2907 C C . ALA A 1 384 ? -3.975 -15.168 -14.444 1.00 97.88 384 ALA A C 1
ATOM 2909 O O . ALA A 1 384 ? -4.423 -15.889 -13.559 1.00 97.88 384 ALA A O 1
ATOM 2910 N N . ASN A 1 385 ? -2.675 -14.863 -14.503 1.00 97.56 385 ASN A N 1
ATOM 2911 C CA . ASN A 1 385 ? -1.648 -15.365 -13.587 1.00 97.56 385 ASN A CA 1
ATOM 2912 C C . ASN A 1 385 ? -0.789 -14.196 -13.047 1.00 97.56 385 ASN A C 1
ATOM 2914 O O . ASN A 1 385 ? 0.429 -14.161 -13.258 1.00 97.56 385 ASN A O 1
ATOM 2918 N N . PRO A 1 386 ? -1.393 -13.202 -12.361 1.00 97.06 386 PRO A N 1
ATOM 2919 C CA . PRO A 1 386 ? -0.688 -11.996 -11.923 1.00 97.06 386 PRO A CA 1
ATOM 2920 C C . PRO A 1 386 ? 0.471 -12.304 -10.964 1.00 97.06 386 PRO A C 1
ATOM 2922 O O . PRO A 1 386 ? 1.514 -11.662 -11.053 1.00 97.06 386 PRO A O 1
ATOM 2925 N N . GLY A 1 387 ? 0.325 -13.327 -10.113 1.00 95.56 387 GLY A N 1
ATOM 2926 C CA . GLY A 1 387 ? 1.358 -13.800 -9.182 1.00 95.56 387 GLY A CA 1
ATOM 2927 C C . GLY A 1 387 ? 2.485 -14.629 -9.814 1.00 95.56 387 GLY A C 1
ATOM 2928 O O . GLY A 1 387 ? 3.393 -15.045 -9.101 1.00 95.56 387 GLY A O 1
ATOM 2929 N N . THR A 1 388 ? 2.463 -14.874 -11.128 1.00 96.00 388 THR A N 1
ATOM 2930 C CA . THR A 1 388 ? 3.509 -15.638 -11.818 1.00 96.00 388 THR A CA 1
ATOM 2931 C C . THR A 1 388 ? 4.528 -14.715 -12.477 1.00 96.00 388 THR A C 1
ATOM 2933 O O . THR A 1 388 ? 4.199 -13.917 -13.359 1.00 96.00 388 THR A O 1
ATOM 2936 N N . PHE A 1 389 ? 5.795 -14.860 -12.101 1.00 95.06 389 PHE A N 1
ATOM 2937 C CA . PHE A 1 389 ? 6.933 -14.259 -12.784 1.00 95.06 389 PHE A CA 1
ATOM 2938 C C . PHE A 1 389 ? 7.257 -15.044 -14.060 1.00 95.06 389 PHE A C 1
ATOM 2940 O O . PHE A 1 389 ? 7.417 -16.262 -14.029 1.00 95.06 389 PHE A O 1
ATOM 2947 N N . VAL A 1 390 ? 7.420 -14.368 -15.197 1.00 94.62 390 VAL A N 1
ATOM 2948 C CA . VAL A 1 390 ? 7.781 -15.038 -16.458 1.00 94.62 390 VAL A CA 1
ATOM 2949 C C . VAL A 1 390 ? 9.291 -14.928 -16.695 1.00 94.62 390 VAL A C 1
ATOM 2951 O O . VAL A 1 390 ? 9.781 -13.873 -17.094 1.00 94.62 390 VAL A O 1
ATOM 2954 N N . ALA A 1 391 ? 10.029 -16.014 -16.443 1.00 91.50 391 ALA A N 1
ATOM 2955 C CA . ALA A 1 391 ? 11.490 -16.092 -16.549 1.00 91.50 391 ALA A CA 1
ATOM 2956 C C . ALA A 1 391 ? 11.917 -17.135 -17.602 1.00 91.50 391 ALA A C 1
ATOM 2958 O O . ALA A 1 391 ? 12.127 -18.302 -17.263 1.00 91.50 391 ALA A O 1
ATOM 2959 N N . PRO A 1 392 ? 12.025 -16.767 -18.892 1.00 85.81 392 PRO A N 1
ATOM 2960 C CA . PRO A 1 392 ? 12.138 -17.721 -19.998 1.00 85.81 392 PRO A CA 1
ATOM 2961 C C . PRO A 1 392 ? 13.545 -18.340 -20.148 1.00 85.81 392 PRO A C 1
ATOM 2963 O O . PRO A 1 392 ? 14.268 -18.077 -21.116 1.00 85.81 392 PRO A O 1
ATOM 2966 N N . TYR A 1 393 ? 13.947 -19.170 -19.182 1.00 72.12 393 TYR A N 1
ATOM 2967 C CA . TYR A 1 393 ? 15.287 -19.752 -19.088 1.00 72.12 393 TYR A CA 1
ATOM 2968 C C . TYR A 1 393 ? 15.644 -20.645 -20.287 1.00 72.12 393 TYR A C 1
ATOM 2970 O O . TYR A 1 393 ? 14.845 -21.445 -20.767 1.00 72.12 393 TYR A O 1
ATOM 2978 N N . GLY A 1 394 ? 16.878 -20.515 -20.779 1.00 65.19 394 GLY A N 1
ATOM 2979 C CA . GLY A 1 394 ? 17.378 -21.250 -21.946 1.00 65.19 394 GLY A CA 1
ATOM 2980 C C . GLY A 1 394 ? 16.925 -20.713 -23.311 1.00 65.19 394 GLY A C 1
ATOM 2981 O O . GLY A 1 394 ? 17.392 -21.220 -24.329 1.00 65.19 394 GLY A O 1
ATOM 2982 N N . THR A 1 395 ? 16.060 -19.694 -23.352 1.00 59.06 395 THR A N 1
ATOM 2983 C CA . THR A 1 395 ? 15.702 -18.972 -24.588 1.00 59.06 395 THR A CA 1
ATOM 2984 C C . THR A 1 395 ? 16.689 -17.825 -24.865 1.00 59.06 395 THR A C 1
ATOM 2986 O O . THR A 1 395 ? 17.779 -17.791 -24.301 1.00 59.06 395 THR A O 1
ATOM 2989 N N . ASP A 1 396 ? 16.334 -16.858 -25.719 1.00 60.38 396 ASP A N 1
ATOM 2990 C CA . ASP A 1 396 ? 17.138 -15.646 -25.929 1.00 60.38 396 ASP A CA 1
ATOM 2991 C C . ASP A 1 396 ? 16.957 -14.568 -24.833 1.00 60.38 396 ASP A C 1
ATOM 2993 O O . ASP A 1 396 ? 17.555 -13.498 -24.946 1.00 60.38 396 ASP A O 1
ATOM 2997 N N . TYR A 1 397 ? 16.196 -14.859 -23.763 1.00 68.12 397 TYR A N 1
ATOM 2998 C CA . TYR A 1 397 ? 16.027 -14.088 -22.509 1.00 68.12 397 TYR A CA 1
ATOM 2999 C C . TYR A 1 397 ? 15.485 -12.643 -22.615 1.00 68.12 397 TYR A C 1
ATOM 3001 O O . TYR A 1 397 ? 15.159 -12.048 -21.591 1.00 68.12 397 TYR A O 1
ATOM 3009 N N . ALA A 1 398 ? 15.380 -12.071 -23.816 1.00 78.12 398 ALA A N 1
ATOM 3010 C CA . ALA A 1 398 ? 15.130 -10.646 -24.068 1.00 78.12 398 ALA A CA 1
ATOM 3011 C C . ALA A 1 398 ? 13.784 -10.100 -23.550 1.00 78.12 398 ALA A C 1
ATOM 3013 O O . ALA A 1 398 ? 13.710 -8.969 -23.063 1.00 78.12 398 ALA A O 1
ATOM 3014 N N . ASP A 1 399 ? 12.723 -10.893 -23.683 1.00 86.12 399 ASP A N 1
ATOM 3015 C CA . ASP A 1 399 ? 11.339 -10.503 -23.411 1.00 86.12 399 ASP A CA 1
ATOM 3016 C C . ASP A 1 399 ? 10.616 -11.645 -22.686 1.00 86.12 399 ASP A C 1
ATOM 3018 O O . ASP A 1 399 ? 10.932 -12.818 -22.899 1.00 86.12 399 ASP A O 1
ATOM 3022 N N . TRP A 1 400 ? 9.671 -11.304 -21.811 1.00 90.62 400 TRP A N 1
ATOM 3023 C CA . TRP A 1 400 ? 8.750 -12.271 -21.218 1.00 90.62 400 TRP A CA 1
ATOM 3024 C C . TRP A 1 400 ? 7.582 -12.581 -22.156 1.00 90.62 400 TRP A C 1
ATOM 3026 O O . TRP A 1 400 ? 7.002 -13.665 -22.067 1.00 90.62 400 TRP A O 1
ATOM 3036 N N . CYS A 1 401 ? 7.226 -11.646 -23.042 1.00 90.62 401 CYS A N 1
ATOM 3037 C CA . CYS A 1 401 ? 6.079 -11.810 -23.911 1.00 90.62 401 CYS A CA 1
ATOM 3038 C C . CYS A 1 401 ? 6.427 -12.686 -25.123 1.00 90.62 401 CYS A C 1
ATOM 3040 O O . CYS A 1 401 ? 7.378 -12.444 -25.865 1.00 90.62 401 CYS A O 1
ATOM 3042 N N . SER A 1 402 ? 5.599 -13.699 -25.354 1.00 89.56 402 SER A N 1
ATOM 3043 C CA . SER A 1 402 ? 5.619 -14.589 -26.521 1.00 89.56 402 SER A CA 1
ATOM 3044 C C . SER A 1 402 ? 5.329 -13.866 -27.842 1.00 89.56 402 SER A C 1
ATOM 3046 O O . SER A 1 402 ? 5.655 -14.382 -28.909 1.00 89.56 402 SER A O 1
ATOM 3048 N N . THR A 1 403 ? 4.738 -12.669 -27.785 1.00 88.31 403 THR A N 1
ATOM 3049 C CA . THR A 1 403 ? 4.572 -11.741 -28.910 1.00 88.31 403 THR A CA 1
ATOM 3050 C C . THR A 1 403 ? 4.875 -10.330 -28.409 1.00 88.31 403 THR A C 1
ATOM 3052 O O . THR A 1 403 ? 4.032 -9.706 -27.774 1.00 88.31 403 THR A O 1
ATOM 3055 N N . SER A 1 404 ? 6.098 -9.852 -28.659 1.00 85.69 404 SER A N 1
ATOM 3056 C CA . SER A 1 404 ? 6.566 -8.513 -28.266 1.00 85.69 404 SER A CA 1
ATOM 3057 C C . SER A 1 404 ? 5.578 -7.426 -28.692 1.00 85.69 404 SER A C 1
ATOM 3059 O O . SER A 1 404 ? 5.391 -7.209 -29.891 1.00 85.69 404 SER A O 1
ATOM 3061 N N . ASP A 1 405 ? 5.018 -6.711 -27.717 1.00 88.25 405 ASP A N 1
ATOM 3062 C CA . ASP A 1 405 ? 4.217 -5.511 -27.934 1.00 88.25 405 ASP A CA 1
ATOM 3063 C C . ASP A 1 405 ? 4.897 -4.306 -27.272 1.00 88.25 405 ASP A C 1
ATOM 3065 O O . ASP A 1 405 ? 5.145 -4.259 -26.067 1.00 88.25 405 ASP A O 1
ATOM 3069 N N . ASP A 1 406 ? 5.216 -3.324 -28.105 1.00 89.12 406 ASP A N 1
ATOM 3070 C CA . ASP A 1 406 ? 5.886 -2.083 -27.733 1.00 89.12 406 ASP A CA 1
ATOM 3071 C C . ASP A 1 406 ? 4.880 -1.043 -27.188 1.00 89.12 406 ASP A C 1
ATOM 3073 O O . ASP A 1 406 ? 5.266 -0.028 -26.606 1.00 89.12 406 ASP A O 1
ATOM 3077 N N . GLY A 1 407 ? 3.579 -1.291 -27.377 1.00 91.12 407 GLY A N 1
ATOM 3078 C CA . GLY A 1 407 ? 2.464 -0.461 -26.933 1.00 91.12 407 GLY A CA 1
ATOM 3079 C C . GLY A 1 407 ? 2.018 -0.689 -25.488 1.00 91.12 407 GLY A C 1
ATOM 3080 O O . GLY A 1 407 ? 1.226 0.111 -24.993 1.00 91.12 407 GLY A O 1
ATOM 3081 N N . LEU A 1 408 ? 2.541 -1.706 -24.790 1.00 94.38 408 LEU A N 1
ATOM 3082 C CA . LEU A 1 408 ? 2.047 -2.126 -23.469 1.00 94.38 408 LEU A CA 1
ATOM 3083 C C . LEU A 1 408 ? 2.072 -1.027 -22.393 1.00 94.38 408 LEU A C 1
ATOM 3085 O O . LEU A 1 408 ? 1.192 -1.001 -21.541 1.00 94.38 408 LEU A O 1
ATOM 3089 N N . TRP A 1 409 ? 3.036 -0.100 -22.446 1.00 95.50 409 TRP A N 1
ATOM 3090 C CA . TRP A 1 409 ? 3.071 1.107 -21.598 1.00 95.50 409 TRP A CA 1
ATOM 3091 C C . TRP A 1 409 ? 2.846 2.415 -22.385 1.00 95.50 409 TRP A C 1
ATOM 3093 O O . TRP A 1 409 ? 3.212 3.502 -21.944 1.00 95.50 409 TRP A O 1
ATOM 3103 N N . GLY A 1 410 ? 2.203 2.330 -23.551 1.00 94.12 410 GLY A N 1
ATOM 3104 C CA . GLY A 1 410 ? 1.664 3.479 -24.283 1.00 94.12 410 GLY A CA 1
ATOM 3105 C C . GLY A 1 410 ? 2.667 4.316 -25.086 1.00 94.12 410 GLY A C 1
ATOM 3106 O O . GLY A 1 410 ? 2.285 5.379 -25.574 1.00 94.12 410 GLY A O 1
ATOM 3107 N N . ASN A 1 411 ? 3.925 3.880 -25.259 1.00 92.88 411 ASN A N 1
ATOM 3108 C CA . ASN A 1 411 ? 4.926 4.621 -26.047 1.00 92.88 411 ASN A CA 1
ATOM 3109 C C . ASN A 1 411 ? 5.796 3.749 -26.985 1.00 92.88 411 ASN A C 1
ATOM 3111 O O . ASN A 1 411 ? 7.029 3.742 -26.869 1.00 92.88 411 ASN A O 1
ATOM 3115 N N . PRO A 1 412 ? 5.192 3.083 -27.990 1.00 88.69 412 PRO A N 1
ATOM 3116 C CA . PRO A 1 412 ? 5.919 2.217 -28.926 1.00 88.69 412 PRO A CA 1
ATOM 3117 C C . PRO A 1 412 ? 6.946 2.963 -29.793 1.00 88.69 412 PRO A C 1
ATOM 3119 O O . PRO A 1 412 ? 7.812 2.352 -30.406 1.00 88.69 412 PRO A O 1
ATOM 3122 N N . ASN A 1 413 ? 6.871 4.297 -29.839 1.00 86.62 413 ASN A N 1
ATOM 3123 C CA . ASN A 1 413 ? 7.772 5.167 -30.598 1.00 86.62 413 ASN A CA 1
ATOM 3124 C C . ASN A 1 413 ? 8.621 6.074 -29.676 1.00 86.62 413 ASN A C 1
ATOM 3126 O O . ASN A 1 413 ? 9.171 7.081 -30.121 1.00 86.62 413 ASN A O 1
ATOM 3130 N N . GLY A 1 414 ? 8.745 5.739 -28.385 1.00 85.69 414 GLY A N 1
ATOM 3131 C CA . GLY A 1 414 ? 9.463 6.557 -27.394 1.00 85.69 414 GLY A CA 1
ATOM 3132 C C . GLY A 1 414 ? 10.978 6.647 -27.596 1.00 85.69 414 GLY A C 1
ATOM 3133 O O . GLY A 1 414 ? 11.660 7.413 -26.921 1.00 85.69 414 GLY A O 1
ATOM 3134 N N . ASN A 1 415 ? 11.513 5.871 -28.536 1.00 79.69 415 ASN A N 1
ATOM 3135 C CA . ASN A 1 415 ? 12.915 5.862 -28.931 1.00 79.69 415 ASN A CA 1
ATOM 3136 C C . ASN A 1 415 ? 13.288 6.942 -29.965 1.00 79.69 415 ASN A C 1
ATOM 3138 O O . ASN A 1 415 ? 14.481 7.182 -30.177 1.00 79.69 415 ASN A O 1
ATOM 3142 N N . TYR A 1 416 ? 12.317 7.587 -30.621 1.00 80.94 416 TYR A N 1
ATOM 3143 C CA . TYR A 1 416 ? 12.593 8.611 -31.629 1.00 80.94 416 TYR A CA 1
ATOM 3144 C C . TYR A 1 416 ? 13.010 9.929 -30.964 1.00 80.94 416 TYR A C 1
ATOM 3146 O O . TYR A 1 416 ? 12.223 10.621 -30.314 1.00 80.94 416 TYR A O 1
ATOM 3154 N N . ARG A 1 417 ? 14.296 10.257 -31.129 1.00 80.81 417 ARG A N 1
ATOM 3155 C CA . ARG A 1 417 ? 14.986 11.416 -30.552 1.00 80.81 417 ARG A CA 1
ATOM 3156 C C . ARG A 1 417 ? 15.488 12.330 -31.663 1.00 80.81 417 ARG A C 1
ATOM 3158 O O . ARG A 1 417 ? 16.151 11.868 -32.591 1.00 80.81 417 ARG A O 1
ATOM 3165 N N . GLU A 1 418 ? 15.244 13.628 -31.523 1.00 79.88 418 GLU A N 1
ATOM 3166 C CA . GLU A 1 418 ? 15.753 14.649 -32.442 1.00 79.88 418 GLU A CA 1
ATOM 3167 C C . GLU A 1 418 ? 17.292 14.590 -32.548 1.00 79.88 418 GLU A C 1
ATOM 3169 O O . GLU A 1 418 ? 18.007 14.569 -31.538 1.00 79.88 418 GLU A O 1
ATOM 3174 N N . GLN A 1 419 ? 17.832 14.606 -33.771 1.00 75.88 419 GLN A N 1
ATOM 3175 C CA . GLN A 1 419 ? 19.271 14.447 -33.998 1.00 75.88 419 GLN A CA 1
ATOM 3176 C C . GLN A 1 419 ? 20.089 15.574 -33.337 1.00 75.88 419 GLN A C 1
ATOM 3178 O O . GLN A 1 419 ? 19.930 16.750 -33.653 1.00 75.88 419 GLN A O 1
ATOM 3183 N N . GLY A 1 420 ? 20.999 15.209 -32.426 1.00 75.19 420 GLY A N 1
ATOM 3184 C CA . GLY A 1 420 ? 21.855 16.157 -31.693 1.00 75.19 420 GLY A CA 1
ATOM 3185 C C . GLY A 1 420 ? 21.158 16.921 -30.555 1.00 75.19 420 GLY A C 1
ATOM 3186 O O . GLY A 1 420 ? 21.812 17.671 -29.834 1.00 75.19 420 GLY A O 1
ATOM 3187 N N . SER A 1 421 ? 19.858 16.705 -30.363 1.00 82.44 421 SER A N 1
ATOM 3188 C CA . SER A 1 421 ? 19.029 17.286 -29.304 1.00 82.44 421 SER A CA 1
ATOM 3189 C C . SER A 1 421 ? 18.877 16.293 -28.136 1.00 82.44 421 SER A C 1
ATOM 3191 O O . SER A 1 421 ? 19.397 15.173 -28.167 1.00 82.44 421 SER A O 1
ATOM 3193 N N . LEU A 1 422 ? 18.200 16.710 -27.063 1.00 82.88 422 LEU A N 1
ATOM 3194 C CA . LEU A 1 422 ? 17.782 15.855 -25.936 1.00 82.88 422 LEU A CA 1
ATOM 3195 C C . LEU A 1 422 ? 16.258 15.667 -25.869 1.00 82.88 422 LEU A C 1
ATOM 3197 O O . LEU A 1 422 ? 15.748 15.074 -24.922 1.00 82.88 422 LEU A O 1
ATOM 3201 N N . LYS A 1 423 ? 15.538 16.174 -26.871 1.00 84.31 423 LYS A N 1
ATOM 3202 C CA . LYS A 1 423 ? 14.091 16.048 -27.004 1.00 84.31 423 LYS A CA 1
ATOM 3203 C C . LYS A 1 423 ? 13.739 14.756 -27.741 1.00 84.31 423 LYS A C 1
ATOM 3205 O O . LYS A 1 423 ? 14.327 14.437 -28.777 1.00 84.31 423 LYS A O 1
ATOM 3210 N N . TYR A 1 424 ? 12.771 14.039 -27.188 1.00 86.31 424 TYR A N 1
ATOM 3211 C CA . TYR A 1 424 ? 12.129 12.891 -27.816 1.00 86.31 424 TYR A CA 1
ATOM 3212 C C . TYR A 1 424 ? 10.815 13.361 -28.442 1.00 86.31 424 TYR A C 1
ATOM 3214 O O . TYR A 1 424 ? 10.178 14.284 -27.930 1.00 86.31 424 TYR A O 1
ATOM 3222 N N . GLU A 1 425 ? 10.449 12.789 -29.585 1.00 82.75 425 GLU A N 1
ATOM 3223 C CA . GLU A 1 425 ? 9.283 13.234 -30.358 1.00 82.75 425 GLU A CA 1
ATOM 3224 C C . GLU A 1 425 ? 7.978 12.627 -29.836 1.00 82.75 425 GLU A C 1
ATOM 3226 O O . GLU A 1 425 ? 6.946 13.294 -29.877 1.00 82.75 425 GLU A O 1
ATOM 3231 N N . ASN A 1 426 ? 8.030 11.405 -29.292 1.00 87.38 426 ASN A N 1
ATOM 3232 C CA . ASN A 1 426 ? 6.891 10.749 -28.658 1.00 87.38 426 ASN A CA 1
ATOM 3233 C C . ASN A 1 426 ? 7.155 10.471 -27.169 1.00 87.38 426 ASN A C 1
ATOM 3235 O O . ASN A 1 426 ? 8.174 9.892 -26.786 1.00 87.38 426 ASN A O 1
ATOM 3239 N N . LEU A 1 427 ? 6.214 10.895 -26.328 1.00 92.12 427 LEU A N 1
ATOM 3240 C CA . LEU A 1 427 ? 6.233 10.718 -24.874 1.00 92.12 427 LEU A CA 1
ATOM 3241 C C . LEU A 1 427 ? 5.265 9.614 -24.414 1.00 92.12 427 LEU A C 1
ATOM 3243 O O . LEU A 1 427 ? 5.334 9.176 -23.262 1.00 92.12 427 LEU A O 1
ATOM 3247 N N . GLY A 1 428 ? 4.383 9.163 -25.307 1.00 92.69 428 GLY A N 1
ATOM 3248 C CA . GLY A 1 428 ? 3.282 8.254 -25.020 1.00 92.69 428 GLY A CA 1
ATOM 3249 C C . GLY A 1 428 ? 2.259 8.800 -24.032 1.00 92.69 428 GLY A C 1
ATOM 3250 O O . GLY A 1 428 ? 2.424 9.873 -23.448 1.00 92.69 428 GLY A O 1
ATOM 3251 N N . GLU A 1 429 ? 1.224 7.998 -23.824 1.00 92.94 429 GLU A N 1
ATOM 3252 C CA . GLU A 1 429 ? 0.114 8.259 -22.906 1.00 92.94 429 GLU A CA 1
ATOM 3253 C C . GLU A 1 429 ? -0.009 7.109 -21.893 1.00 92.94 429 GLU A C 1
ATOM 3255 O O . GLU A 1 429 ? 0.627 6.062 -22.042 1.00 92.94 429 GLU A O 1
ATOM 3260 N N . LYS A 1 430 ? -0.811 7.293 -20.838 1.00 95.50 430 LYS A N 1
ATOM 3261 C CA . LYS A 1 430 ? -1.089 6.227 -19.867 1.00 95.50 430 LYS A CA 1
ATOM 3262 C C . LYS A 1 430 ? -1.990 5.164 -20.513 1.00 95.50 430 LYS A C 1
ATOM 3264 O O . LYS A 1 430 ? -3.038 5.492 -21.065 1.00 95.50 430 LYS A O 1
ATOM 3269 N N . SER A 1 431 ? -1.593 3.898 -20.434 1.00 96.12 431 SER A N 1
ATOM 3270 C CA . SER A 1 431 ? -2.265 2.765 -21.094 1.00 96.12 431 SER A CA 1
ATOM 3271 C C . SER A 1 431 ? -2.802 1.748 -20.085 1.00 96.12 431 SER A C 1
ATOM 3273 O O . SER A 1 431 ? -2.398 1.743 -18.924 1.00 96.12 431 SER A O 1
ATOM 3275 N N . MET A 1 432 ? -3.677 0.836 -20.527 1.00 97.38 432 MET A N 1
ATOM 3276 C CA . MET A 1 432 ? -4.355 -0.110 -19.629 1.00 97.38 432 MET A CA 1
ATOM 3277 C C . MET A 1 432 ? -3.434 -1.056 -18.842 1.00 97.38 432 MET A C 1
ATOM 3279 O O . MET A 1 432 ? -3.903 -1.635 -17.869 1.00 97.38 432 MET A O 1
ATOM 3283 N N . TYR A 1 433 ? -2.149 -1.193 -19.191 1.00 97.88 433 TYR A N 1
ATOM 3284 C CA . TYR A 1 433 ? -1.171 -1.980 -18.422 1.00 97.88 433 TYR A CA 1
ATOM 3285 C C . TYR A 1 433 ? -0.136 -1.123 -17.670 1.00 97.88 433 TYR A C 1
ATOM 3287 O O . TYR A 1 433 ? 0.766 -1.668 -17.037 1.00 97.88 433 TYR A O 1
ATOM 3295 N N . ASP A 1 434 ? -0.252 0.209 -17.710 1.00 98.12 434 ASP A N 1
ATOM 3296 C CA . ASP A 1 434 ? 0.581 1.134 -16.934 1.00 98.12 434 ASP A CA 1
ATOM 3297 C C . ASP A 1 434 ? 0.308 0.943 -15.423 1.00 98.12 434 ASP A C 1
ATOM 3299 O O . ASP A 1 434 ? -0.837 1.126 -14.993 1.00 98.12 434 ASP A O 1
ATOM 3303 N N . PRO A 1 435 ? 1.309 0.556 -14.605 1.00 98.31 435 PRO A N 1
ATOM 3304 C CA . PRO A 1 435 ? 1.110 0.230 -13.192 1.00 98.31 435 PRO A CA 1
ATOM 3305 C C . PRO A 1 435 ? 0.908 1.445 -12.279 1.00 98.31 435 PRO A C 1
ATOM 3307 O O . PRO A 1 435 ? 0.565 1.262 -11.119 1.00 98.31 435 PRO A O 1
ATOM 3310 N N . CYS A 1 436 ? 1.138 2.681 -12.734 1.00 98.69 436 CYS A N 1
ATOM 3311 C CA . CYS A 1 436 ? 1.080 3.846 -11.847 1.00 98.69 436 CYS A CA 1
ATOM 3312 C C . CYS A 1 436 ? -0.364 4.189 -11.414 1.00 98.69 436 CYS A C 1
ATOM 3314 O O . CYS A 1 436 ? -1.319 3.786 -12.089 1.00 98.69 436 CYS A O 1
ATOM 3316 N N . PRO A 1 437 ? -0.553 4.992 -10.349 1.00 98.19 437 PRO A N 1
ATOM 3317 C CA . 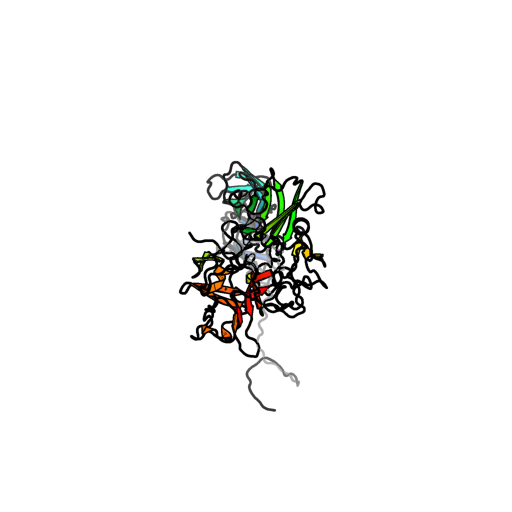PRO A 1 437 ? -1.867 5.515 -9.976 1.00 98.19 437 PRO A CA 1
ATOM 3318 C C . PRO A 1 437 ? -2.479 6.479 -11.003 1.00 98.19 437 PRO A C 1
ATOM 3320 O O . PRO A 1 437 ? -1.844 6.843 -11.996 1.00 98.19 437 PRO A O 1
ATOM 3323 N N . ALA A 1 438 ? -3.720 6.909 -10.771 1.00 97.00 438 ALA A N 1
ATOM 3324 C CA . ALA A 1 438 ? -4.349 7.980 -11.546 1.00 97.00 438 ALA A CA 1
ATOM 3325 C C . ALA A 1 438 ? -3.581 9.308 -11.401 1.00 97.00 438 ALA A C 1
ATOM 3327 O O . ALA A 1 438 ? -2.941 9.556 -10.382 1.00 97.00 438 ALA A O 1
ATOM 3328 N N . GLY A 1 439 ? -3.584 10.138 -12.449 1.00 96.19 439 GLY A N 1
ATOM 3329 C CA . GLY A 1 439 ? -2.728 11.334 -12.547 1.00 96.19 439 GLY A CA 1
ATOM 3330 C C . GLY A 1 439 ? -1.237 11.048 -12.806 1.00 96.19 439 GLY A C 1
ATOM 3331 O O . GLY A 1 439 ? -0.489 11.963 -13.143 1.00 96.19 439 GLY A O 1
ATOM 3332 N N . TRP A 1 440 ? -0.808 9.785 -12.715 1.00 98.12 440 TRP A N 1
ATOM 3333 C CA . TRP A 1 440 ? 0.585 9.356 -12.840 1.00 98.12 440 TRP A CA 1
ATOM 3334 C C . TRP A 1 440 ? 0.759 8.292 -13.933 1.00 98.12 440 TRP A C 1
ATOM 3336 O O . TRP A 1 440 ? -0.146 7.506 -14.212 1.00 98.12 440 TRP A O 1
ATOM 3346 N N . ARG A 1 441 ? 1.946 8.212 -14.536 1.00 98.00 441 ARG A N 1
ATOM 3347 C CA . ARG A 1 441 ? 2.294 7.196 -15.546 1.00 98.00 441 ARG A CA 1
ATOM 3348 C C . ARG A 1 441 ? 3.757 6.777 -15.484 1.00 98.00 441 ARG A C 1
ATOM 3350 O O . ARG A 1 441 ? 4.584 7.469 -14.881 1.00 98.00 441 ARG A O 1
ATOM 3357 N N . VAL A 1 442 ? 4.088 5.661 -16.130 1.00 98.19 442 VAL A N 1
ATOM 3358 C CA . VAL A 1 442 ? 5.480 5.244 -16.337 1.00 98.19 442 VAL A CA 1
ATOM 3359 C C . VAL A 1 442 ? 6.188 6.327 -17.168 1.00 98.19 442 VAL A C 1
ATOM 3361 O O . VAL A 1 442 ? 5.673 6.731 -18.216 1.00 98.19 442 VAL A O 1
ATOM 3364 N N . PRO A 1 443 ? 7.355 6.833 -16.728 1.00 96.75 443 PRO A N 1
ATOM 3365 C CA . PRO A 1 443 ? 8.004 7.962 -17.383 1.00 96.75 443 PRO A CA 1
ATOM 3366 C C . PRO A 1 443 ? 8.432 7.647 -18.815 1.00 96.75 443 PRO A C 1
ATOM 3368 O O . PRO A 1 443 ? 8.949 6.561 -19.061 1.00 96.75 443 PRO A O 1
ATOM 3371 N N . PRO A 1 444 ? 8.336 8.592 -19.763 1.00 95.12 444 PRO A N 1
ATOM 3372 C CA . PRO A 1 444 ? 9.102 8.493 -20.996 1.00 95.12 444 PRO A CA 1
ATOM 3373 C C . PRO A 1 444 ? 10.592 8.639 -20.700 1.00 95.12 444 PRO A C 1
ATOM 3375 O O . PRO A 1 444 ? 10.986 9.348 -19.771 1.00 95.12 444 PRO A O 1
ATOM 3378 N N . ILE A 1 445 ? 11.449 8.047 -21.535 1.00 91.88 445 ILE A N 1
ATOM 3379 C CA . ILE A 1 445 ? 12.909 8.147 -21.369 1.00 91.88 445 ILE A CA 1
ATOM 3380 C C . ILE A 1 445 ? 13.404 9.610 -21.404 1.00 91.88 445 ILE A C 1
ATOM 3382 O O . ILE A 1 445 ? 14.442 9.955 -20.834 1.00 91.88 445 ILE A O 1
ATOM 3386 N N . MET A 1 446 ? 12.604 10.517 -21.984 1.00 92.94 446 MET A N 1
ATOM 3387 C CA . MET A 1 446 ? 12.820 11.962 -21.913 1.00 92.94 446 MET A CA 1
ATOM 3388 C C . MET A 1 446 ? 12.872 12.508 -20.477 1.00 92.94 446 MET A C 1
ATOM 3390 O O . MET A 1 446 ? 13.658 13.422 -20.233 1.00 92.94 446 MET A O 1
ATOM 3394 N N . ALA A 1 447 ? 12.110 11.956 -19.526 1.00 95.19 447 ALA A N 1
ATOM 3395 C CA . ALA A 1 447 ? 12.101 12.410 -18.134 1.00 95.19 447 ALA A CA 1
ATOM 3396 C C . ALA A 1 447 ? 13.485 12.258 -17.480 1.00 95.19 447 ALA A C 1
ATOM 3398 O O . ALA A 1 447 ? 13.986 13.200 -16.866 1.00 95.19 447 ALA A O 1
ATOM 3399 N N . PHE A 1 448 ? 14.147 11.118 -17.707 1.00 95.06 448 PHE A N 1
ATOM 3400 C CA . PHE A 1 448 ? 15.496 10.835 -17.207 1.00 95.06 448 PHE A CA 1
ATOM 3401 C C . PHE A 1 448 ? 16.615 11.483 -18.036 1.00 95.06 448 PHE A C 1
ATOM 3403 O O . PHE A 1 448 ? 17.750 11.557 -17.570 1.00 95.06 448 PHE A O 1
ATOM 3410 N N . SER A 1 449 ? 16.322 11.993 -19.239 1.00 93.06 449 SER A N 1
ATOM 3411 C CA . SER A 1 449 ? 17.319 12.430 -20.238 1.00 93.06 449 SER A CA 1
ATOM 3412 C C . SER A 1 449 ? 18.309 13.511 -19.774 1.00 93.06 449 SER A C 1
ATOM 3414 O O . SER A 1 449 ? 19.336 13.716 -20.420 1.00 93.06 449 SER A O 1
ATOM 3416 N N . LYS A 1 450 ? 18.018 14.195 -18.660 1.00 94.88 450 LYS A N 1
ATOM 3417 C CA . LYS A 1 450 ? 18.865 15.224 -18.037 1.00 94.88 450 LYS A CA 1
ATOM 3418 C C . LYS A 1 450 ? 19.649 14.751 -16.810 1.00 94.88 450 LYS A C 1
ATOM 3420 O O . LYS A 1 450 ? 20.458 15.520 -16.303 1.00 94.88 450 LYS A O 1
ATOM 3425 N N . PHE A 1 451 ? 19.493 13.498 -16.377 1.00 96.38 451 PHE A N 1
ATOM 3426 C CA . PHE A 1 451 ? 20.338 12.909 -15.328 1.00 96.38 451 PHE A CA 1
ATOM 3427 C C . PHE A 1 451 ? 21.781 12.663 -15.802 1.00 96.38 451 PHE A C 1
ATOM 3429 O O . PHE A 1 451 ? 22.681 12.476 -14.984 1.00 96.38 451 PHE A O 1
ATOM 3436 N N . THR A 1 452 ? 22.022 12.732 -17.116 1.00 95.31 452 THR A N 1
ATOM 3437 C CA . THR A 1 452 ? 23.356 12.893 -17.702 1.00 95.31 452 THR A CA 1
ATOM 3438 C C . THR A 1 452 ? 23.371 14.022 -18.730 1.00 95.31 452 THR A C 1
ATOM 3440 O O . THR A 1 452 ? 22.392 14.273 -19.429 1.00 95.31 452 THR A O 1
ATOM 3443 N N . SER A 1 453 ? 24.515 14.695 -18.862 1.00 92.81 453 SER A N 1
ATOM 3444 C CA . SER A 1 453 ? 24.727 15.812 -19.802 1.00 92.81 453 SER A CA 1
ATOM 3445 C C . SER A 1 453 ? 24.487 15.462 -21.282 1.00 92.81 453 SER A C 1
ATOM 3447 O O . SER A 1 453 ? 24.247 16.355 -22.094 1.00 92.81 453 SER A O 1
ATOM 3449 N N . THR A 1 454 ? 24.531 14.175 -21.640 1.00 88.94 454 THR A N 1
ATOM 3450 C CA . THR A 1 454 ? 24.377 13.649 -23.010 1.00 88.94 454 THR A CA 1
ATOM 3451 C C . THR A 1 454 ? 23.067 12.882 -23.240 1.00 88.94 454 THR A C 1
ATOM 3453 O O . THR A 1 454 ? 22.711 12.597 -24.392 1.00 88.94 454 THR A O 1
ATOM 3456 N N . GLY A 1 455 ? 22.345 12.523 -22.170 1.00 87.25 455 GLY A N 1
ATOM 3457 C CA . GLY A 1 455 ? 21.243 11.554 -22.208 1.00 87.25 455 GLY A CA 1
ATOM 3458 C C . GLY A 1 455 ? 21.691 10.125 -22.540 1.00 87.25 455 GLY A C 1
ATOM 3459 O O . GLY A 1 455 ? 20.904 9.353 -23.075 1.00 87.25 455 GLY A O 1
ATOM 3460 N N . ALA A 1 456 ? 22.964 9.803 -22.305 1.00 87.19 456 ALA A N 1
ATOM 3461 C CA . ALA A 1 456 ? 23.574 8.487 -22.500 1.00 87.19 456 ALA A CA 1
ATOM 3462 C C . ALA A 1 456 ? 24.369 8.086 -21.242 1.00 87.19 456 ALA A C 1
ATOM 3464 O O . ALA A 1 456 ? 24.291 8.772 -20.218 1.00 87.19 456 ALA A O 1
ATOM 3465 N N . ALA A 1 457 ? 25.137 6.997 -21.310 1.00 89.81 457 ALA A N 1
ATOM 3466 C CA . ALA A 1 457 ? 26.011 6.571 -20.220 1.00 89.81 457 ALA A CA 1
ATOM 3467 C C . ALA A 1 457 ? 27.163 7.564 -19.979 1.00 89.81 457 ALA A C 1
ATOM 3469 O O . ALA A 1 457 ? 27.840 7.999 -20.912 1.00 89.81 457 ALA A O 1
ATOM 3470 N N . ILE A 1 458 ? 27.402 7.876 -18.708 1.00 91.62 458 ILE A N 1
ATOM 3471 C CA . ILE A 1 458 ? 28.555 8.606 -18.189 1.00 91.62 458 ILE A CA 1
ATOM 3472 C C . ILE A 1 458 ? 29.302 7.673 -17.238 1.00 91.62 458 ILE A C 1
ATOM 3474 O O . ILE A 1 458 ? 28.693 7.017 -16.391 1.00 91.62 458 ILE A O 1
ATOM 3478 N N . MET A 1 459 ? 30.625 7.610 -17.393 1.00 90.38 459 MET A N 1
ATOM 3479 C CA . MET A 1 459 ? 31.502 6.739 -16.613 1.00 90.38 459 MET A CA 1
ATOM 3480 C C . MET A 1 459 ? 32.661 7.545 -16.028 1.00 90.38 459 MET A C 1
ATOM 3482 O O . MET A 1 459 ? 33.333 8.273 -16.755 1.00 90.38 459 MET A O 1
ATOM 3486 N N . GLY A 1 460 ? 32.898 7.409 -14.722 1.00 87.69 460 GLY A N 1
ATOM 3487 C CA . GLY A 1 460 ? 34.035 8.019 -14.023 1.00 87.69 460 GLY A CA 1
ATOM 3488 C C . GLY A 1 460 ? 34.014 9.547 -13.868 1.00 87.69 460 GLY A C 1
ATOM 3489 O O . GLY A 1 460 ? 35.001 10.096 -13.394 1.00 87.69 460 GLY A O 1
ATOM 3490 N N . ASP A 1 461 ? 32.930 10.236 -14.240 1.00 90.44 461 ASP A N 1
ATOM 3491 C CA . ASP A 1 461 ? 32.853 11.703 -14.222 1.00 90.44 461 ASP A CA 1
ATOM 3492 C C . ASP A 1 461 ? 31.497 12.205 -13.699 1.00 90.44 461 ASP A C 1
ATOM 3494 O O . ASP A 1 461 ? 30.559 12.444 -14.464 1.00 90.44 461 ASP A O 1
ATOM 3498 N N . TYR A 1 462 ? 31.406 12.385 -12.379 1.00 91.62 462 TYR A N 1
ATOM 3499 C CA . TYR A 1 462 ? 30.201 12.891 -11.714 1.00 91.62 462 TYR A CA 1
ATOM 3500 C C . TYR A 1 462 ? 29.778 14.285 -12.202 1.00 91.62 462 TYR A C 1
ATOM 3502 O O . TYR A 1 462 ? 28.579 14.555 -12.257 1.00 91.62 462 TYR A O 1
ATOM 3510 N N . SER A 1 463 ? 30.712 15.134 -12.662 1.00 92.62 463 SER A N 1
ATOM 3511 C CA . SER A 1 463 ? 30.408 16.492 -13.155 1.00 92.62 463 SER A CA 1
ATOM 3512 C C . SER A 1 463 ? 29.538 16.514 -14.422 1.00 92.62 463 SER A C 1
ATOM 3514 O O . SER A 1 463 ? 28.993 17.551 -14.798 1.00 92.62 463 SER A O 1
ATOM 3516 N N . LYS A 1 464 ? 29.391 15.359 -15.085 1.00 94.31 464 LYS A N 1
ATOM 3517 C CA . LYS A 1 464 ? 28.516 15.147 -16.246 1.00 94.31 464 LYS A CA 1
ATOM 3518 C C . LYS A 1 464 ? 27.182 14.472 -15.899 1.00 94.31 464 LYS A C 1
ATOM 3520 O O . LYS A 1 464 ? 26.437 14.142 -16.828 1.00 94.31 464 LYS A O 1
ATOM 3525 N N . THR A 1 465 ? 26.882 14.278 -14.615 1.00 95.56 465 THR A N 1
ATOM 3526 C CA . THR A 1 465 ? 25.653 13.656 -14.087 1.00 95.56 465 THR A CA 1
ATOM 3527 C C . THR A 1 465 ? 24.823 14.649 -13.266 1.00 95.56 465 THR A C 1
ATOM 3529 O O . THR A 1 465 ? 25.287 15.747 -12.976 1.00 95.56 465 THR A O 1
ATOM 3532 N N . ALA A 1 466 ? 23.604 14.263 -12.883 1.00 96.44 466 ALA A N 1
ATOM 3533 C CA . ALA A 1 466 ? 22.770 15.017 -11.943 1.00 96.44 466 ALA A CA 1
ATOM 3534 C C . ALA A 1 466 ? 22.889 14.543 -10.480 1.00 96.44 466 ALA A C 1
ATOM 3536 O O . ALA A 1 466 ? 22.078 14.967 -9.655 1.00 96.44 466 ALA A O 1
ATOM 3537 N N . VAL A 1 467 ? 23.849 13.669 -10.143 1.00 95.94 467 VAL A N 1
ATOM 3538 C CA . VAL A 1 467 ? 24.075 13.246 -8.749 1.00 95.94 467 VAL A CA 1
ATOM 3539 C C . VAL A 1 467 ? 24.350 14.485 -7.892 1.00 95.94 467 VAL A C 1
ATOM 3541 O O . VAL A 1 467 ? 25.129 15.354 -8.281 1.00 95.94 467 VAL A O 1
ATOM 3544 N N . ALA A 1 468 ? 23.660 14.590 -6.761 1.00 95.69 468 ALA A N 1
ATOM 3545 C CA . ALA A 1 468 ? 23.805 15.695 -5.825 1.00 95.69 468 ALA A CA 1
ATOM 3546 C C . ALA A 1 468 ? 24.863 15.380 -4.761 1.00 95.69 468 ALA A C 1
ATOM 3548 O O . ALA A 1 468 ? 24.867 14.274 -4.220 1.00 95.69 468 ALA A O 1
ATOM 3549 N N . ASP A 1 469 ? 25.670 16.385 -4.411 1.00 93.88 469 ASP A N 1
ATOM 3550 C CA . ASP A 1 469 ? 26.395 16.419 -3.137 1.00 93.88 469 ASP A CA 1
ATOM 3551 C C . ASP A 1 469 ? 25.351 16.319 -2.018 1.00 93.88 469 ASP A C 1
ATOM 3553 O O . ASP A 1 469 ? 24.472 17.180 -1.869 1.00 93.88 469 ASP A O 1
ATOM 3557 N N . ARG A 1 470 ? 25.407 15.211 -1.282 1.00 90.88 470 ARG A N 1
ATOM 3558 C CA . ARG A 1 470 ? 24.541 14.932 -0.138 1.00 90.88 470 ARG A CA 1
ATOM 3559 C C . ARG A 1 470 ? 25.332 14.824 1.157 1.00 90.88 470 ARG A C 1
ATOM 3561 O O . ARG A 1 470 ? 24.738 15.012 2.222 1.00 90.88 470 ARG A O 1
ATOM 3568 N N . ASN A 1 471 ? 26.628 14.529 1.076 1.00 88.88 471 ASN A N 1
ATOM 3569 C CA . ASN A 1 471 ? 27.495 14.436 2.243 1.00 88.88 471 ASN A CA 1
ATOM 3570 C C . ASN A 1 471 ? 27.816 15.833 2.843 1.00 88.88 471 ASN A C 1
ATOM 3572 O O . ASN A 1 471 ? 27.999 15.950 4.057 1.00 88.88 471 ASN A O 1
ATOM 3576 N N . GLY A 1 472 ? 27.774 16.893 2.023 1.00 88.81 472 GLY A N 1
ATOM 3577 C CA . GLY A 1 472 ? 27.963 18.294 2.401 1.00 88.81 472 GLY A CA 1
ATOM 3578 C C . GLY A 1 472 ? 29.406 18.815 2.345 1.00 88.81 472 GLY A C 1
ATOM 3579 O O . GLY A 1 472 ? 29.665 19.887 2.898 1.00 88.81 472 GLY A O 1
ATOM 3580 N N . ASP A 1 473 ? 30.347 18.089 1.735 1.00 93.50 473 ASP A N 1
ATOM 3581 C CA . ASP A 1 473 ? 31.766 18.468 1.644 1.00 93.50 473 ASP A CA 1
ATOM 3582 C C . ASP A 1 473 ? 32.101 19.411 0.469 1.00 93.50 473 ASP A C 1
ATOM 3584 O O . ASP A 1 473 ? 33.163 20.047 0.474 1.00 93.50 473 ASP A O 1
ATOM 3588 N N . GLY A 1 474 ? 31.176 19.585 -0.483 1.00 93.12 474 GLY A N 1
ATOM 3589 C CA . GLY A 1 474 ? 31.327 20.437 -1.664 1.00 93.12 474 GLY A CA 1
ATOM 3590 C C . GLY A 1 474 ? 31.804 19.715 -2.930 1.00 93.12 474 GLY A C 1
ATOM 3591 O O . GLY A 1 474 ? 32.063 20.387 -3.936 1.00 93.12 474 GLY A O 1
ATOM 3592 N N . VAL A 1 475 ? 31.941 18.386 -2.911 1.00 92.62 475 VAL A N 1
ATOM 3593 C CA . VAL A 1 475 ? 32.397 17.559 -4.035 1.00 92.62 475 VAL A CA 1
ATOM 3594 C C . VAL A 1 475 ? 31.413 16.416 -4.285 1.00 92.62 475 VAL A C 1
ATOM 3596 O O . VAL A 1 475 ? 31.157 15.609 -3.405 1.00 92.62 475 VAL A O 1
ATOM 3599 N N . VAL A 1 476 ? 30.912 16.295 -5.520 1.00 93.00 476 VAL A N 1
ATOM 3600 C CA . VAL A 1 476 ? 30.117 15.122 -5.923 1.00 93.00 476 VAL A CA 1
ATOM 3601 C C . VAL A 1 476 ? 31.057 13.964 -6.255 1.00 93.00 476 VAL A C 1
ATOM 3603 O O . VAL A 1 476 ? 31.753 14.017 -7.277 1.00 93.00 476 VAL A O 1
ATOM 3606 N N . ASP A 1 477 ? 31.093 12.927 -5.418 1.00 90.69 477 ASP A N 1
ATOM 3607 C CA . ASP A 1 477 ? 31.987 11.780 -5.617 1.00 90.69 477 ASP A CA 1
ATOM 3608 C C . ASP A 1 477 ? 31.398 10.410 -5.203 1.00 90.69 477 ASP A C 1
ATOM 3610 O O . ASP A 1 477 ? 30.192 10.166 -5.246 1.00 90.69 477 ASP A O 1
ATOM 3614 N N . THR A 1 478 ? 32.260 9.431 -4.913 1.00 89.81 478 THR A N 1
ATOM 3615 C CA . THR A 1 478 ? 31.854 8.088 -4.479 1.00 89.81 478 THR A CA 1
ATOM 3616 C C . THR A 1 478 ? 31.179 8.038 -3.107 1.00 89.81 478 THR A C 1
ATOM 3618 O O . THR A 1 478 ? 30.500 7.054 -2.822 1.00 89.81 478 THR A O 1
ATOM 3621 N N . ASN A 1 479 ? 31.360 9.059 -2.268 1.00 90.94 479 ASN A N 1
ATOM 3622 C CA . ASN A 1 479 ? 30.851 9.122 -0.898 1.00 90.94 479 ASN A CA 1
ATOM 3623 C C . ASN A 1 479 ? 29.382 9.586 -0.823 1.00 90.94 479 ASN A C 1
ATOM 3625 O O . ASN A 1 479 ? 28.734 9.372 0.198 1.00 90.94 479 ASN A O 1
ATOM 3629 N N . ASP A 1 480 ? 28.825 10.147 -1.904 1.00 92.44 480 ASP A N 1
ATOM 3630 C CA . ASP A 1 480 ? 27.388 10.462 -2.018 1.00 92.44 480 ASP A CA 1
ATOM 3631 C C . ASP A 1 480 ? 26.509 9.230 -2.283 1.00 92.44 480 ASP A C 1
ATOM 3633 O O . ASP A 1 480 ? 25.276 9.311 -2.248 1.00 92.44 480 ASP A O 1
ATOM 3637 N N . TYR A 1 481 ? 27.122 8.075 -2.561 1.00 92.62 481 TYR A N 1
ATOM 3638 C CA . TYR A 1 481 ? 26.392 6.831 -2.751 1.00 92.62 481 TYR A CA 1
ATOM 3639 C C . TYR A 1 481 ? 26.003 6.201 -1.410 1.00 92.62 481 TYR A C 1
ATOM 3641 O O . TYR A 1 481 ? 26.853 5.726 -0.659 1.00 92.62 481 TYR A O 1
ATOM 3649 N N . ASN A 1 482 ? 24.700 6.116 -1.146 1.00 92.12 482 ASN A N 1
ATOM 3650 C CA . ASN A 1 482 ? 24.152 5.548 0.085 1.00 92.12 482 ASN A CA 1
ATOM 3651 C C . ASN A 1 482 ? 23.027 4.551 -0.238 1.00 92.12 482 ASN A C 1
ATOM 3653 O O . ASN A 1 482 ? 21.842 4.848 -0.084 1.00 92.12 482 ASN A O 1
ATOM 3657 N N . TYR A 1 483 ? 23.415 3.387 -0.778 1.00 92.75 483 TYR A N 1
ATOM 3658 C CA . TYR A 1 483 ? 22.513 2.361 -1.338 1.00 92.75 483 TYR A CA 1
ATOM 3659 C C . TYR A 1 483 ? 21.580 2.909 -2.434 1.00 92.75 483 TYR A C 1
ATOM 3661 O O . TYR A 1 483 ? 20.443 2.465 -2.597 1.00 92.75 483 TYR A O 1
ATOM 3669 N N . GLY A 1 484 ? 22.066 3.908 -3.172 1.00 94.50 484 GLY A N 1
ATOM 3670 C CA . GLY A 1 484 ? 21.321 4.764 -4.089 1.00 94.50 484 GLY A CA 1
ATOM 3671 C C . GLY A 1 484 ? 22.007 6.126 -4.216 1.00 94.50 484 GLY A C 1
ATOM 3672 O O . GLY A 1 484 ? 23.011 6.374 -3.548 1.00 94.50 484 GLY A O 1
ATOM 3673 N N . TYR A 1 485 ? 21.455 7.013 -5.040 1.00 95.38 485 TYR A N 1
ATOM 3674 C CA . TYR A 1 485 ? 21.935 8.391 -5.198 1.00 95.38 485 TYR A CA 1
ATOM 3675 C C . TYR A 1 485 ? 20.796 9.388 -4.978 1.00 95.38 485 TYR A C 1
ATOM 3677 O O . TYR A 1 485 ? 19.659 9.134 -5.378 1.00 95.38 485 TYR A O 1
ATOM 3685 N N . TYR A 1 486 ? 21.105 10.564 -4.430 1.00 96.56 486 TYR A N 1
ATOM 3686 C CA . TYR A 1 486 ? 20.238 11.725 -4.625 1.00 96.56 486 TYR A CA 1
ATOM 3687 C C . TYR A 1 486 ? 20.469 12.289 -6.030 1.00 96.56 486 TYR A C 1
ATOM 3689 O O . TYR A 1 486 ? 21.601 12.598 -6.396 1.00 96.56 486 TYR A O 1
ATOM 3697 N N . MET A 1 487 ? 19.399 12.425 -6.813 1.00 96.62 487 MET A N 1
ATOM 3698 C CA . MET A 1 487 ? 19.431 13.041 -8.141 1.00 96.62 487 MET A CA 1
ATOM 3699 C C . MET A 1 487 ? 18.830 14.444 -8.075 1.00 96.62 487 MET A C 1
ATOM 3701 O O . MET A 1 487 ? 17.755 14.644 -7.507 1.00 96.62 487 MET A O 1
ATOM 3705 N N . THR A 1 488 ? 19.509 15.409 -8.689 1.00 97.38 488 THR A N 1
ATOM 3706 C CA . THR A 1 488 ? 19.042 16.787 -8.856 1.00 97.38 488 THR A CA 1
ATOM 3707 C C . THR A 1 488 ? 17.994 16.837 -9.959 1.00 97.38 488 THR A C 1
ATOM 3709 O O . THR A 1 488 ? 18.281 16.555 -11.122 1.00 97.38 488 THR A O 1
ATOM 3712 N N . LEU A 1 489 ? 16.766 17.197 -9.592 1.00 97.06 489 LEU A N 1
ATOM 3713 C CA . LEU A 1 489 ? 15.626 17.257 -10.501 1.00 97.06 489 LEU A CA 1
ATOM 3714 C C . LEU A 1 489 ? 15.560 18.607 -11.215 1.00 97.06 489 LEU A C 1
ATOM 3716 O O . LEU A 1 489 ? 15.451 18.652 -12.438 1.00 97.06 489 LEU A O 1
ATOM 3720 N N . SER A 1 490 ? 15.638 19.704 -10.457 1.00 95.31 490 SER A N 1
ATOM 3721 C CA . SER A 1 490 ? 15.595 21.078 -10.967 1.00 95.31 490 SER A CA 1
ATOM 3722 C C . SER A 1 490 ? 16.087 22.057 -9.900 1.00 95.31 490 SER A C 1
ATOM 3724 O O . SER A 1 490 ? 15.665 21.975 -8.749 1.00 95.31 490 SER A O 1
ATOM 3726 N N . GLY A 1 491 ? 16.965 23.000 -10.256 1.00 92.00 491 GLY A N 1
ATOM 3727 C CA . GLY A 1 491 ? 17.504 23.981 -9.304 1.00 92.00 491 GLY A CA 1
ATOM 3728 C C . GLY A 1 491 ? 18.204 23.312 -8.115 1.00 92.00 491 GLY A C 1
ATOM 3729 O O . GLY A 1 491 ? 19.224 22.656 -8.295 1.00 92.00 491 GLY A O 1
ATOM 3730 N N . THR A 1 492 ? 17.649 23.481 -6.911 1.00 91.31 492 THR A N 1
ATOM 3731 C CA . THR A 1 492 ? 18.100 22.819 -5.670 1.00 91.31 492 THR A CA 1
ATOM 3732 C C . THR A 1 492 ? 17.217 21.637 -5.249 1.00 91.31 492 THR A C 1
ATOM 3734 O O . THR A 1 492 ? 17.476 21.023 -4.216 1.00 91.31 492 THR A O 1
ATOM 3737 N N . THR A 1 493 ? 16.163 21.314 -6.003 1.00 96.12 493 THR A N 1
ATOM 3738 C CA . THR A 1 493 ? 15.277 20.178 -5.716 1.00 96.12 493 THR A CA 1
ATOM 3739 C C . THR A 1 493 ? 15.990 18.876 -6.061 1.00 96.12 493 THR A C 1
ATOM 3741 O O . THR A 1 493 ? 16.377 18.657 -7.211 1.00 96.12 493 THR A O 1
ATOM 3744 N N . THR A 1 494 ? 16.136 17.997 -5.072 1.00 96.38 494 THR A N 1
ATOM 3745 C CA . THR A 1 494 ? 16.725 16.659 -5.218 1.00 96.38 494 THR A CA 1
ATOM 3746 C C . THR A 1 494 ? 15.760 15.600 -4.687 1.00 96.38 494 THR A C 1
ATOM 3748 O O . THR A 1 494 ? 14.894 15.905 -3.868 1.00 96.38 494 THR A O 1
ATOM 3751 N N . THR A 1 495 ? 15.898 14.352 -5.131 1.00 97.19 495 THR A N 1
ATOM 3752 C CA . THR A 1 495 ? 15.197 13.206 -4.525 1.00 97.19 495 THR A CA 1
ATOM 3753 C C . THR A 1 495 ? 16.066 11.952 -4.553 1.00 97.19 495 THR A C 1
ATOM 3755 O O . THR A 1 495 ? 16.972 11.844 -5.382 1.00 97.19 495 THR A O 1
ATOM 3758 N N . PHE A 1 496 ? 15.821 11.018 -3.635 1.00 97.69 496 PHE A N 1
ATOM 3759 C CA . PHE A 1 496 ? 16.602 9.792 -3.507 1.00 97.69 496 PHE A CA 1
ATOM 3760 C C . PHE A 1 496 ? 16.094 8.710 -4.462 1.00 97.69 496 PHE A C 1
ATOM 3762 O O . PHE A 1 496 ? 14.955 8.263 -4.350 1.00 97.69 496 PHE A O 1
ATOM 3769 N N . PHE A 1 497 ? 16.962 8.258 -5.366 1.00 97.50 497 PHE A N 1
ATOM 3770 C CA . PHE A 1 497 ? 16.763 7.075 -6.197 1.00 97.50 497 PHE A CA 1
ATOM 3771 C C . PHE A 1 497 ? 17.525 5.894 -5.561 1.00 97.50 497 PHE A C 1
ATOM 3773 O O . PHE A 1 497 ? 18.754 5.823 -5.696 1.00 97.50 497 PHE A O 1
ATOM 3780 N N . PRO A 1 498 ? 16.845 4.960 -4.867 1.00 96.00 498 PRO A N 1
ATOM 3781 C CA . PRO A 1 498 ? 17.482 3.766 -4.319 1.00 96.00 498 PRO A CA 1
ATOM 3782 C C . PRO A 1 498 ? 18.027 2.824 -5.393 1.00 96.00 498 PRO A C 1
ATOM 3784 O O . PRO A 1 498 ? 17.485 2.697 -6.494 1.00 96.00 498 PRO A O 1
ATOM 3787 N N . ALA A 1 499 ? 19.068 2.085 -5.028 1.00 94.31 499 ALA A N 1
ATOM 3788 C CA . ALA A 1 499 ? 19.601 0.960 -5.780 1.00 94.31 499 ALA A CA 1
ATOM 3789 C C . ALA A 1 499 ? 18.870 -0.344 -5.411 1.00 94.31 499 ALA A C 1
ATOM 3791 O O . ALA A 1 499 ? 19.459 -1.276 -4.858 1.00 94.31 499 ALA A O 1
ATOM 3792 N N . ALA A 1 500 ? 17.573 -0.379 -5.725 1.00 90.81 500 ALA A N 1
ATOM 3793 C CA . ALA A 1 500 ? 16.646 -1.470 -5.410 1.00 90.81 500 ALA A CA 1
ATOM 3794 C C . ALA A 1 500 ? 16.950 -2.808 -6.119 1.00 90.81 500 ALA A C 1
ATOM 3796 O O . ALA A 1 500 ? 16.326 -3.824 -5.819 1.00 90.81 500 ALA A O 1
ATOM 3797 N N . SER A 1 501 ? 17.930 -2.828 -7.030 1.00 87.44 501 SER A N 1
ATOM 3798 C CA . SER A 1 501 ? 18.241 -3.952 -7.913 1.00 87.44 501 SER A CA 1
ATOM 3799 C C . SER A 1 501 ? 17.067 -4.329 -8.830 1.00 87.44 501 SER A C 1
ATOM 3801 O O . SER A 1 501 ? 16.275 -3.468 -9.211 1.00 87.44 501 SER A O 1
ATOM 3803 N N . ARG A 1 502 ? 17.010 -5.593 -9.263 1.00 87.62 502 ARG A N 1
ATOM 3804 C CA . ARG A 1 502 ? 15.964 -6.156 -10.126 1.00 87.62 502 ARG A CA 1
ATOM 3805 C C . ARG A 1 502 ? 15.774 -7.646 -9.854 1.00 87.62 502 ARG A C 1
ATOM 3807 O O . ARG A 1 502 ? 16.750 -8.333 -9.540 1.00 87.62 502 ARG A O 1
ATOM 3814 N N . TRP A 1 503 ? 14.577 -8.169 -10.080 1.00 89.00 503 TRP A N 1
ATOM 3815 C CA . TRP A 1 503 ? 14.410 -9.598 -10.348 1.00 89.00 503 TRP A CA 1
ATOM 3816 C C . TRP A 1 503 ? 15.051 -9.904 -11.700 1.00 89.00 503 TRP A C 1
ATOM 3818 O O . TRP A 1 503 ? 14.792 -9.192 -12.673 1.00 89.00 503 TRP A O 1
ATOM 3828 N N . TYR A 1 504 ? 15.884 -10.938 -11.775 1.00 86.88 504 TYR A N 1
ATOM 3829 C CA . TYR A 1 504 ? 16.604 -11.266 -13.000 1.00 86.88 504 TYR A CA 1
ATOM 3830 C C . TYR A 1 504 ? 15.790 -12.219 -13.880 1.00 86.88 504 TYR A C 1
ATOM 3832 O O . TYR A 1 504 ? 15.476 -13.345 -13.476 1.00 86.88 504 TYR A O 1
ATOM 3840 N N . GLY A 1 505 ? 15.490 -11.784 -15.107 1.00 86.94 505 GLY A N 1
ATOM 3841 C CA . GLY A 1 505 ? 14.587 -12.457 -16.048 1.00 86.94 505 GLY A CA 1
ATOM 3842 C C . GLY A 1 505 ? 15.025 -13.852 -16.507 1.00 86.94 505 GLY A C 1
ATOM 3843 O O . GLY A 1 505 ? 14.247 -14.568 -17.129 1.00 86.94 505 GLY A O 1
ATOM 3844 N N . ALA A 1 506 ? 16.250 -14.275 -16.184 1.00 83.00 506 ALA A N 1
ATOM 3845 C CA . ALA A 1 506 ? 16.694 -15.650 -16.393 1.00 83.00 506 ALA A CA 1
ATOM 3846 C C . ALA A 1 506 ? 16.258 -16.612 -15.273 1.00 83.00 506 ALA A C 1
ATOM 3848 O O . ALA A 1 506 ? 16.044 -17.784 -15.556 1.00 83.00 506 ALA A O 1
ATOM 3849 N N . TYR A 1 507 ? 16.146 -16.157 -14.020 1.00 81.50 507 TYR A N 1
ATOM 3850 C CA . TYR A 1 507 ? 15.931 -17.049 -12.868 1.00 81.50 507 TYR A CA 1
ATOM 3851 C C . TYR A 1 507 ? 14.569 -16.887 -12.190 1.00 81.50 507 TYR A C 1
ATOM 3853 O O . TYR A 1 507 ? 14.198 -17.754 -11.408 1.00 81.50 507 TYR A O 1
ATOM 3861 N N . GLY A 1 508 ? 13.844 -15.793 -12.448 1.00 83.81 508 GLY A N 1
ATOM 3862 C CA . GLY A 1 508 ? 12.580 -15.516 -11.756 1.00 83.81 508 GLY A CA 1
ATOM 3863 C C . GLY A 1 508 ? 12.772 -15.217 -10.271 1.00 83.81 508 GLY A C 1
ATOM 3864 O O . GLY A 1 508 ? 11.925 -15.550 -9.456 1.00 83.81 508 GLY A O 1
ATOM 3865 N N . ALA A 1 509 ? 13.914 -14.623 -9.918 1.00 82.25 509 ALA A N 1
ATOM 3866 C CA . ALA A 1 509 ? 14.306 -14.299 -8.551 1.00 82.25 509 ALA A CA 1
ATOM 3867 C C . ALA A 1 509 ? 15.337 -13.158 -8.547 1.00 82.25 509 ALA A C 1
ATOM 3869 O O . ALA A 1 509 ? 15.892 -12.797 -9.588 1.00 82.25 509 ALA A O 1
ATOM 3870 N N . PHE A 1 510 ? 15.700 -12.662 -7.363 1.00 80.44 510 PHE A N 1
ATOM 3871 C CA . PHE A 1 510 ? 16.862 -11.782 -7.164 1.00 80.44 510 PHE A CA 1
ATOM 3872 C C . PHE A 1 510 ? 18.227 -12.497 -7.308 1.00 80.44 510 PHE A C 1
ATOM 3874 O O . PHE A 1 510 ? 19.270 -11.909 -7.022 1.00 80.44 510 PHE A O 1
ATOM 3881 N N . PHE A 1 511 ? 18.262 -13.750 -7.777 1.00 65.12 511 PHE A N 1
ATOM 3882 C CA . PHE A 1 511 ? 19.500 -14.511 -7.943 1.00 65.12 511 PHE A CA 1
ATOM 3883 C C . PHE A 1 511 ? 20.435 -13.848 -8.970 1.00 65.12 511 PHE A C 1
ATOM 3885 O O . PHE A 1 511 ? 20.058 -13.579 -10.109 1.00 65.12 511 PHE A O 1
ATOM 3892 N N . GLY A 1 512 ? 21.673 -13.572 -8.559 1.00 65.69 512 GLY A N 1
ATOM 3893 C CA . GLY A 1 512 ? 22.647 -12.797 -9.340 1.00 65.69 512 GLY A CA 1
ATOM 3894 C C . GLY A 1 512 ? 22.452 -11.271 -9.319 1.00 65.69 512 GLY A C 1
ATOM 3895 O O . GLY A 1 512 ? 23.323 -10.557 -9.817 1.00 65.69 512 GLY A O 1
ATOM 3896 N N . SER A 1 513 ? 21.374 -10.765 -8.714 1.00 74.62 513 SER A N 1
ATOM 3897 C CA . SER A 1 513 ? 21.167 -9.340 -8.433 1.00 74.62 513 SER A CA 1
ATOM 3898 C C . SER A 1 513 ? 21.683 -8.972 -7.039 1.00 74.62 513 SER A C 1
ATOM 3900 O O . SER A 1 513 ? 21.787 -9.806 -6.145 1.00 74.62 513 SER A O 1
ATOM 3902 N N . TYR A 1 514 ? 22.012 -7.696 -6.843 1.00 81.06 514 TYR A N 1
ATOM 3903 C CA . TYR A 1 514 ? 22.598 -7.186 -5.602 1.00 81.06 514 TYR A CA 1
ATOM 3904 C C . TYR A 1 514 ? 21.841 -5.922 -5.155 1.00 81.06 514 TYR A C 1
ATOM 3906 O O . TYR A 1 514 ? 21.908 -4.888 -5.831 1.00 81.06 514 TYR A O 1
ATOM 3914 N N . ALA A 1 515 ? 21.107 -5.991 -4.039 1.00 84.62 515 ALA A N 1
ATOM 3915 C CA . ALA A 1 515 ? 20.565 -4.804 -3.364 1.00 84.62 515 ALA A CA 1
ATOM 3916 C C . ALA A 1 515 ? 21.702 -3.855 -2.975 1.00 84.62 515 ALA A C 1
ATOM 3918 O O . ALA A 1 515 ? 22.803 -4.308 -2.644 1.00 84.62 515 ALA A O 1
ATOM 3919 N N . GLY A 1 516 ? 21.447 -2.549 -3.044 1.00 87.81 516 GLY A N 1
ATOM 3920 C CA . GLY A 1 516 ? 22.443 -1.531 -2.715 1.00 87.81 516 GLY A CA 1
ATOM 3921 C C . GLY A 1 516 ? 23.628 -1.475 -3.684 1.00 87.81 516 GLY A C 1
ATOM 3922 O O . GLY A 1 516 ? 24.653 -0.896 -3.335 1.00 87.81 516 GLY A O 1
ATOM 3923 N N . HIS A 1 517 ? 23.510 -2.085 -4.872 1.00 87.69 517 HIS A N 1
ATOM 3924 C CA . HIS A 1 517 ? 24.551 -2.080 -5.908 1.00 87.69 517 HIS A CA 1
ATOM 3925 C C . HIS A 1 517 ? 24.096 -1.456 -7.231 1.00 87.69 517 HIS A C 1
ATOM 3927 O O . HIS A 1 517 ? 24.882 -0.769 -7.872 1.00 87.69 517 HIS A O 1
ATOM 3933 N N . SER A 1 518 ? 22.846 -1.659 -7.659 1.00 89.12 518 SER A N 1
ATOM 3934 C CA . SER A 1 518 ? 22.337 -1.088 -8.916 1.00 89.12 518 SER A CA 1
ATOM 3935 C C . SER A 1 518 ? 20.901 -0.596 -8.783 1.00 89.12 518 SER A C 1
ATOM 3937 O O . SER A 1 518 ? 20.086 -1.237 -8.125 1.00 89.12 518 SER A O 1
ATOM 3939 N N . GLY A 1 519 ? 20.599 0.553 -9.382 1.00 92.44 519 GLY A N 1
ATOM 3940 C CA . GLY A 1 519 ? 19.244 1.069 -9.531 1.00 92.44 519 GLY A CA 1
ATOM 3941 C C . GLY A 1 519 ? 18.854 1.038 -10.999 1.00 92.44 519 GLY A C 1
ATOM 3942 O O . GLY A 1 519 ? 19.491 1.707 -11.811 1.00 92.44 519 GLY A O 1
ATOM 3943 N N . VAL A 1 520 ? 17.822 0.262 -11.331 1.00 93.12 520 VAL A N 1
ATOM 3944 C CA . VAL A 1 520 ? 17.259 0.168 -12.683 1.00 93.12 520 VAL A CA 1
ATOM 3945 C C . VAL A 1 520 ? 15.825 0.681 -12.630 1.00 93.12 520 VAL A C 1
ATOM 3947 O O . VAL A 1 520 ? 15.015 0.198 -11.844 1.00 93.12 520 VAL A O 1
ATOM 3950 N N . TYR A 1 521 ? 15.543 1.687 -13.452 1.00 96.94 521 TYR A N 1
ATOM 3951 C CA . TYR A 1 521 ? 14.306 2.457 -13.443 1.00 96.94 521 TYR A CA 1
ATOM 3952 C C . TYR A 1 521 ? 13.692 2.438 -14.831 1.00 96.94 521 TYR A C 1
ATOM 3954 O O . TYR A 1 521 ? 14.255 3.003 -15.776 1.00 96.94 521 TYR A O 1
ATOM 3962 N N . TRP A 1 522 ? 12.547 1.775 -14.964 1.00 96.31 522 TRP A N 1
ATOM 3963 C CA . TRP A 1 522 ? 11.898 1.648 -16.259 1.00 96.31 522 TRP A CA 1
ATOM 3964 C C . TRP A 1 522 ? 11.394 2.980 -16.803 1.00 96.31 522 TRP A C 1
ATOM 3966 O O . TRP A 1 522 ? 10.905 3.834 -16.063 1.00 96.31 522 TRP A O 1
ATOM 3976 N N . SER A 1 523 ? 11.464 3.108 -18.128 1.00 95.44 523 SER A N 1
ATOM 3977 C CA . SER A 1 523 ? 10.668 4.067 -18.883 1.00 95.44 523 SER A CA 1
ATOM 3978 C C . SER A 1 523 ? 9.611 3.336 -19.716 1.00 95.44 523 SER A C 1
ATOM 3980 O O . SER A 1 523 ? 9.744 2.141 -19.983 1.00 95.44 523 SER A O 1
ATOM 3982 N N . ASN A 1 524 ? 8.589 4.046 -20.187 1.00 94.31 524 ASN A N 1
ATOM 3983 C CA . ASN A 1 524 ? 7.592 3.515 -21.116 1.00 94.31 524 ASN A CA 1
ATOM 3984 C C . ASN A 1 524 ? 8.128 3.343 -22.549 1.00 94.31 524 ASN A C 1
ATOM 3986 O O . ASN A 1 524 ? 7.402 2.904 -23.435 1.00 94.31 524 ASN A O 1
ATOM 3990 N N . SER A 1 525 ? 9.377 3.743 -22.792 1.00 90.88 525 SER A N 1
ATOM 3991 C CA . SER A 1 525 ? 9.964 3.885 -24.118 1.00 90.88 525 SER A CA 1
ATOM 3992 C C . SER A 1 525 ? 10.781 2.650 -24.493 1.00 90.88 525 SER A C 1
ATOM 3994 O O . SER A 1 525 ? 11.555 2.127 -23.688 1.00 90.88 525 SER A O 1
ATOM 3996 N N . VAL A 1 526 ? 10.653 2.198 -25.739 1.00 84.69 526 VAL A N 1
ATOM 3997 C CA . VAL A 1 526 ? 11.485 1.113 -26.280 1.00 84.69 526 VAL A CA 1
ATOM 3998 C C . VAL A 1 526 ? 12.949 1.544 -26.443 1.00 84.69 526 VAL A C 1
ATOM 4000 O O . VAL A 1 526 ? 13.264 2.734 -26.468 1.00 84.69 526 VAL A O 1
ATOM 4003 N N . TYR A 1 527 ? 13.863 0.582 -26.574 1.00 78.31 527 TYR A N 1
ATOM 4004 C CA . TYR A 1 527 ? 15.272 0.863 -26.875 1.00 78.31 527 TYR A CA 1
ATOM 4005 C C . TYR A 1 527 ? 15.524 0.909 -28.392 1.00 78.31 527 TYR A C 1
ATOM 4007 O O . TYR A 1 527 ? 14.802 0.289 -29.169 1.00 78.31 527 TYR A O 1
ATOM 4015 N N . ASN A 1 528 ? 16.554 1.634 -28.838 1.00 64.69 528 ASN A N 1
ATOM 4016 C CA . ASN A 1 528 ? 16.969 1.666 -30.247 1.00 64.69 528 ASN A CA 1
ATOM 4017 C C . ASN A 1 528 ? 18.470 1.390 -30.369 1.00 64.69 528 ASN A C 1
ATOM 4019 O O . ASN A 1 528 ? 19.302 2.294 -30.272 1.00 64.69 528 ASN A O 1
ATOM 4023 N N . SER A 1 529 ? 18.808 0.120 -30.583 1.00 53.78 529 SER A N 1
ATOM 4024 C CA . SER A 1 529 ? 20.166 -0.329 -30.867 1.00 53.78 529 SER A CA 1
ATOM 4025 C C . SER A 1 529 ? 20.467 -0.241 -32.368 1.00 53.78 529 SER A C 1
ATOM 4027 O O . SER A 1 529 ? 20.325 -1.203 -33.118 1.00 53.78 529 SER A O 1
ATOM 4029 N N . THR A 1 530 ? 21.013 0.890 -32.822 1.00 46.44 530 THR A N 1
ATOM 4030 C CA . THR A 1 530 ? 21.613 1.017 -34.170 1.00 46.44 530 THR A CA 1
ATOM 4031 C C . THR A 1 530 ? 22.958 0.274 -34.305 1.00 46.44 530 THR A C 1
ATOM 4033 O O . THR A 1 530 ? 23.840 0.703 -35.048 1.00 46.44 530 THR A O 1
ATOM 4036 N N . ILE A 1 531 ? 23.157 -0.816 -33.554 1.00 43.09 531 ILE A N 1
ATOM 4037 C CA . ILE A 1 531 ? 24.417 -1.557 -33.418 1.00 43.09 531 ILE A CA 1
ATOM 4038 C C . ILE A 1 531 ? 24.178 -3.012 -33.824 1.00 43.09 531 ILE A C 1
ATOM 4040 O O . ILE A 1 531 ? 23.317 -3.699 -33.282 1.00 43.09 531 ILE A O 1
ATOM 4044 N N . SER A 1 532 ? 24.953 -3.495 -34.794 1.00 38.16 532 SER A N 1
ATOM 4045 C CA . SER A 1 532 ? 24.731 -4.776 -35.474 1.00 38.16 532 SER A CA 1
ATOM 4046 C C . SER A 1 532 ? 25.286 -5.995 -34.715 1.00 38.16 532 SER A C 1
ATOM 4048 O O . SER A 1 532 ? 25.916 -6.861 -35.327 1.00 38.16 532 SER A O 1
ATOM 4050 N N . SER A 1 533 ? 25.103 -6.058 -33.392 1.00 44.31 533 SER A N 1
ATOM 4051 C CA . SER A 1 533 ? 25.526 -7.189 -32.555 1.00 44.31 533 SER A CA 1
ATOM 4052 C C . SER A 1 533 ? 24.304 -7.969 -32.046 1.00 44.31 533 SER A C 1
ATOM 4054 O O . SER A 1 533 ? 23.380 -7.403 -31.465 1.00 44.31 533 SER A O 1
ATOM 4056 N N . GLN A 1 534 ? 24.297 -9.294 -32.242 1.00 41.31 534 GLN A N 1
ATOM 4057 C CA . GLN A 1 534 ? 23.191 -10.175 -31.813 1.00 41.31 534 GLN A CA 1
ATOM 4058 C C . GLN A 1 534 ? 23.066 -10.321 -30.281 1.00 41.31 534 GLN A C 1
ATOM 4060 O O . GLN A 1 534 ? 22.170 -11.012 -29.797 1.00 41.31 534 GLN A O 1
ATOM 4065 N N . ALA A 1 535 ? 23.970 -9.704 -29.514 1.00 42.50 535 ALA A N 1
ATOM 4066 C CA . ALA A 1 535 ? 23.904 -9.643 -28.057 1.00 42.50 535 ALA A CA 1
ATOM 4067 C C . ALA A 1 535 ? 23.133 -8.403 -27.565 1.00 42.50 535 ALA A C 1
ATOM 4069 O O . ALA A 1 535 ? 22.434 -8.484 -26.561 1.00 42.50 535 ALA A O 1
ATOM 4070 N N . GLU A 1 536 ? 23.229 -7.277 -28.280 1.00 45.75 536 GLU A N 1
ATOM 4071 C CA . GLU A 1 536 ? 22.609 -5.995 -27.902 1.00 45.75 536 GLU A CA 1
ATOM 4072 C C . GLU A 1 536 ? 21.267 -5.762 -28.614 1.00 45.75 536 GLU A C 1
ATOM 4074 O O . GLU A 1 536 ? 20.402 -5.057 -28.096 1.00 45.75 536 GLU A O 1
ATOM 4079 N N . SER A 1 537 ? 21.013 -6.443 -29.739 1.00 42.81 537 SER A N 1
ATOM 4080 C CA . SER A 1 537 ? 19.696 -6.513 -30.403 1.00 42.81 537 SER A CA 1
ATOM 4081 C C . SER A 1 537 ? 18.635 -7.310 -29.612 1.00 42.81 537 SER A C 1
ATOM 4083 O O . SER A 1 537 ? 17.681 -7.821 -30.193 1.00 42.81 537 SER A O 1
ATOM 4085 N N . LYS A 1 538 ? 18.846 -7.474 -28.301 1.00 51.31 538 LYS A N 1
ATOM 4086 C CA . LYS A 1 538 ? 18.008 -8.188 -27.324 1.00 51.31 538 LYS A CA 1
ATOM 4087 C C . LYS A 1 538 ? 17.541 -7.277 -26.180 1.00 51.31 538 LYS A C 1
ATOM 4089 O O . LYS A 1 538 ? 16.898 -7.735 -25.244 1.00 51.31 538 LYS A O 1
ATOM 4094 N N . MET A 1 539 ? 17.875 -5.988 -26.244 1.00 59.31 539 MET A N 1
ATOM 4095 C CA . MET A 1 539 ? 17.384 -4.964 -25.325 1.00 59.31 539 MET A CA 1
ATOM 4096 C C . MET A 1 539 ? 16.156 -4.297 -25.949 1.00 59.31 539 MET A C 1
ATOM 4098 O O . MET A 1 539 ? 16.293 -3.595 -26.948 1.00 59.31 539 MET A O 1
ATOM 4102 N N . ALA A 1 540 ? 14.968 -4.529 -25.386 1.00 65.69 540 ALA A N 1
ATOM 4103 C CA . ALA A 1 540 ? 13.690 -4.092 -25.969 1.00 65.69 540 ALA A CA 1
ATOM 4104 C C . ALA A 1 540 ? 13.037 -2.903 -25.226 1.00 65.69 540 ALA A C 1
ATOM 4106 O O . ALA A 1 540 ? 11.959 -2.432 -25.591 1.00 65.69 540 ALA A O 1
ATOM 4107 N N . THR A 1 541 ? 13.690 -2.390 -24.182 1.00 78.25 541 THR A N 1
ATOM 4108 C CA . THR A 1 541 ? 13.195 -1.296 -23.332 1.00 78.25 541 THR A CA 1
ATOM 4109 C C . THR A 1 541 ? 14.330 -0.372 -22.896 1.00 78.25 541 THR A C 1
ATOM 4111 O O . THR A 1 541 ? 15.443 -0.839 -22.639 1.00 78.25 541 THR A O 1
ATOM 4114 N N . ALA A 1 542 ? 14.055 0.933 -22.846 1.00 86.00 542 ALA A N 1
ATOM 4115 C CA . ALA A 1 542 ? 14.967 1.952 -22.349 1.00 86.00 542 ALA A CA 1
ATOM 4116 C C . ALA A 1 542 ? 14.736 2.228 -20.853 1.00 86.00 542 ALA A C 1
ATOM 4118 O O . ALA A 1 542 ? 13.600 2.360 -20.387 1.00 86.00 542 ALA A O 1
ATOM 4119 N N . CYS A 1 543 ? 15.819 2.375 -20.093 1.00 92.44 543 CYS A N 1
ATOM 4120 C CA . CYS A 1 543 ? 15.789 2.631 -18.657 1.00 92.44 543 CYS A CA 1
ATOM 4121 C C . CYS A 1 543 ? 16.827 3.672 -18.215 1.00 92.44 543 CYS A C 1
ATOM 4123 O O . CYS A 1 543 ? 17.866 3.879 -18.853 1.00 92.44 543 CYS A O 1
ATOM 4125 N N . LEU A 1 544 ? 16.555 4.299 -17.070 1.00 95.50 544 LEU A N 1
ATOM 4126 C CA . LEU A 1 544 ? 17.597 4.895 -16.241 1.00 95.50 544 LEU A CA 1
ATOM 4127 C C . LEU A 1 544 ? 18.309 3.758 -15.498 1.00 95.50 544 LEU A C 1
ATOM 4129 O O . LEU A 1 544 ? 17.666 2.900 -14.896 1.00 95.50 544 LEU A O 1
ATOM 4133 N N . ASN A 1 545 ? 19.638 3.757 -15.531 1.00 93.38 545 ASN A N 1
ATOM 4134 C CA . ASN A 1 545 ? 20.465 2.770 -14.844 1.00 93.38 545 ASN A CA 1
ATOM 4135 C C . ASN A 1 545 ? 21.659 3.465 -14.179 1.00 93.38 545 ASN A C 1
ATOM 4137 O O . ASN A 1 545 ? 22.366 4.236 -14.828 1.00 93.38 545 ASN A O 1
ATOM 4141 N N . PHE A 1 546 ? 21.897 3.191 -12.901 1.00 93.56 546 PHE A N 1
ATOM 4142 C CA . PHE A 1 546 ? 23.100 3.610 -12.183 1.00 93.56 546 PHE A CA 1
ATOM 4143 C C . PHE A 1 546 ? 23.601 2.494 -11.265 1.00 93.56 546 PHE A C 1
ATOM 4145 O O . PHE A 1 546 ? 22.837 1.623 -10.844 1.00 93.56 546 PHE A O 1
ATOM 4152 N N . MET A 1 547 ? 24.889 2.531 -10.923 1.00 89.50 547 MET A N 1
ATOM 4153 C CA . MET A 1 547 ? 25.520 1.532 -10.055 1.00 89.50 547 MET A CA 1
ATOM 4154 C C . MET A 1 547 ? 26.344 2.190 -8.949 1.00 89.50 547 MET A C 1
ATOM 4156 O O . MET A 1 547 ? 26.874 3.284 -9.136 1.00 89.50 547 MET A O 1
ATOM 4160 N N . SER A 1 548 ? 26.481 1.497 -7.816 1.00 86.56 548 SER A N 1
ATOM 4161 C CA . SER A 1 548 ? 27.439 1.842 -6.768 1.00 86.56 548 SER A CA 1
ATOM 4162 C C . SER A 1 548 ? 28.844 1.925 -7.367 1.00 86.56 548 SER A C 1
ATOM 4164 O O . SER A 1 548 ? 29.196 1.046 -8.169 1.00 86.56 548 SER A O 1
ATOM 4166 N N . PRO A 1 549 ? 29.690 2.874 -6.945 1.00 79.69 549 PRO A N 1
ATOM 4167 C CA . PRO A 1 549 ? 31.071 2.908 -7.396 1.00 79.69 549 PRO A CA 1
ATOM 4168 C C . PRO A 1 549 ? 31.780 1.596 -7.041 1.00 79.69 549 PRO A C 1
ATOM 4170 O O . PRO A 1 549 ? 31.767 1.137 -5.900 1.00 79.69 549 PRO A O 1
ATOM 4173 N N . THR A 1 550 ? 32.389 0.966 -8.044 1.00 65.94 550 THR A N 1
ATOM 4174 C CA . THR A 1 550 ? 33.166 -0.268 -7.849 1.00 65.94 550 THR A CA 1
ATOM 4175 C C . THR A 1 550 ? 34.444 0.012 -7.048 1.00 65.94 550 THR A C 1
ATOM 4177 O O . THR A 1 550 ? 34.815 1.164 -6.830 1.00 65.94 550 THR A O 1
ATOM 4180 N N . ALA A 1 551 ? 35.210 -1.028 -6.698 1.00 49.81 551 ALA A N 1
ATOM 4181 C CA . ALA A 1 551 ? 36.540 -0.873 -6.091 1.00 49.81 551 ALA A CA 1
ATOM 4182 C C . ALA A 1 551 ? 37.550 -0.059 -6.946 1.00 49.81 551 ALA A C 1
ATOM 4184 O O . ALA A 1 551 ? 38.633 0.264 -6.464 1.00 49.81 551 ALA A O 1
ATOM 4185 N N . ALA A 1 552 ? 37.208 0.286 -8.196 1.00 53.44 552 ALA A N 1
ATOM 4186 C CA . ALA A 1 552 ? 37.953 1.213 -9.049 1.00 53.44 552 ALA A CA 1
ATOM 4187 C C . ALA A 1 552 ? 37.481 2.687 -8.947 1.00 53.44 552 ALA A C 1
ATOM 4189 O O . ALA A 1 552 ? 37.937 3.519 -9.728 1.00 53.44 552 ALA A O 1
ATOM 4190 N N . GLY A 1 553 ? 36.560 3.018 -8.033 1.00 59.00 553 GLY A N 1
ATOM 4191 C CA . GLY A 1 553 ? 36.145 4.393 -7.709 1.00 59.00 553 GLY A CA 1
ATOM 4192 C C . GLY A 1 553 ? 35.354 5.130 -8.798 1.00 59.00 553 GLY A C 1
ATOM 4193 O O . GLY A 1 553 ? 35.269 6.354 -8.775 1.00 59.00 553 GLY A O 1
ATOM 4194 N N . THR A 1 554 ? 34.803 4.420 -9.783 1.00 73.38 554 THR A N 1
ATOM 4195 C CA . THR A 1 554 ? 34.183 5.033 -10.968 1.00 73.38 554 THR A CA 1
ATOM 4196 C C . THR A 1 554 ? 32.669 5.195 -10.835 1.00 73.38 554 THR A C 1
ATOM 4198 O O . THR A 1 554 ? 31.952 4.230 -10.583 1.00 73.38 554 THR A O 1
ATOM 4201 N N . CYS A 1 555 ? 32.187 6.420 -11.073 1.00 82.00 555 CYS A N 1
ATOM 4202 C CA . CYS A 1 555 ? 30.777 6.730 -11.330 1.00 82.00 555 CYS A CA 1
ATOM 4203 C C . CYS A 1 555 ? 30.225 5.883 -12.493 1.00 82.00 555 CYS A C 1
ATOM 4205 O O . CYS A 1 555 ? 30.923 5.714 -13.497 1.00 82.00 555 CYS A O 1
ATOM 4207 N N . PHE A 1 556 ? 28.968 5.440 -12.404 1.00 91.25 556 PHE A N 1
ATOM 4208 C CA . PHE A 1 556 ? 28.186 4.977 -13.553 1.00 91.25 556 PHE A CA 1
ATOM 4209 C C . PHE A 1 556 ? 26.739 5.471 -13.446 1.00 91.25 556 PHE A C 1
ATOM 4211 O O . PHE A 1 556 ? 26.009 5.063 -12.541 1.00 91.25 556 PHE A O 1
ATOM 4218 N N . VAL A 1 557 ? 26.318 6.308 -14.398 1.00 93.88 557 VAL A N 1
ATOM 4219 C CA . VAL A 1 557 ? 24.919 6.729 -14.585 1.00 93.88 557 VAL A CA 1
A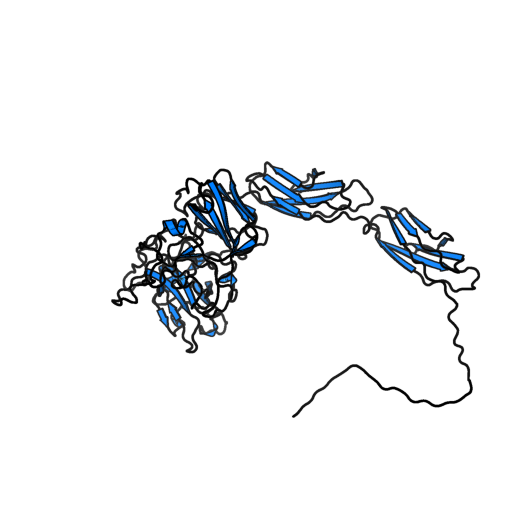TOM 4220 C C . VAL A 1 557 ? 24.613 6.740 -16.081 1.00 93.88 557 VAL A C 1
ATOM 4222 O O . VAL A 1 557 ? 25.367 7.315 -16.863 1.00 93.88 557 VAL A O 1
ATOM 4225 N N . SER A 1 558 ? 23.500 6.141 -16.495 1.00 92.56 558 SER A N 1
ATOM 4226 C CA . SER A 1 558 ? 22.983 6.192 -17.861 1.00 92.56 558 SER A CA 1
ATOM 4227 C C . SER A 1 558 ? 21.512 6.580 -17.863 1.00 92.56 558 SER A C 1
ATOM 4229 O O . SER A 1 558 ? 20.682 5.901 -17.267 1.00 92.56 558 SER A O 1
ATOM 4231 N N . ALA A 1 559 ? 21.195 7.652 -18.586 1.00 92.31 559 ALA A N 1
ATOM 4232 C CA . ALA A 1 559 ? 19.832 8.133 -18.806 1.00 92.31 559 ALA A CA 1
ATOM 4233 C C . ALA A 1 559 ? 19.117 7.455 -19.998 1.00 92.31 559 ALA A C 1
ATOM 4235 O O . ALA A 1 559 ? 18.005 7.844 -20.342 1.00 92.31 559 ALA A O 1
ATOM 4236 N N . ASN A 1 560 ? 19.781 6.498 -20.656 1.00 88.31 560 ASN A N 1
ATOM 4237 C CA . ASN A 1 560 ? 19.245 5.670 -21.738 1.00 88.31 560 ASN A CA 1
ATOM 4238 C C . ASN A 1 560 ? 20.066 4.371 -21.841 1.00 88.31 560 ASN A C 1
ATOM 4240 O O . ASN A 1 560 ? 20.824 4.156 -22.791 1.00 88.31 560 ASN A O 1
ATOM 4244 N N . ALA A 1 561 ? 20.002 3.542 -20.800 1.00 87.94 561 ALA A N 1
ATOM 4245 C CA . ALA A 1 561 ? 20.463 2.159 -20.873 1.00 87.94 561 ALA A CA 1
ATOM 4246 C C . ALA A 1 561 ? 19.371 1.283 -21.505 1.00 87.94 561 ALA A C 1
ATOM 4248 O O . ALA A 1 561 ? 18.195 1.633 -21.465 1.00 87.94 561 ALA A O 1
ATOM 4249 N N . GLY A 1 562 ? 19.758 0.144 -22.075 1.00 85.88 562 GLY A N 1
ATOM 4250 C CA . GLY A 1 562 ? 18.805 -0.898 -22.442 1.00 85.88 562 GLY A CA 1
ATOM 4251 C C . GLY A 1 562 ? 18.561 -1.866 -21.280 1.00 85.88 562 GLY A C 1
ATOM 4252 O O . GLY A 1 562 ? 19.442 -2.073 -20.442 1.00 85.88 562 GLY A O 1
ATOM 4253 N N . GLY A 1 563 ? 17.389 -2.497 -21.261 1.00 85.75 563 GLY A N 1
ATOM 4254 C CA . GLY A 1 563 ? 17.071 -3.635 -20.396 1.00 85.75 563 GLY A CA 1
ATOM 4255 C C . GLY A 1 563 ? 16.385 -4.775 -21.154 1.00 85.75 563 GLY A C 1
ATOM 4256 O O . GLY A 1 563 ? 15.897 -4.589 -22.274 1.00 85.75 563 GLY A O 1
ATOM 4257 N N . ALA A 1 564 ? 16.356 -5.956 -20.536 1.00 87.69 564 ALA A N 1
ATOM 4258 C CA . ALA A 1 564 ? 15.489 -7.056 -20.949 1.00 87.69 564 ALA A CA 1
ATOM 4259 C C . ALA A 1 564 ? 14.116 -6.864 -20.293 1.00 87.69 564 ALA A C 1
ATOM 4261 O O . ALA A 1 564 ? 14.048 -6.550 -19.106 1.00 87.69 564 ALA A O 1
ATOM 4262 N N . ARG A 1 565 ? 13.021 -7.053 -21.034 1.00 89.06 565 ARG A N 1
ATOM 4263 C CA . ARG A 1 565 ? 11.664 -6.848 -20.488 1.00 89.06 565 ARG A CA 1
ATOM 4264 C C . ARG A 1 565 ? 11.293 -7.891 -19.437 1.00 89.06 565 ARG A C 1
ATOM 4266 O O . ARG A 1 565 ? 10.462 -7.614 -18.578 1.00 89.06 565 ARG A O 1
ATOM 4273 N N . SER A 1 566 ? 11.914 -9.068 -19.514 1.00 90.06 566 SER A N 1
ATOM 4274 C CA . SER A 1 566 ? 11.764 -10.184 -18.577 1.00 90.06 566 SER A CA 1
ATOM 4275 C C . SER A 1 566 ? 12.352 -9.911 -17.187 1.00 90.06 566 SER A C 1
ATOM 4277 O O . SER A 1 566 ? 11.934 -10.564 -16.233 1.00 90.06 566 SER A O 1
ATOM 4279 N N . ASP A 1 567 ? 13.272 -8.951 -17.034 1.00 90.94 567 ASP A N 1
ATOM 4280 C CA . ASP A 1 567 ? 13.671 -8.444 -15.716 1.00 90.94 567 ASP A CA 1
ATOM 4281 C C . ASP A 1 567 ? 12.497 -7.681 -15.072 1.00 90.94 567 ASP A C 1
ATOM 4283 O O . ASP A 1 567 ? 11.830 -6.903 -15.755 1.00 90.94 567 ASP A O 1
ATOM 4287 N N . ALA A 1 568 ? 12.286 -7.803 -13.755 1.00 93.94 568 ALA A N 1
ATOM 4288 C CA . ALA A 1 568 ? 11.412 -6.869 -13.032 1.00 93.94 568 ALA A CA 1
ATOM 4289 C C . ALA A 1 568 ? 12.247 -5.830 -12.280 1.00 93.94 568 ALA A C 1
ATOM 4291 O O . ALA A 1 568 ? 13.081 -6.192 -11.454 1.00 93.94 568 ALA A O 1
ATOM 4292 N N . SER A 1 569 ? 12.019 -4.547 -12.559 1.00 94.25 569 SER A N 1
ATOM 4293 C CA . SER A 1 569 ? 12.784 -3.418 -11.999 1.00 94.25 569 SER A CA 1
ATOM 4294 C C . SER A 1 569 ? 11.846 -2.322 -11.486 1.00 94.25 569 SER A C 1
ATOM 4296 O O . SER A 1 569 ? 10.639 -2.366 -11.738 1.00 94.25 569 SER A O 1
ATOM 4298 N N . SER A 1 570 ? 12.384 -1.335 -10.766 1.00 96.81 570 SER A N 1
ATOM 4299 C CA . SER A 1 570 ? 11.584 -0.259 -10.176 1.00 96.81 570 SER A CA 1
ATOM 4300 C C . SER A 1 570 ? 10.893 0.614 -11.227 1.00 96.81 570 SER A C 1
ATOM 4302 O O . SER A 1 570 ? 11.469 0.981 -12.255 1.00 96.81 570 SER A O 1
ATOM 4304 N N . VAL A 1 571 ? 9.671 1.034 -10.906 1.00 98.12 571 VAL A N 1
ATOM 4305 C CA . VAL A 1 571 ? 8.986 2.154 -11.560 1.00 98.12 571 VAL A CA 1
ATOM 4306 C C . VAL A 1 571 ? 8.989 3.335 -10.591 1.00 98.12 571 VAL A C 1
ATOM 4308 O O . VAL A 1 571 ? 8.696 3.184 -9.405 1.00 98.12 571 VAL A O 1
ATOM 4311 N N . ARG A 1 572 ? 9.307 4.529 -11.095 1.00 98.00 572 ARG A N 1
ATOM 4312 C CA . ARG A 1 572 ? 9.072 5.793 -10.390 1.00 98.00 572 ARG A CA 1
ATOM 4313 C C . ARG A 1 572 ? 8.271 6.697 -11.311 1.00 98.00 572 ARG A C 1
ATOM 4315 O O . ARG A 1 572 ? 8.781 7.134 -12.340 1.00 98.00 572 ARG A O 1
ATOM 4322 N N . CYS A 1 573 ? 7.007 6.889 -10.967 1.00 98.56 573 CYS A N 1
ATOM 4323 C CA . CYS A 1 573 ? 6.031 7.500 -11.854 1.00 98.56 573 CYS A CA 1
ATOM 4324 C C . CYS A 1 573 ? 6.258 9.006 -12.023 1.00 98.56 573 CYS A C 1
ATOM 4326 O O . CYS A 1 573 ? 6.811 9.677 -11.145 1.00 98.56 573 CYS A O 1
ATOM 4328 N N . VAL A 1 574 ? 5.776 9.532 -13.146 1.00 98.38 574 VAL A N 1
ATOM 4329 C CA . VAL A 1 574 ? 5.717 10.970 -13.432 1.00 98.38 574 VAL A CA 1
ATOM 4330 C C . VAL A 1 574 ? 4.297 11.405 -13.752 1.00 98.38 574 VAL A C 1
ATOM 4332 O O . VAL A 1 574 ? 3.496 10.614 -14.252 1.00 98.38 574 VAL A O 1
ATOM 4335 N N . ALA A 1 575 ? 4.015 12.671 -13.480 1.00 96.69 575 ALA A N 1
ATOM 4336 C CA . ALA A 1 575 ? 2.891 13.391 -14.045 1.00 96.69 575 ALA A CA 1
ATOM 4337 C C . ALA A 1 575 ? 3.402 14.262 -15.202 1.00 96.69 575 ALA A C 1
ATOM 4339 O O . ALA A 1 575 ? 4.520 14.798 -15.157 1.00 96.69 575 ALA A O 1
ATOM 4340 N N . ASP A 1 576 ? 2.581 14.412 -16.240 1.00 85.00 576 ASP A N 1
ATOM 4341 C CA . ASP A 1 576 ? 2.782 15.469 -17.230 1.00 85.00 576 ASP A CA 1
ATOM 4342 C C . ASP A 1 576 ? 2.581 16.852 -16.589 1.00 85.00 576 ASP A C 1
ATOM 4344 O O . ASP A 1 576 ? 2.148 16.986 -15.442 1.00 85.00 576 ASP A O 1
ATOM 4348 N N . LYS A 1 577 ? 2.969 17.901 -17.313 1.00 73.19 577 LYS A N 1
ATOM 4349 C CA . LYS A 1 577 ? 3.002 19.260 -16.775 1.00 73.19 577 LYS A CA 1
ATOM 4350 C C . LYS A 1 577 ? 1.642 19.961 -16.880 1.00 73.19 577 LYS A C 1
ATOM 4352 O O . LYS A 1 577 ? 1.064 19.989 -17.964 1.00 73.19 577 LYS A O 1
ATOM 4357 N N . GLU A 1 578 ? 1.235 20.622 -15.795 1.00 51.84 578 GLU A N 1
ATOM 4358 C CA . GLU A 1 578 ? 0.202 21.679 -15.769 1.00 51.84 578 GLU A CA 1
ATOM 4359 C C . GLU A 1 578 ? 0.635 22.958 -16.520 1.00 51.84 578 GLU A C 1
ATOM 4361 O O . GLU A 1 578 ? 1.816 23.377 -16.384 1.00 51.84 578 GLU A O 1
#

pLDDT: mean 87.37, std 16.54, range [25.06, 98.81]

Foldseek 3Di:
DDDDDDDDDDDDDDDDDDDDDDDDDDDDPPDDQAAWAFWDWDWAAFQFKIKIATDDIPQFCWKWKDKPPPDIDIDRHRMDMDGRHHAQDKMKMWMWTHHPVVSHHIYDIDIDIDTLAVVAEKADKDWDWADFAQFKIKIFIDHIPPFQWKWKDWPPDPDTDTGRDRMDMDGRHHFDKIKIWMDGDDPRSSHDGDDTDIDIAGHEAEDDLLFFAQEDEDAFFFKYWYFADLGNPSHHQPQFPWKFWPWWLWAPQWQDWIADPNTTMTGGDGPDFFKTKMFTAHPVPLQGTRAIGMYGHALDDFDFDAFPLQWTWTLAFAGQNDLDFLDQSRFGWWAQFLALATDAFFPHQKFDLPGFGRWIAGSVGDTDAAAEAQQADAPVVCRSRSSYQQQPAPPLLQESHPDDDLCSQFASQLAADDVPDLDGPTFGDGDSRFNDTNLKGFGRLSQLCQQFQHLFKDKQDCVRGQFDDPVPPPDPFLVQQRQFTWGDRDDNDTHTQHQRWKARSNPSTCRRTIRSFKAKEFHSYFADPPDPDPSQVSFGGWTWMWGRQDVVRMGITHSTDGDRSSIIHIYIIIGHHD

Sequence (578 aa):
MKNIFRRVASMLAVAFVAAMSLVACSEEEVAEPNRLAAPEVDVVFRSESFDVTWKAVDGADGYVYSLNGAEEQTTTATSLKFEGLKYGSNNTLKIKAVDSSKAFADSEWKNVSLTLNTAFKLGEIELKVSNQTESSFVVSWNAAEGAEYYEVALATSSTIEKVNGLQKEFTGLAEGVYHVMVRPATSDADYAPAAWVRINAKTQESIADELAANSYLIEEAGAYVFAPFKGNSGEAVENIAGVGLLWQDTPGLITEAGLVDGKVRFVVAEGVYGNAVVYAYGAGGNEEILWSWHVWVPEQQVESLPMITGFNVMNMNLGATTAAAADVNAYGLSYQWGRKDPFTGMPTLTGTSSTVAKPIYNIDGEEGEFDVAVTPQSVEFTIANPGTFVAPYGTDYADWCSTSDDGLWGNPNGNYREQGSLKYENLGEKSMYDPCPAGWRVPPIMAFSKFTSTGAAIMGDYSKTAVADRNGDGVVDTNDYNYGYYMTLSGTTTTFFPAASRWYGAYGAFFGSYAGHSGVYWSNSVYNSTISSQAESKMATACLNFMSPTAAGTCFVSANAGGARSDASSVRCVADKE

Secondary structure (DSSP, 8-state):
------------------------------PPP-BPPPP-EEEEE-SS-EEEEEPPPTT-SEEEEEETTPPPEEESSSEEEE-SPPTT-EEEEEEEEE-SS-SSB----EEEEEETTTS--PPP--EEEEEEETTEEEEEEPPPTT-SEEEEEETT-S--EEE-SSEEEEESPPSSEEEEEEEEE-S-TTSPPPP-EEEEEEPPEE--GGG--SEEE--S-EEEEE--BSGGG--B--S--EEEEEEESSTTSEEEEEEETTEEEEEEPTT--EEEEEEEE-TTGGGSEEEEEEEEE-SS---EEE-TTS-EEESS-TT-S---TT-GGGS--EEETT---EE---SSSS--TTPPPPPEE-TT--EE--EEESS-B-HHHHHH-TTEEE--TTTT-S-SBSS--TTTTSBTTTT-B-TTSS-BS------TT--S-TT-BPPPHHHHTTSBTTSSEEES-GGGB-B---SSSS--SGGG-SSEEEEEEETTEEEEEE--BEEBTTTTBSTT--TTTEEEEE-SBPP---S--TTTTT--EEEEEEE---TT---EEEEEEEE-TTSEEE---EEPP-

Radius of gyration: 36.89 Å; chains: 1; bounding box: 81×45×119 Å